Protein AF-0000000084978719 (afdb_homodimer)

Secondary structure (DSSP, 8-state):
--------HHHHHHHHHHTTPPEEEEEE-TTSSEEEEEETTSEEEEEETTS-EEEEESSHHHHHHHHTS---------EEEEE--S-HHHHHHHHHHHHHTT-EEEEGGGS--SS--HHHHHHHHTTT---EEEEE---EEEEETT-GGG-EEE--HHHHHHHHHHHHHH-GGGEEEEEETTTTBPPS---TT-EEEEESS-GGGGHHHHHHHHHHTT----GGG-/--------HHHHHHHHHHTTPPEEEEEE-TTSSEEEEEETTSEEEEEETTS-EEEEESSHHHHHHHHTS---------EEEEE--S-HHHHHHHHHHHHHTT-EEEEGGGS--SS--HHHHHHHHTTT---EEEEE---EEEEETT-GGG-EEE--HHHHHHHHHHHHHH-GGGEEEEEETTTTBPPS---TT-EEEEESS-GGGGHHHHHHHHHHTT----GGG-

Sequence (452 aa):
MSTSLVMTVERVKNILSQNGQVIVSEGRNKNNQATVLTVGNGCIINCWDSGKVNTQGKNTVEIDQLLTGKIATPTLNKKVFVVYGHDNNARTQLEAMLRRWDLEPLIIDQLASKGQTIIEKLEEYTGQANFGIVLATPDDVGYAKDHEDDKKFRARQNVVLELGMLLAKIGRSKVAILLSQADKMERPSDIDGLIYIPFSNNVEEGKVSLAKELKRNGYTIDIENLMSTSLVMTVERVKNILSQNGQVIVSEGRNKNNQATVLTVGNGCIINCWDSGKVNTQGKNTVEIDQLLTGKIATPTLNKKVFVVYGHDNNARTQLEAMLRRWDLEPLIIDQLASKGQTIIEKLEEYTGQANFGIVLATPDDVGYAKDHEDDKKFRARQNVVLELGMLLAKIGRSKVAILLSQADKMERPSDIDGLIYIPFSNNVEEGKVSLAKELKRNGYTIDIENL

Organism: Faecalibacterium duncaniae (strain DSM 17677 / JCM 31915 / A2-165) (NCBI:txid411483)

Foldseek 3Di:
DPPPPQCDPVLLVVLCVVVPWDFPDWDADPVRQWIWTATPQQKIWTRGPVRDIDIDGPPRVVSCCSVVVVVVSVVQLLEEEEAEADCVVQVVLVCVLSVLQVGHYDYLVPPDPPVDDSLVSCVVCLVRHQAYEQEWDQPDWDDDPVCPVLIAGGGDPVSLVVVVSSCVRRHQLRYEYEHEPVVRHDDSDPDPPHHYFYDYPHSCVRVVVVVVSCVVVRHDGDPVSD/DPPPPQCDPVLLVVLCVVVPWDFPDWDADPVRQWIWTATPQQKIWTRGPVRDIDIDTPPRVVSCCCVVVVVVSVVQLLEEEEAEADCVVQVVLVCVLSVLQVGHYDYLVPPDCPVDDSLVSCVVCVVRHQAYEQEWDQPDWDDDPVCPVLIAGGGDPVSLVVVVSSCVRRHQLRYEYEHEPVVRHDDSDPDPPHHYFYDYPHSCVRVVVVVVSCVVVRDDGDPVSD

Structure (mmCIF, N/CA/C/O backbone):
data_AF-0000000084978719-model_v1
#
loop_
_entity.id
_entity.type
_entity.pdbx_description
1 polymer 'CD-NTase-associated protein 12/Pycsar effector protein TIR domain-containing protein'
#
loop_
_atom_site.group_PDB
_atom_site.id
_atom_site.type_symbol
_atom_site.label_atom_id
_atom_site.label_alt_id
_atom_site.label_comp_id
_atom_site.label_asym_id
_atom_site.label_entity_id
_atom_site.label_seq_id
_atom_site.pdbx_PDB_ins_code
_atom_site.Cartn_x
_atom_site.Cartn_y
_atom_site.Cartn_z
_atom_site.occupancy
_atom_site.B_iso_or_equiv
_atom_site.auth_seq_id
_atom_site.auth_comp_id
_atom_site.auth_asym_id
_atom_site.auth_atom_id
_atom_site.pdbx_PDB_model_num
ATOM 1 N N . MET A 1 1 ? -8.977 29.297 31.688 1 23.64 1 MET A N 1
ATOM 2 C CA . MET A 1 1 ? -10.07 29.938 30.969 1 23.64 1 MET A CA 1
ATOM 3 C C . MET A 1 1 ? -10.586 29.031 29.859 1 23.64 1 MET A C 1
ATOM 5 O O . MET A 1 1 ? -9.812 28.594 29 1 23.64 1 MET A O 1
ATOM 9 N N . SER A 1 2 ? -11.547 28.141 30.109 1 27.89 2 SER A N 1
ATOM 10 C CA . SER A 1 2 ? -12.141 27.125 29.25 1 27.89 2 SER A CA 1
ATOM 11 C C . SER A 1 2 ? -12.531 27.703 27.891 1 27.89 2 SER A C 1
ATOM 13 O O . SER A 1 2 ? -13.281 28.688 27.828 1 27.89 2 SER A O 1
ATOM 15 N N . THR A 1 3 ? -11.656 27.906 27 1 33 3 THR A N 1
ATOM 16 C CA . THR A 1 3 ? -11.914 28.531 25.703 1 33 3 THR A CA 1
ATOM 17 C C . THR A 1 3 ? -13.25 28.062 25.125 1 33 3 THR A C 1
ATOM 19 O O . THR A 1 3 ? -13.391 26.891 24.781 1 33 3 THR A O 1
ATOM 22 N N . SER A 1 4 ? -14.359 28.453 25.656 1 39.91 4 SER A N 1
ATOM 23 C CA . SER A 1 4 ? -15.734 28.281 25.219 1 39.91 4 SER A CA 1
ATOM 24 C C . SER A 1 4 ? -15.844 28.391 23.688 1 39.91 4 SER A C 1
ATOM 26 O O . SER A 1 4 ? -15.367 29.359 23.094 1 39.91 4 SER A O 1
ATOM 28 N N . LEU A 1 5 ? -15.648 27.359 23.016 1 45.59 5 LEU A N 1
ATOM 29 C CA . LEU A 1 5 ? -15.75 27.25 21.562 1 45.59 5 LEU A CA 1
ATOM 30 C C . LEU A 1 5 ? -16.875 28.125 21.031 1 45.59 5 LEU A C 1
ATOM 32 O O . LEU A 1 5 ? -18.047 27.938 21.406 1 45.59 5 LEU A O 1
ATOM 36 N N . VAL A 1 6 ? -16.703 29.344 20.75 1 57.75 6 VAL A N 1
ATOM 37 C CA . VAL A 1 6 ? -17.578 30.297 20.078 1 57.75 6 VAL A CA 1
ATOM 38 C C . VAL A 1 6 ? -18.25 29.609 18.875 1 57.75 6 VAL A C 1
ATOM 40 O O . VAL A 1 6 ? -17.562 29.047 18.031 1 57.75 6 VAL A O 1
ATOM 43 N N . MET A 1 7 ? -19.5 29.203 18.953 1 66.06 7 MET A N 1
ATOM 44 C CA . MET A 1 7 ? -20.281 28.641 17.859 1 66.06 7 MET A CA 1
ATOM 45 C C . MET A 1 7 ? -20.547 29.672 16.781 1 66.06 7 MET A C 1
ATOM 47 O O . MET A 1 7 ? -21.172 30.703 17.047 1 66.06 7 MET A O 1
ATOM 51 N N . THR A 1 8 ? -19.844 29.672 15.688 1 76.5 8 THR A N 1
ATOM 52 C CA . THR A 1 8 ? -20.094 30.562 14.555 1 76.5 8 THR A CA 1
ATOM 53 C C . THR A 1 8 ? -21.328 30.109 13.773 1 76.5 8 THR A C 1
ATOM 55 O O . THR A 1 8 ? -21.766 28.969 13.891 1 76.5 8 THR A O 1
ATOM 58 N N . VAL A 1 9 ? -21.844 31.094 13.07 1 85.94 9 VAL A N 1
ATOM 59 C CA . VAL A 1 9 ? -23.016 30.828 12.242 1 85.94 9 VAL A CA 1
ATOM 60 C C . VAL A 1 9 ? -22.703 29.719 11.242 1 85.94 9 VAL A C 1
ATOM 62 O O . VAL A 1 9 ? -23.531 28.828 11.016 1 85.94 9 VAL A O 1
ATOM 65 N N . GLU A 1 10 ? -21.516 29.766 10.727 1 83.75 10 GLU A N 1
ATOM 66 C CA . GLU A 1 10 ? -21.109 28.766 9.742 1 83.75 10 GLU A CA 1
ATOM 67 C C . GLU A 1 10 ? -21.078 27.375 10.359 1 83.75 10 GLU A C 1
ATOM 69 O O . GLU A 1 10 ? -21.469 26.406 9.727 1 83.75 10 GLU A O 1
ATOM 74 N N . ARG A 1 11 ? -20.641 27.344 11.531 1 79.56 11 ARG A N 1
ATOM 75 C CA . ARG A 1 11 ? -20.594 26.078 12.242 1 79.56 11 ARG A CA 1
ATOM 76 C C . ARG A 1 11 ? -22 25.531 12.469 1 79.56 11 ARG A C 1
ATOM 78 O O . ARG A 1 11 ? -22.25 24.328 12.289 1 79.56 11 ARG A O 1
ATOM 85 N N . VAL A 1 12 ? -22.875 26.359 12.82 1 83.44 12 VAL A N 1
ATOM 86 C CA . VAL A 1 12 ? -24.25 25.953 13.062 1 83.44 12 VAL A CA 1
ATOM 87 C C . VAL A 1 12 ? -24.875 25.438 11.766 1 83.44 12 VAL A C 1
ATOM 89 O O . VAL A 1 12 ? -25.5 24.375 11.75 1 83.44 12 VAL A O 1
ATOM 92 N N . LYS A 1 13 ? -24.594 26.094 10.727 1 85.25 13 LYS A N 1
ATOM 93 C CA . LYS A 1 13 ? -25.125 25.688 9.422 1 85.25 13 LYS A CA 1
ATOM 94 C C . LYS A 1 13 ? -24.609 24.312 9.023 1 85.25 13 LYS A C 1
ATOM 96 O O . LYS A 1 13 ? -25.359 23.484 8.523 1 85.25 13 LYS A O 1
ATOM 101 N N . ASN A 1 14 ? -23.375 24.156 9.266 1 79.56 14 ASN A N 1
ATOM 102 C CA . ASN A 1 14 ? -22.75 22.875 8.938 1 79.56 14 ASN A CA 1
ATOM 103 C C . ASN A 1 14 ? -23.359 21.734 9.742 1 79.56 14 ASN A C 1
ATOM 105 O O . ASN A 1 14 ? -23.625 20.656 9.203 1 79.56 14 ASN A O 1
ATOM 109 N N . ILE A 1 15 ? -23.547 21.984 10.953 1 76.88 15 ILE A N 1
ATOM 110 C CA . ILE A 1 15 ? -24.125 20.984 11.836 1 76.88 15 ILE A CA 1
ATOM 111 C C . ILE A 1 15 ? -25.531 20.625 11.352 1 76.88 15 ILE A C 1
ATOM 113 O O . ILE A 1 15 ? -25.891 19.438 11.273 1 76.88 15 ILE A O 1
ATOM 117 N N . LEU A 1 16 ? -26.25 21.578 11 1 83.12 16 LEU A N 1
ATOM 118 C CA . LEU A 1 16 ? -27.625 21.359 10.547 1 83.12 16 LEU A CA 1
ATOM 119 C C . LEU A 1 16 ? -27.641 20.578 9.242 1 83.12 16 LEU A C 1
ATOM 121 O O . LEU A 1 16 ? -28.391 19.609 9.102 1 83.12 16 LEU A O 1
ATOM 125 N N . SER A 1 17 ? -26.766 21 8.328 1 82.06 17 SER A N 1
ATOM 126 C CA . SER A 1 17 ? -26.688 20.359 7.02 1 82.06 17 SER A CA 1
ATOM 127 C C . SER A 1 17 ? -26.297 18.891 7.145 1 82.06 17 SER A C 1
ATOM 129 O O . SER A 1 17 ? -26.891 18.016 6.504 1 82.06 17 SER A O 1
ATOM 131 N N . GLN A 1 18 ? -25.391 18.656 8.008 1 76 18 GLN A N 1
ATOM 132 C CA . GLN A 1 18 ? -24.875 17.297 8.219 1 76 18 GLN A CA 1
ATOM 133 C C . GLN A 1 18 ? -25.938 16.406 8.852 1 76 18 GLN A C 1
ATOM 135 O O . GLN A 1 18 ? -25.875 15.18 8.719 1 76 18 GLN A O 1
ATOM 140 N N . ASN A 1 19 ? -26.828 17.031 9.422 1 77.75 19 ASN A N 1
ATOM 141 C CA . ASN A 1 19 ? -27.828 16.25 10.117 1 77.75 19 ASN A CA 1
ATOM 142 C C . ASN A 1 19 ? -29.203 16.359 9.43 1 77.75 19 ASN A C 1
ATOM 144 O O . ASN A 1 19 ? -30.234 16.125 10.062 1 77.75 19 ASN A O 1
ATOM 148 N N . GLY A 1 20 ? -29.078 16.859 8.312 1 80.75 20 GLY A N 1
ATOM 149 C CA . GLY A 1 20 ? -30.25 16.812 7.469 1 80.75 20 GLY A CA 1
ATOM 150 C C . GLY A 1 20 ? -31.266 17.891 7.812 1 80.75 20 GLY A C 1
ATOM 151 O O . GLY A 1 20 ? -32.438 17.781 7.457 1 80.75 20 GLY A O 1
ATOM 152 N N . GLN A 1 21 ? -30.875 18.766 8.547 1 85.12 21 GLN A N 1
ATOM 153 C CA . GLN A 1 21 ? -31.766 19.859 8.867 1 85.12 21 GLN A CA 1
ATOM 154 C C . GLN A 1 21 ? -31.688 20.969 7.82 1 85.12 21 GLN A C 1
ATOM 156 O O . GLN A 1 21 ? -30.594 21.375 7.434 1 85.12 21 GLN A O 1
ATOM 161 N N . VAL A 1 22 ? -32.844 21.375 7.336 1 90.31 22 VAL A N 1
ATOM 162 C CA . VAL A 1 22 ? -32.875 22.359 6.254 1 90.31 22 VAL A CA 1
ATOM 163 C C . VAL A 1 22 ? -33.125 23.75 6.824 1 90.31 22 VAL A C 1
ATOM 165 O O . VAL A 1 22 ? -34.062 23.953 7.602 1 90.31 22 VAL A O 1
ATOM 168 N N . ILE A 1 23 ? -32.312 24.719 6.395 1 92.5 23 ILE A N 1
ATOM 169 C CA . ILE A 1 23 ? -32.5 26.109 6.762 1 92.5 23 ILE A CA 1
ATOM 170 C C . ILE A 1 23 ? -33.469 26.781 5.785 1 92.5 23 ILE A C 1
ATOM 172 O O . ILE A 1 23 ? -33.219 26.797 4.578 1 92.5 23 ILE A O 1
ATOM 176 N N . VAL A 1 24 ? -34.562 27.266 6.281 1 92.56 24 VAL A N 1
ATOM 177 C CA . VAL A 1 24 ? -35.625 27.828 5.449 1 92.56 24 VAL A CA 1
ATOM 178 C C . VAL A 1 24 ? -35.406 29.328 5.281 1 92.56 24 VAL A C 1
ATOM 180 O O . VAL A 1 24 ? -35.75 29.906 4.25 1 92.56 24 VAL A O 1
ATOM 183 N N . SER A 1 25 ? -34.844 30.016 6.32 1 92.25 25 SER A N 1
ATOM 184 C CA . SER A 1 25 ? -34.562 31.438 6.215 1 92.25 25 SER A CA 1
ATOM 185 C C . SER A 1 25 ? -33.375 31.828 7.078 1 92.25 25 SER A C 1
ATOM 187 O O . SER A 1 25 ? -33.094 31.172 8.086 1 92.25 25 SER A O 1
ATOM 189 N N . GLU A 1 26 ? -32.594 32.75 6.574 1 94.06 26 GLU A N 1
ATOM 190 C CA . GLU A 1 26 ? -31.438 33.344 7.262 1 94.06 26 GLU A CA 1
ATOM 191 C C . GLU A 1 26 ? -31.516 34.875 7.238 1 94.06 26 GLU A C 1
ATOM 193 O O . GLU A 1 26 ? -31.781 35.469 6.195 1 94.06 26 GLU A O 1
ATOM 198 N N . GLY A 1 27 ? -31.312 35.531 8.414 1 92.69 27 GLY A N 1
ATOM 199 C CA . GLY A 1 27 ? -31.297 36.969 8.516 1 92.69 27 GLY A CA 1
ATOM 200 C C . GLY A 1 27 ? -30.734 37.469 9.836 1 92.69 27 GLY A C 1
ATOM 201 O O . GLY A 1 27 ? -30.375 36.688 10.703 1 92.69 27 GLY A O 1
ATOM 202 N N . ARG A 1 28 ? -30.625 38.75 10.016 1 94.38 28 ARG A N 1
ATOM 203 C CA . ARG A 1 28 ? -30.172 39.344 11.258 1 94.38 28 ARG A CA 1
ATOM 204 C C . ARG A 1 28 ? -31.344 39.75 12.141 1 94.38 28 ARG A C 1
ATOM 206 O O . ARG A 1 28 ? -32.406 40.094 11.641 1 94.38 28 ARG A O 1
ATOM 213 N N . ASN A 1 29 ? -31.109 39.625 13.359 1 90.56 29 ASN A N 1
ATOM 214 C CA . ASN A 1 29 ? -32.156 40.062 14.258 1 90.56 29 ASN A CA 1
ATOM 215 C C . ASN A 1 29 ? -32.281 41.594 14.25 1 90.56 29 ASN A C 1
ATOM 217 O O . ASN A 1 29 ? -31.5 42.281 13.609 1 90.56 29 ASN A O 1
ATOM 221 N N . LYS A 1 30 ? -33.281 42.188 14.914 1 89.38 30 LYS A N 1
ATOM 222 C CA . LYS A 1 30 ? -33.656 43.594 14.859 1 89.38 30 LYS A CA 1
ATOM 223 C C . LYS A 1 30 ? -32.5 44.5 15.289 1 89.38 30 LYS A C 1
ATOM 225 O O . LYS A 1 30 ? -32.281 45.562 14.695 1 89.38 30 LYS A O 1
ATOM 230 N N . ASN A 1 31 ? -31.812 44.031 16.281 1 88.88 31 ASN A N 1
ATOM 231 C CA . ASN A 1 31 ? -30.719 44.875 16.797 1 88.88 31 ASN A CA 1
ATOM 232 C C . ASN A 1 31 ? -29.406 44.562 16.109 1 88.88 31 ASN A C 1
ATOM 234 O O . ASN A 1 31 ? -28.359 45.062 16.516 1 88.88 31 ASN A O 1
ATOM 238 N N . ASN A 1 32 ? -29.469 43.656 15.023 1 91.5 32 ASN A N 1
ATOM 239 C CA . ASN A 1 32 ? -28.328 43.25 14.219 1 91.5 32 ASN A CA 1
ATOM 240 C C . ASN A 1 32 ? -27.188 42.719 15.078 1 91.5 32 ASN A C 1
ATOM 242 O O . ASN A 1 32 ? -26.016 43.031 14.859 1 91.5 32 ASN A O 1
ATOM 246 N N . GLN A 1 33 ? -27.484 41.969 16.062 1 91.56 33 GLN A N 1
ATOM 247 C CA . GLN A 1 33 ? -26.484 41.406 16.953 1 91.56 33 GLN A CA 1
ATOM 248 C C . GLN A 1 33 ? -26.422 39.906 16.828 1 91.56 33 GLN A C 1
ATOM 250 O O . GLN A 1 33 ? -25.594 39.25 17.453 1 91.56 33 GLN A O 1
ATOM 255 N N . ALA A 1 34 ? -27.312 39.281 16.047 1 92.19 34 ALA A N 1
ATOM 256 C CA . ALA A 1 34 ? -27.344 37.844 15.867 1 92.19 34 ALA A CA 1
ATOM 257 C C . ALA A 1 34 ? -27.844 37.469 14.469 1 92.19 34 ALA A C 1
ATOM 259 O O . ALA A 1 34 ? -28.656 38.188 13.883 1 92.19 34 ALA A O 1
ATOM 260 N N . THR A 1 35 ? -27.328 36.406 13.93 1 95 35 THR A N 1
ATOM 261 C CA . THR A 1 35 ? -27.906 35.75 12.75 1 95 35 THR A CA 1
ATOM 262 C C . THR A 1 35 ? -28.984 34.75 13.148 1 95 35 THR A C 1
ATOM 264 O O . THR A 1 35 ? -28.766 33.875 14 1 95 35 THR A O 1
ATOM 267 N N . VAL A 1 36 ? -30.125 35 12.586 1 94.12 36 VAL A N 1
ATOM 268 C CA . VAL A 1 36 ? -31.266 34.125 12.906 1 94.12 36 VAL A CA 1
ATOM 269 C C . VAL A 1 36 ? -31.5 33.125 11.773 1 94.12 36 VAL A C 1
ATOM 271 O O . VAL A 1 36 ? -31.656 33.5 10.617 1 94.12 36 VAL A O 1
ATOM 274 N N . LEU A 1 37 ? -31.391 31.828 12.102 1 94.19 37 LEU A N 1
ATOM 275 C CA . LEU A 1 37 ? -31.688 30.734 11.18 1 94.19 37 LEU A CA 1
ATOM 276 C C . LEU A 1 37 ? -33.031 30.078 11.523 1 94.19 37 LEU A C 1
ATOM 278 O O . LEU A 1 37 ? -33.281 29.719 12.68 1 94.19 37 LEU A O 1
ATOM 282 N N . THR A 1 38 ? -33.875 30 10.562 1 94.62 38 THR A N 1
ATOM 283 C CA . THR A 1 38 ? -35.094 29.25 10.734 1 94.62 38 THR A CA 1
ATOM 284 C C . THR A 1 38 ? -35 27.875 10.062 1 94.62 38 THR A C 1
ATOM 286 O O . THR A 1 38 ? -34.688 27.797 8.875 1 94.62 38 THR A O 1
ATOM 289 N N . VAL A 1 39 ? -35.219 26.875 10.789 1 92.12 39 VAL A N 1
ATOM 290 C CA . VAL A 1 39 ? -35.125 25.484 10.328 1 92.12 39 VAL A CA 1
ATOM 291 C C . VAL A 1 39 ? -36.469 24.984 9.875 1 92.12 39 VAL A C 1
ATOM 293 O O . VAL A 1 39 ? -37.5 25.453 10.359 1 92.12 39 VAL A O 1
ATOM 296 N N . GLY A 1 40 ? -36.406 24.078 8.984 1 90.81 40 GLY A N 1
ATOM 297 C CA . GLY A 1 40 ? -37.625 23.547 8.391 1 90.81 40 GLY A CA 1
ATOM 298 C C . GLY A 1 40 ? -38.562 22.922 9.406 1 90.81 40 GLY A C 1
ATOM 299 O O . GLY A 1 40 ? -39.781 22.922 9.211 1 90.81 40 GLY A O 1
ATOM 300 N N . ASN A 1 41 ? -37.969 22.547 10.453 1 87.69 41 ASN A N 1
ATOM 301 C CA . ASN A 1 41 ? -38.812 21.891 11.469 1 87.69 41 ASN A CA 1
ATOM 302 C C . ASN A 1 41 ? -39.469 22.922 12.383 1 87.69 41 ASN A C 1
ATOM 304 O O . ASN A 1 41 ? -40.125 22.562 13.367 1 87.69 41 ASN A O 1
ATOM 308 N N . GLY A 1 42 ? -39.219 24.219 12.141 1 90.25 42 GLY A N 1
ATOM 309 C CA . GLY A 1 42 ? -39.844 25.281 12.898 1 90.25 42 GLY A CA 1
ATOM 310 C C . GLY A 1 42 ? -38.938 25.875 13.961 1 90.25 42 GLY A C 1
ATOM 311 O O . GLY A 1 42 ? -39.312 26.859 14.617 1 90.25 42 GLY A O 1
ATOM 312 N N . CYS A 1 43 ? -37.781 25.219 14.156 1 90.94 43 CYS A N 1
ATOM 313 C CA . CYS A 1 43 ? -36.844 25.734 15.148 1 90.94 43 CYS A CA 1
ATOM 314 C C . CYS A 1 43 ? -36.156 27 14.648 1 90.94 43 CYS A C 1
ATOM 316 O O . CYS A 1 43 ? -35.812 27.109 13.469 1 90.94 43 CYS A O 1
ATOM 318 N N . ILE A 1 44 ? -36.125 28 15.547 1 93.62 44 ILE A N 1
ATOM 319 C CA . ILE A 1 44 ? -35.406 29.234 15.281 1 93.62 44 ILE A CA 1
ATOM 320 C C . ILE A 1 44 ? -34.094 29.266 16.094 1 93.62 44 ILE A C 1
ATOM 322 O O . ILE A 1 44 ? -34.125 29.094 17.312 1 93.62 44 ILE A O 1
ATOM 326 N N . ILE A 1 45 ? -33 29.375 15.344 1 91.69 45 ILE A N 1
ATOM 327 C CA . ILE A 1 45 ? -31.688 29.391 16 1 91.69 45 ILE A CA 1
ATOM 328 C C . ILE A 1 45 ? -31.125 30.812 15.961 1 91.69 45 ILE A C 1
ATOM 330 O O . ILE A 1 45 ? -30.938 31.391 14.891 1 91.69 45 ILE A O 1
ATOM 334 N N . ASN A 1 46 ? -30.859 31.406 17.141 1 91.69 46 ASN A N 1
ATOM 335 C CA . ASN A 1 46 ? -30.172 32.688 17.25 1 91.69 46 ASN A CA 1
ATOM 336 C C . ASN A 1 46 ? -28.672 32.5 17.469 1 91.69 46 ASN A C 1
ATOM 338 O O . ASN A 1 46 ? -28.234 32 18.5 1 91.69 46 ASN A O 1
ATOM 342 N N . CYS A 1 47 ? -27.922 32.812 16.438 1 90.12 47 CYS A N 1
ATOM 343 C CA . CYS A 1 47 ? -26.469 32.812 16.531 1 90.12 47 CYS A CA 1
ATOM 344 C C . CYS A 1 47 ? -25.922 34.188 16.812 1 90.12 47 CYS A C 1
ATOM 346 O O . CYS A 1 47 ? -25.781 35 15.898 1 90.12 47 CYS A O 1
ATOM 348 N N . TRP A 1 48 ? -25.594 34.438 18 1 86.56 48 TRP A N 1
ATOM 349 C CA . TRP A 1 48 ? -25.188 35.781 18.406 1 86.56 48 TRP A CA 1
ATOM 350 C C . TRP A 1 48 ? -23.766 36.062 17.984 1 86.56 48 TRP A C 1
ATOM 352 O O . TRP A 1 48 ? -22.906 35.188 18 1 86.56 48 TRP A O 1
ATOM 362 N N . ASP A 1 49 ? -23.5 37.312 17.719 1 83.5 49 ASP A N 1
ATOM 363 C CA . ASP A 1 49 ? -22.172 37.719 17.297 1 83.5 49 ASP A CA 1
ATOM 364 C C . ASP A 1 49 ? -21.156 37.531 18.422 1 83.5 49 ASP A C 1
ATOM 366 O O . ASP A 1 49 ? -19.953 37.406 18.156 1 83.5 49 ASP A O 1
ATOM 370 N N . SER A 1 50 ? -21.641 37.406 19.609 1 79.94 50 SER A N 1
ATOM 371 C CA . SER A 1 50 ? -20.797 37.156 20.766 1 79.94 50 SER A CA 1
ATOM 372 C C . SER A 1 50 ? -20.359 35.688 20.828 1 79.94 50 SER A C 1
ATOM 374 O O . SER A 1 50 ? -19.484 35.344 21.625 1 79.94 50 SER A O 1
ATOM 376 N N . GLY A 1 51 ? -21.016 34.812 20 1 79.88 51 GLY A N 1
ATOM 377 C CA . GLY A 1 51 ? -20.672 33.406 19.984 1 79.88 51 GLY A CA 1
ATOM 378 C C . GLY A 1 51 ? -21.688 32.531 20.703 1 79.88 51 GLY A C 1
ATOM 379 O O . GLY A 1 51 ? -21.609 31.297 20.656 1 79.88 51 GLY A O 1
ATOM 380 N N . LYS A 1 52 ? -22.609 33.156 21.344 1 81.25 52 LYS A N 1
ATOM 381 C CA . LYS A 1 52 ? -23.656 32.375 22.016 1 81.25 52 LYS A CA 1
ATOM 382 C C . LYS A 1 52 ? -24.703 31.891 21.016 1 81.25 52 LYS A C 1
ATOM 384 O O . LYS A 1 52 ? -25.031 32.594 20.047 1 81.25 52 LYS A O 1
ATOM 389 N N . VAL A 1 53 ? -25.203 30.641 21.172 1 86.38 53 VAL A N 1
ATOM 390 C CA . VAL A 1 53 ? -26.266 30.078 20.344 1 86.38 53 VAL A CA 1
ATOM 391 C C . VAL A 1 53 ? -27.438 29.656 21.219 1 86.38 53 VAL A C 1
ATOM 393 O O . VAL A 1 53 ? -27.234 29.031 22.266 1 86.38 53 VAL A O 1
ATOM 396 N N . ASN A 1 54 ? -28.641 30.109 20.906 1 88.06 54 ASN A N 1
ATOM 397 C CA . ASN A 1 54 ? -29.844 29.594 21.594 1 88.06 54 ASN A CA 1
ATOM 398 C C . ASN A 1 54 ? -30.953 29.266 20.594 1 88.06 54 ASN A C 1
ATOM 400 O O . ASN A 1 54 ? -30.969 29.781 19.484 1 88.06 54 ASN A O 1
ATOM 404 N N . THR A 1 55 ? -31.719 28.328 20.875 1 91.31 55 THR A N 1
ATOM 405 C CA . THR A 1 55 ? -32.812 27.891 20.016 1 91.31 55 THR A CA 1
ATOM 406 C C . THR A 1 55 ? -34.156 28.344 20.578 1 91.31 55 THR A C 1
ATOM 408 O O . THR A 1 55 ? -34.312 28.531 21.797 1 91.31 55 THR A O 1
ATOM 411 N N . GLN A 1 56 ? -35.031 28.719 19.781 1 89.62 56 GLN A N 1
ATOM 412 C CA . GLN A 1 56 ? -36.406 29.062 20.156 1 89.62 56 GLN A CA 1
ATOM 413 C C . GLN A 1 56 ? -37.406 28.578 19.094 1 89.62 56 GLN A C 1
ATOM 415 O O . GLN A 1 56 ? -37 28.016 18.078 1 89.62 56 GLN A O 1
ATOM 420 N N . GLY A 1 57 ? -38.656 28.625 19.344 1 86.31 57 GLY A N 1
ATOM 421 C CA . GLY A 1 57 ? -39.688 28.172 18.406 1 86.31 57 GLY A CA 1
ATOM 422 C C . GLY A 1 57 ? -40.094 26.719 18.641 1 86.31 57 GLY A C 1
ATOM 423 O O . GLY A 1 57 ? -40.25 26.281 19.781 1 86.31 57 GLY A O 1
ATOM 424 N N . LYS A 1 58 ? -40.281 26.016 17.562 1 86.81 58 LYS A N 1
ATOM 425 C CA . LYS A 1 58 ? -40.781 24.641 17.656 1 86.81 58 LYS A CA 1
ATOM 426 C C . LYS A 1 58 ? -39.625 23.641 17.562 1 86.81 58 LYS A C 1
ATOM 428 O O . LYS A 1 58 ? -38.594 23.938 16.969 1 86.81 58 LYS A O 1
ATOM 433 N N . ASN A 1 59 ? -39.75 22.406 18.078 1 86.44 59 ASN A N 1
ATOM 434 C CA . ASN A 1 59 ? -38.844 21.266 17.984 1 86.44 59 ASN A CA 1
ATOM 435 C C . ASN A 1 59 ? -37.438 21.625 18.375 1 86.44 59 ASN A C 1
ATOM 437 O O . ASN A 1 59 ? -36.469 21.219 17.703 1 86.44 59 ASN A O 1
ATOM 441 N N . THR A 1 60 ? -37.312 22.516 19.422 1 87.94 60 THR A N 1
ATOM 442 C CA . THR A 1 60 ? -36 23.031 19.828 1 87.94 60 THR A CA 1
ATOM 443 C C . THR A 1 60 ? -35.156 21.922 20.453 1 87.94 60 THR A C 1
ATOM 445 O O . THR A 1 60 ? -33.938 21.969 20.391 1 87.94 60 THR A O 1
ATOM 448 N N . VAL A 1 61 ? -35.75 20.938 21.016 1 83.75 61 VAL A N 1
ATOM 449 C CA . VAL A 1 61 ? -35.031 19.906 21.75 1 83.75 61 VAL A CA 1
ATOM 450 C C . VAL A 1 61 ? -34.062 19.188 20.812 1 83.75 61 VAL A C 1
ATOM 452 O O . VAL A 1 61 ? -32.906 18.969 21.156 1 83.75 61 VAL A O 1
ATOM 455 N N . GLU A 1 62 ? -34.562 18.828 19.625 1 79.69 62 GLU A N 1
ATOM 456 C CA . GLU A 1 62 ? -33.75 18.109 18.656 1 79.69 62 GLU A CA 1
ATOM 457 C C . GLU A 1 62 ? -32.562 18.953 18.203 1 79.69 62 GLU A C 1
ATOM 459 O O . GLU A 1 62 ? -31.438 18.453 18.125 1 79.69 62 GLU A O 1
ATOM 464 N N . ILE A 1 63 ? -32.906 20.125 17.953 1 81.44 63 ILE A N 1
ATOM 465 C CA . ILE A 1 63 ? -31.859 21.031 17.453 1 81.44 63 ILE A CA 1
ATOM 466 C C . ILE A 1 63 ? -30.906 21.391 18.578 1 81.44 63 ILE A C 1
ATOM 468 O O . ILE A 1 63 ? -29.688 21.453 18.359 1 81.44 63 ILE A O 1
ATOM 472 N N . ASP A 1 64 ? -31.484 21.594 19.781 1 77 64 ASP A N 1
ATOM 473 C CA . ASP A 1 64 ? -30.625 21.844 20.938 1 77 64 ASP A CA 1
ATOM 474 C C . ASP A 1 64 ? -29.672 20.672 21.172 1 77 64 ASP A C 1
ATOM 476 O O . ASP A 1 64 ? -28.5 20.891 21.484 1 77 64 ASP A O 1
ATOM 480 N N . GLN A 1 65 ? -30.188 19.547 21.141 1 74.69 65 GLN A N 1
ATOM 481 C CA . GLN A 1 65 ? -29.328 18.375 21.297 1 74.69 65 GLN A CA 1
ATOM 482 C C . GLN A 1 65 ? -28.219 18.359 20.234 1 74.69 65 GLN A C 1
ATOM 484 O O . GLN A 1 65 ? -27.078 17.969 20.516 1 74.69 65 GLN A O 1
ATOM 489 N N . LEU A 1 66 ? -28.656 18.688 19.062 1 71.19 66 LEU A N 1
ATOM 490 C CA . LEU A 1 66 ? -27.688 18.766 17.984 1 71.19 66 LEU A CA 1
ATOM 491 C C . LEU A 1 66 ? -26.641 19.844 18.281 1 71.19 66 LEU A C 1
ATOM 493 O O . LEU A 1 66 ? -25.453 19.656 18 1 71.19 66 LEU A O 1
ATOM 497 N N . LEU A 1 67 ? -27.328 20.953 18.844 1 70.38 67 LEU A N 1
ATOM 498 C CA . LEU A 1 67 ? -26.453 22.109 19.031 1 70.38 67 LEU A CA 1
ATOM 499 C C . LEU A 1 67 ? -25.719 22.016 20.359 1 70.38 67 LEU A C 1
ATOM 501 O O . LEU A 1 67 ? -24.609 22.562 20.484 1 70.38 67 LEU A O 1
ATOM 505 N N . THR A 1 68 ? -26.531 21.703 21.484 1 58.5 68 THR A N 1
ATOM 506 C CA . THR A 1 68 ? -25.953 21.578 22.812 1 58.5 68 THR A CA 1
ATOM 507 C C . THR A 1 68 ? -25.266 20.219 22.984 1 58.5 68 THR A C 1
ATOM 509 O O . THR A 1 68 ? -24.406 20.062 23.859 1 58.5 68 THR A O 1
ATOM 512 N N . GLY A 1 69 ? -26.281 19.203 22.891 1 50.84 69 GLY A N 1
ATOM 513 C CA . GLY A 1 69 ? -25.656 17.891 22.969 1 50.84 69 GLY A CA 1
ATOM 514 C C . GLY A 1 69 ? -24.234 17.875 22.438 1 50.84 69 GLY A C 1
ATOM 515 O O . GLY A 1 69 ? -23.859 18.734 21.641 1 50.84 69 GLY A O 1
ATOM 516 N N . LYS A 1 70 ? -23.391 17.188 23.328 1 40.06 70 LYS A N 1
ATOM 517 C CA . LYS A 1 70 ? -22.016 16.953 22.844 1 40.06 70 LYS A CA 1
ATOM 518 C C . LYS A 1 70 ? -21.984 16.859 21.328 1 40.06 70 LYS A C 1
ATOM 520 O O . LYS A 1 70 ? -22.297 15.812 20.766 1 40.06 70 LYS A O 1
ATOM 525 N N . ILE A 1 71 ? -22.891 17.562 20.609 1 40.94 71 ILE A N 1
ATOM 526 C CA . ILE A 1 71 ? -22.562 17.75 19.188 1 40.94 71 ILE A CA 1
ATOM 527 C C . ILE A 1 71 ? -21.094 17.406 18.953 1 40.94 71 ILE A C 1
ATOM 529 O O . ILE A 1 71 ? -20.203 18.094 19.484 1 40.94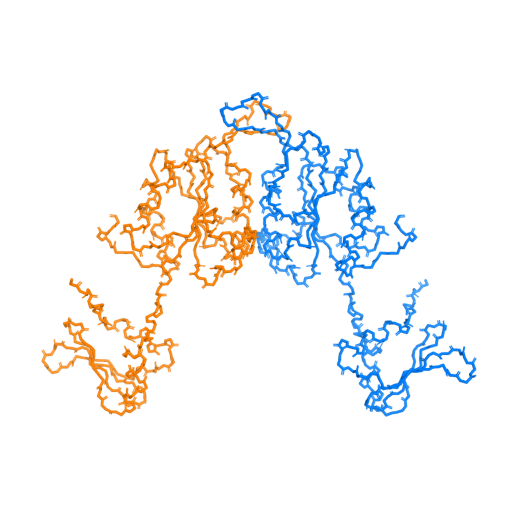 71 ILE A O 1
ATOM 533 N N . ALA A 1 72 ? -21.016 16.406 19.062 1 36.28 72 ALA A N 1
ATOM 534 C CA . ALA A 1 72 ? -19.688 16.031 18.562 1 36.28 72 ALA A CA 1
ATOM 535 C C . ALA A 1 72 ? -19.25 16.938 17.422 1 36.28 72 ALA A C 1
ATOM 537 O O . ALA A 1 72 ? -19.906 17.016 16.391 1 36.28 72 ALA A O 1
ATOM 538 N N . THR A 1 73 ? -19.328 18.422 17.594 1 37.81 73 THR A N 1
ATOM 539 C CA . THR A 1 73 ? -18.625 19.062 16.5 1 37.81 73 THR A CA 1
ATOM 540 C C . THR A 1 73 ? -18.062 18.031 15.523 1 37.81 73 THR A C 1
ATOM 542 O O . THR A 1 73 ? -17.422 17.062 15.938 1 37.81 73 THR A O 1
ATOM 545 N N . PRO A 1 74 ? -18.844 17.75 14.508 1 39.78 74 PRO A N 1
ATOM 546 C CA . PRO A 1 74 ? -18.016 16.828 13.711 1 39.78 74 PRO A CA 1
ATOM 547 C C . PRO A 1 74 ? -16.531 16.953 14.039 1 39.78 74 PRO A C 1
ATOM 549 O O . PRO A 1 74 ? -15.961 18.047 13.938 1 39.78 74 PRO A O 1
ATOM 552 N N . THR A 1 75 ? -16.25 16.75 15.234 1 47.5 75 THR A N 1
ATOM 553 C CA . THR A 1 75 ? -14.82 16.75 15.562 1 47.5 75 THR A CA 1
ATOM 554 C C . THR A 1 75 ? -13.977 16.672 14.289 1 47.5 75 THR A C 1
ATOM 556 O O . THR A 1 75 ? -14.086 15.719 13.523 1 47.5 75 THR A O 1
ATOM 559 N N . LEU A 1 76 ? -13.969 17.938 13.617 1 58.88 76 LEU A N 1
ATOM 560 C CA . LEU A 1 76 ? -13.031 18.016 12.5 1 58.88 76 LEU A CA 1
ATOM 561 C C . LEU A 1 76 ? -11.891 17.016 12.688 1 58.88 76 LEU A C 1
ATOM 563 O O . LEU A 1 76 ? -11.305 16.922 13.766 1 58.88 76 LEU A O 1
ATOM 567 N N . ASN A 1 77 ? -11.945 16.109 11.914 1 76 77 ASN A N 1
ATOM 568 C CA . ASN A 1 77 ? -10.852 15.148 11.945 1 76 77 ASN A CA 1
ATOM 569 C C . ASN A 1 77 ? -9.492 15.844 12.031 1 76 77 ASN A C 1
ATOM 571 O O . ASN A 1 77 ? -9.125 16.609 11.141 1 76 77 ASN A O 1
ATOM 575 N N . LYS A 1 78 ? -8.906 15.859 13.219 1 91.12 78 LYS A N 1
ATOM 576 C CA . LYS A 1 78 ? -7.609 16.484 13.43 1 91.12 78 LYS A CA 1
ATOM 577 C C . LYS A 1 78 ? -6.48 15.477 13.297 1 91.12 78 LYS A C 1
ATOM 579 O O . LYS A 1 78 ? -5.301 15.836 13.359 1 91.12 78 LYS A O 1
ATOM 584 N N . LYS A 1 79 ? -6.887 14.289 13.133 1 93.56 79 LYS A N 1
ATOM 585 C CA . LYS A 1 79 ? -5.871 13.234 13.094 1 93.56 79 LYS A CA 1
ATOM 586 C C . LYS A 1 79 ? -5.309 13.07 11.688 1 93.56 79 LYS A C 1
ATOM 588 O O . LYS A 1 79 ? -6.051 13.133 10.703 1 93.56 79 LYS A O 1
ATOM 593 N N . VAL A 1 80 ? -4.016 12.93 11.633 1 95.88 80 VAL A N 1
ATOM 594 C CA . VAL A 1 80 ? -3.311 12.742 10.367 1 95.88 80 VAL A CA 1
ATOM 595 C C . VAL A 1 80 ? -2.326 11.586 10.492 1 95.88 80 VAL A C 1
ATOM 597 O O . VAL A 1 80 ? -1.55 11.523 11.453 1 95.88 80 VAL A O 1
ATOM 600 N N . PHE A 1 81 ? -2.34 10.641 9.547 1 95.5 81 PHE A N 1
ATOM 601 C CA . PHE A 1 81 ? -1.348 9.57 9.539 1 95.5 81 PHE A CA 1
ATOM 602 C C . PHE A 1 81 ? 0.03 10.117 9.18 1 95.5 81 PHE A C 1
ATOM 604 O O . PHE A 1 81 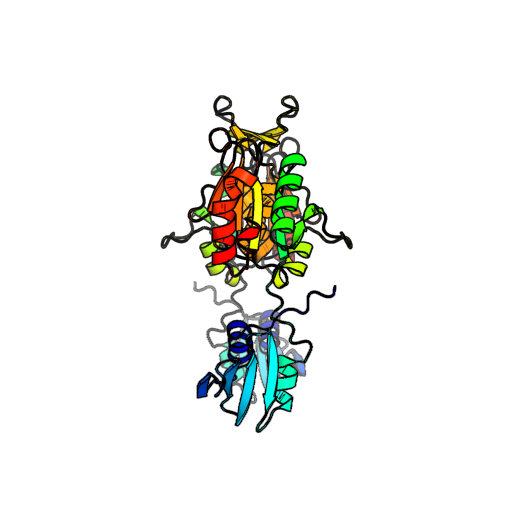? 0.156 10.969 8.297 1 95.5 81 PHE A O 1
ATOM 611 N N . VAL A 1 82 ? 1.008 9.578 9.875 1 96.75 82 VAL A N 1
ATOM 612 C CA . VAL A 1 82 ? 2.377 9.961 9.547 1 96.75 82 VAL A CA 1
ATOM 613 C C . VAL A 1 82 ? 3.238 8.703 9.398 1 96.75 82 VAL A C 1
ATOM 615 O O . VAL A 1 82 ? 3.229 7.832 10.266 1 96.75 82 VAL A O 1
ATOM 618 N N . VAL A 1 83 ? 3.875 8.602 8.32 1 95.75 83 VAL A N 1
ATOM 619 C CA . VAL A 1 83 ? 4.852 7.555 8.039 1 95.75 83 VAL A CA 1
ATOM 620 C C . VAL A 1 83 ? 6.238 8.172 7.879 1 95.75 83 VAL A C 1
ATOM 622 O O . VAL A 1 83 ? 6.391 9.219 7.246 1 95.75 83 VAL A O 1
ATOM 625 N N . TYR A 1 84 ? 7.262 7.539 8.484 1 96.06 84 TYR A N 1
ATOM 626 C CA . TYR A 1 84 ? 8.609 8.07 8.352 1 96.06 84 TYR A CA 1
ATOM 627 C C . TYR A 1 84 ? 9.648 6.957 8.445 1 96.06 84 TYR A C 1
ATOM 629 O O . TYR A 1 84 ? 9.32 5.828 8.82 1 96.06 84 TYR A O 1
ATOM 637 N N . GLY A 1 85 ? 10.852 7.242 7.98 1 94.12 85 GLY A N 1
ATOM 638 C CA . GLY A 1 85 ? 11.961 6.305 8.062 1 94.12 85 GLY A CA 1
ATOM 639 C C . GLY A 1 85 ? 12.82 6.504 9.297 1 94.12 85 GLY A C 1
ATOM 640 O O . GLY A 1 85 ? 12.305 6.559 10.414 1 94.12 85 GLY A O 1
ATOM 641 N N . HIS A 1 86 ? 14.078 6.703 9.102 1 93.81 86 HIS A N 1
ATOM 642 C CA . HIS A 1 86 ? 15.023 6.738 10.219 1 93.81 86 HIS A CA 1
ATOM 643 C C . HIS A 1 86 ? 15.406 8.172 10.562 1 93.81 86 HIS A C 1
ATOM 645 O O . HIS A 1 86 ? 16.156 8.406 11.516 1 93.81 86 HIS A O 1
ATOM 651 N N . ASP A 1 87 ? 14.883 9.125 9.859 1 95.06 87 ASP A N 1
ATOM 652 C CA . ASP A 1 87 ? 15.211 10.523 10.133 1 95.06 87 ASP A CA 1
ATOM 653 C C . ASP A 1 87 ? 14.344 11.07 11.266 1 95.06 87 ASP A C 1
ATOM 655 O O . ASP A 1 87 ? 13.344 11.75 11.016 1 95.06 87 ASP A O 1
ATOM 659 N N . ASN A 1 88 ? 14.836 10.914 12.445 1 95.06 88 ASN A N 1
ATOM 660 C CA . ASN A 1 88 ? 14.094 11.312 13.641 1 95.06 88 ASN A CA 1
ATOM 661 C C . ASN A 1 88 ? 13.969 12.836 13.727 1 95.06 88 ASN A C 1
ATOM 663 O O . ASN A 1 88 ? 12.969 13.344 14.242 1 95.06 88 ASN A O 1
ATOM 667 N N . ASN A 1 89 ? 14.977 13.477 13.242 1 96.44 89 ASN A N 1
ATOM 668 C CA . ASN A 1 89 ? 14.922 14.938 13.266 1 96.44 89 ASN A CA 1
ATOM 669 C C . ASN A 1 89 ? 13.781 15.469 12.398 1 96.44 89 ASN A C 1
ATOM 671 O O . ASN A 1 89 ? 12.984 16.281 12.852 1 96.44 89 ASN A O 1
ATOM 675 N N . ALA A 1 90 ? 13.68 15.008 11.141 1 96.81 90 ALA A N 1
ATOM 676 C CA . ALA A 1 90 ? 12.602 15.422 10.25 1 96.81 90 ALA A CA 1
ATOM 677 C C . ALA A 1 90 ? 11.234 15.047 10.82 1 96.81 90 ALA A C 1
ATOM 679 O O . ALA A 1 90 ? 10.281 15.828 10.727 1 96.81 90 ALA A O 1
ATOM 680 N N . ARG A 1 91 ? 11.141 13.914 11.383 1 96.75 91 ARG A N 1
ATOM 681 C CA . ARG A 1 91 ? 9.898 13.469 12.016 1 96.75 91 ARG A CA 1
ATOM 682 C C . ARG A 1 91 ? 9.484 14.422 13.133 1 96.75 91 ARG A C 1
ATOM 684 O O . ARG A 1 91 ? 8.312 14.812 13.219 1 96.75 91 ARG A O 1
ATOM 691 N N . THR A 1 92 ? 10.422 14.766 13.992 1 97.06 92 THR A N 1
ATOM 692 C CA . THR A 1 92 ? 10.148 15.672 15.102 1 97.06 92 THR A CA 1
ATOM 693 C C . THR A 1 92 ? 9.695 17.031 14.586 1 97.06 92 THR A C 1
ATOM 695 O O . THR A 1 92 ? 8.766 17.641 15.133 1 97.06 92 THR A O 1
ATOM 698 N N . GLN A 1 93 ? 10.367 17.516 13.586 1 97.5 93 GLN A N 1
ATOM 699 C CA . GLN A 1 93 ? 9.992 18.781 12.961 1 97.5 93 GLN A CA 1
ATOM 700 C C . GLN A 1 93 ? 8.555 18.734 12.445 1 97.5 93 GLN A C 1
ATOM 702 O O . GLN A 1 93 ? 7.773 19.656 12.68 1 97.5 93 GLN A O 1
ATOM 707 N N . LEU A 1 94 ? 8.188 17.641 11.734 1 97.94 94 LEU A N 1
ATOM 708 C CA . LEU A 1 94 ? 6.844 17.484 11.18 1 97.94 94 LEU A CA 1
ATOM 709 C C . LEU A 1 94 ? 5.801 17.438 12.297 1 97.94 94 LEU A C 1
ATOM 711 O O . LEU A 1 94 ? 4.766 18.094 12.211 1 97.94 94 LEU A O 1
ATOM 715 N N . GLU A 1 95 ? 6.109 16.656 13.305 1 96.81 95 GLU A N 1
ATOM 716 C CA . GLU A 1 95 ? 5.188 16.547 14.43 1 96.81 95 GLU A CA 1
ATOM 717 C C . GLU A 1 95 ? 4.934 17.891 15.078 1 96.81 95 GLU A C 1
ATOM 719 O O . GLU A 1 95 ? 3.787 18.234 15.375 1 96.81 95 GLU A O 1
ATOM 724 N N . ALA A 1 96 ? 6.004 18.609 15.367 1 96.62 96 ALA A N 1
ATOM 725 C CA . ALA A 1 96 ? 5.887 19.938 15.977 1 96.62 96 ALA A CA 1
ATOM 726 C C . ALA A 1 96 ? 5.039 20.859 15.109 1 96.62 96 ALA A C 1
ATOM 728 O O . ALA A 1 96 ? 4.188 21.594 15.625 1 96.62 96 ALA A O 1
ATOM 729 N N . MET A 1 97 ? 5.258 20.812 13.812 1 96.81 97 MET A N 1
ATOM 730 C CA . MET A 1 97 ? 4.523 21.656 12.867 1 96.81 97 MET A CA 1
ATOM 731 C C . MET A 1 97 ? 3.035 21.312 12.883 1 96.81 97 MET A C 1
ATOM 733 O O . MET A 1 97 ? 2.193 22.203 12.953 1 96.81 97 MET A O 1
ATOM 737 N N . LEU A 1 98 ? 2.709 20.031 12.891 1 96.88 98 LEU A N 1
ATOM 738 C CA . LEU A 1 98 ? 1.317 19.578 12.898 1 96.88 98 LEU A CA 1
ATOM 739 C C . LEU A 1 98 ? 0.635 19.969 14.211 1 96.88 98 LEU A C 1
ATOM 741 O O . LEU A 1 98 ? -0.511 20.422 14.203 1 96.88 98 LEU A O 1
ATOM 745 N N . ARG A 1 99 ? 1.304 19.828 15.297 1 95.94 99 ARG A N 1
ATOM 746 C CA . ARG A 1 99 ? 0.745 20.172 16.594 1 95.94 99 ARG A CA 1
ATOM 747 C C . ARG A 1 99 ? 0.504 21.672 16.703 1 95.94 99 ARG A C 1
ATOM 749 O O . ARG A 1 99 ? -0.492 22.109 17.297 1 95.94 99 ARG A O 1
ATOM 756 N N . ARG A 1 100 ? 1.441 22.453 16.203 1 95.06 100 ARG A N 1
ATOM 757 C CA . ARG A 1 100 ? 1.246 23.891 16.172 1 95.06 100 ARG A CA 1
ATOM 758 C C . ARG A 1 100 ? -0.017 24.25 15.391 1 95.06 100 ARG A C 1
ATOM 760 O O . ARG A 1 100 ? -0.664 25.266 15.695 1 95.06 100 ARG A O 1
ATOM 767 N N . TRP A 1 101 ? -0.367 23.438 14.352 1 94.94 101 TRP A N 1
ATOM 768 C CA . TRP A 1 101 ? -1.563 23.641 13.539 1 94.94 101 TRP A CA 1
ATOM 769 C C . TRP A 1 101 ? -2.791 23.047 14.219 1 94.94 101 TRP A C 1
ATOM 771 O O . TRP A 1 101 ? -3.861 22.953 13.609 1 94.94 101 TRP A O 1
ATOM 781 N N . ASP A 1 102 ? -2.703 22.516 15.43 1 93.38 102 ASP A N 1
ATOM 782 C CA . ASP A 1 102 ? -3.758 21.891 16.219 1 93.38 102 ASP A CA 1
ATOM 783 C C . ASP A 1 102 ? -4.223 20.578 15.586 1 93.38 102 ASP A C 1
ATOM 785 O O . ASP A 1 102 ? -5.414 20.266 15.586 1 93.38 102 ASP A O 1
ATOM 789 N N . LEU A 1 103 ? -3.303 19.984 14.961 1 95.12 103 LEU A N 1
ATOM 790 C CA . LEU A 1 103 ? -3.547 18.656 14.414 1 95.12 103 LEU A CA 1
ATOM 791 C C . LEU A 1 103 ? -2.877 17.578 15.273 1 95.12 103 LEU A C 1
ATOM 793 O O . LEU A 1 103 ? -1.979 17.891 16.062 1 95.12 103 LEU A O 1
ATOM 797 N N . GLU A 1 104 ? -3.371 16.344 15.133 1 94.19 104 GLU A N 1
ATOM 798 C CA . GLU A 1 104 ? -2.877 15.219 15.914 1 94.19 104 GLU A CA 1
ATOM 799 C C . GLU A 1 104 ? -2.223 14.164 15.023 1 94.19 104 GLU A C 1
ATOM 801 O O . GLU A 1 104 ? -2.914 13.391 14.359 1 94.19 104 GLU A O 1
ATOM 806 N N . PRO A 1 105 ? -0.913 14.125 15.047 1 95.88 105 PRO A N 1
ATOM 807 C CA . PRO A 1 105 ? -0.229 13.117 14.227 1 95.88 105 PRO A CA 1
ATOM 808 C C . PRO A 1 105 ? -0.406 11.703 14.773 1 95.88 105 PRO A C 1
ATOM 810 O O . PRO A 1 105 ? -0.201 11.461 15.969 1 95.88 105 PRO A O 1
ATOM 813 N N . LEU A 1 106 ? -0.865 10.836 13.953 1 92.62 106 LEU A N 1
ATOM 814 C CA . LEU A 1 106 ? -0.878 9.398 14.219 1 92.62 106 LEU A CA 1
ATOM 815 C C . LEU A 1 106 ? 0.303 8.711 13.539 1 92.62 106 LEU A C 1
ATOM 817 O O . LEU A 1 106 ? 0.224 8.344 12.367 1 92.62 106 LEU A O 1
ATOM 821 N N . ILE A 1 107 ? 1.349 8.531 14.305 1 91.75 107 ILE A N 1
ATOM 822 C CA . ILE A 1 107 ? 2.562 7.922 13.766 1 91.75 107 ILE A CA 1
ATOM 823 C C . ILE A 1 107 ? 2.41 6.406 13.734 1 91.75 107 ILE A C 1
ATOM 825 O O . ILE A 1 107 ? 2.396 5.75 14.781 1 91.75 107 ILE A O 1
ATOM 829 N N . ILE A 1 108 ? 2.42 5.836 12.625 1 83.25 108 ILE A N 1
ATOM 830 C CA . ILE A 1 108 ? 2.002 4.457 12.414 1 83.25 108 ILE A CA 1
ATOM 831 C C . ILE A 1 108 ? 2.922 3.514 13.188 1 83.25 108 ILE A C 1
ATOM 833 O O . ILE A 1 108 ? 2.457 2.555 13.805 1 83.25 108 ILE A O 1
ATOM 837 N N . ASP A 1 109 ? 4.246 3.752 13.203 1 78.12 109 ASP A N 1
ATOM 838 C CA . ASP A 1 109 ? 5.195 2.852 13.852 1 78.12 109 ASP A CA 1
ATOM 839 C C . ASP A 1 109 ? 5.125 2.992 15.367 1 78.12 109 ASP A C 1
ATOM 841 O O . ASP A 1 109 ? 5.648 2.145 16.094 1 78.12 109 ASP A O 1
ATOM 845 N N . GLN A 1 110 ? 4.438 4.047 15.859 1 77.38 110 GLN A N 1
ATOM 846 C CA . GLN A 1 110 ? 4.41 4.293 17.297 1 77.38 110 GLN A CA 1
ATOM 847 C C . GLN A 1 110 ? 3.047 3.943 17.891 1 77.38 110 GLN A C 1
ATOM 849 O O . GLN A 1 110 ? 2.865 3.982 19.109 1 77.38 110 GLN A O 1
ATOM 854 N N . LEU A 1 111 ? 2.158 3.75 17 1 73.44 111 LEU A N 1
ATOM 855 C CA . LEU A 1 111 ? 0.83 3.406 17.5 1 73.44 111 LEU A CA 1
ATOM 856 C C . LEU A 1 111 ? 0.87 2.119 18.312 1 73.44 111 LEU A C 1
ATOM 858 O O . LEU A 1 111 ? 1.667 1.223 18.031 1 73.44 111 LEU A O 1
ATOM 862 N N . ALA A 1 112 ? 0.216 2.18 19.547 1 62.78 112 ALA A N 1
ATOM 863 C CA . ALA A 1 112 ? 0.214 1.075 20.5 1 62.78 112 ALA A CA 1
ATOM 864 C C . ALA A 1 112 ? -0.022 -0.258 19.797 1 62.78 112 ALA A C 1
ATOM 866 O O . ALA A 1 112 ? -0.79 -0.333 18.828 1 62.78 112 ALA A O 1
ATOM 867 N N . SER A 1 113 ? 0.951 -1.228 20 1 62.56 113 SER A N 1
ATOM 868 C CA . SER A 1 113 ? 1.032 -2.525 19.328 1 62.56 113 SER A CA 1
ATOM 869 C C . SER A 1 113 ? 0.165 -3.562 20.031 1 62.56 113 SER A C 1
ATOM 871 O O . SER A 1 113 ? 0.419 -3.91 21.188 1 62.56 113 SER A O 1
ATOM 873 N N . LYS A 1 114 ? -1.069 -3.344 20.359 1 58.94 114 LYS A N 1
ATOM 874 C CA . LYS A 1 114 ? -1.72 -4.535 20.906 1 58.94 114 LYS A CA 1
ATOM 875 C C . LYS A 1 114 ? -1.337 -5.777 20.109 1 58.94 114 LYS A C 1
ATOM 877 O O . LYS A 1 114 ? -2.182 -6.637 19.844 1 58.94 114 LYS A O 1
ATOM 882 N N . GLY A 1 115 ? -0.036 -5.766 19.672 1 66.5 115 GLY A N 1
ATOM 883 C CA . GLY A 1 115 ? 0.323 -6.91 18.844 1 66.5 115 GLY A CA 1
ATOM 884 C C . GLY A 1 115 ? -0.15 -6.785 17.406 1 66.5 115 GLY A C 1
ATOM 885 O O . GLY A 1 115 ? -0.043 -7.734 16.625 1 66.5 115 GLY A O 1
ATOM 886 N N . GLN A 1 116 ? -0.613 -5.645 17.062 1 74.62 116 GLN A N 1
ATOM 887 C CA . GLN A 1 116 ? -1.191 -5.469 15.742 1 74.62 116 GLN A CA 1
ATOM 888 C C . GLN A 1 116 ? -0.111 -5.176 14.703 1 74.62 116 GLN A C 1
ATOM 890 O O . GLN A 1 116 ? 0.872 -4.492 15 1 74.62 116 GLN A O 1
ATOM 895 N N . THR A 1 117 ? -0.311 -5.73 13.547 1 76.31 117 THR A N 1
ATOM 896 C CA . THR A 1 117 ? 0.524 -5.414 12.391 1 76.31 117 THR A CA 1
ATOM 897 C C . THR A 1 117 ? 0.191 -4.031 11.844 1 76.31 117 THR A C 1
ATOM 899 O O . THR A 1 117 ? -0.82 -3.434 12.227 1 76.31 117 THR A O 1
ATOM 902 N N . ILE A 1 118 ? 1.052 -3.438 11.117 1 77.5 118 ILE A N 1
ATOM 903 C CA . ILE A 1 118 ? 0.859 -2.137 10.492 1 77.5 118 ILE A CA 1
ATOM 904 C C . ILE A 1 118 ? -0.465 -2.123 9.727 1 77.5 118 ILE A C 1
ATOM 906 O O . ILE A 1 118 ? -1.207 -1.14 9.781 1 77.5 118 ILE A O 1
ATOM 910 N N . ILE A 1 119 ? -0.731 -3.254 9.047 1 77.56 119 ILE A N 1
ATOM 911 C CA . ILE A 1 119 ? -1.952 -3.369 8.258 1 77.56 119 ILE A CA 1
ATOM 912 C C . ILE A 1 119 ? -3.172 -3.211 9.164 1 77.56 119 ILE A C 1
ATOM 914 O O . ILE A 1 119 ? -4.094 -2.453 8.852 1 77.56 119 ILE A O 1
ATOM 918 N N . GLU A 1 120 ? -3.156 -3.926 10.281 1 79.81 120 GLU A N 1
ATOM 919 C CA . GLU A 1 120 ? -4.262 -3.883 11.227 1 79.81 120 GLU A CA 1
ATOM 920 C C . GLU A 1 120 ? -4.414 -2.488 11.836 1 79.81 120 GLU A C 1
ATOM 922 O O . GLU A 1 120 ? -5.535 -2.018 12.047 1 79.81 120 GLU A O 1
ATOM 927 N N . LYS A 1 121 ? -3.23 -1.885 12.086 1 79.81 121 LYS A N 1
ATOM 928 C CA . LYS A 1 121 ? -3.262 -0.523 12.609 1 79.81 121 LYS A CA 1
ATOM 929 C C . LYS A 1 121 ? -3.943 0.43 11.633 1 79.81 121 LYS A C 1
ATOM 931 O O . LYS A 1 121 ? -4.785 1.236 12.031 1 79.81 121 LYS A O 1
ATOM 936 N N . LEU A 1 122 ? -3.582 0.362 10.414 1 81.06 122 LEU A N 1
ATOM 937 C CA . LEU A 1 122 ? -4.164 1.226 9.398 1 81.06 122 LEU A CA 1
ATOM 938 C C . LEU A 1 122 ? -5.664 0.983 9.266 1 81.06 122 LEU A C 1
ATOM 940 O O . LEU A 1 122 ? -6.434 1.927 9.086 1 81.06 122 LEU A O 1
ATOM 944 N N . GLU A 1 123 ? -6.07 -0.243 9.367 1 77.38 123 GLU A N 1
ATOM 945 C CA . GLU A 1 123 ? -7.492 -0.579 9.305 1 77.38 123 GLU A CA 1
ATOM 946 C C . GLU A 1 123 ? -8.25 0.001 10.492 1 77.38 123 GLU A C 1
ATOM 948 O O . GLU A 1 123 ? -9.359 0.525 10.336 1 77.38 123 GLU A O 1
ATOM 953 N N . GLU A 1 124 ? -7.664 -0.12 11.617 1 78.69 124 GLU A N 1
ATOM 954 C CA . GLU A 1 124 ? -8.289 0.343 12.852 1 78.69 124 GLU A CA 1
ATOM 955 C C . GLU A 1 124 ? -8.445 1.86 12.859 1 78.69 124 GLU A C 1
ATOM 957 O O . GLU A 1 124 ? -9.461 2.383 13.32 1 78.69 124 GLU A O 1
ATOM 962 N N . TYR A 1 125 ? -7.504 2.545 12.203 1 79.06 125 TYR A N 1
ATOM 963 C CA . TYR A 1 125 ? -7.469 3.996 12.359 1 79.06 125 TYR A CA 1
ATOM 964 C C . TYR A 1 125 ? -7.992 4.688 11.109 1 79.06 125 TYR A C 1
ATOM 966 O O . TYR A 1 125 ? -8.195 5.902 11.102 1 79.06 125 TYR A O 1
ATOM 974 N N . THR A 1 126 ? -8.109 4.023 9.898 1 76.88 126 THR A N 1
ATOM 975 C CA . THR A 1 126 ? -8.555 4.629 8.648 1 76.88 126 THR A CA 1
ATOM 976 C C . THR A 1 126 ? -9.891 5.344 8.844 1 76.88 126 THR A C 1
ATOM 978 O O . THR A 1 126 ? -10.148 6.371 8.203 1 76.88 126 THR A O 1
ATOM 981 N N . GLY A 1 127 ? -10.648 5.086 9.953 1 76.75 127 GLY A N 1
ATOM 982 C CA . GLY A 1 127 ? -11.875 5.801 10.25 1 76.75 127 GLY A CA 1
ATOM 983 C C . GLY A 1 127 ? -11.656 7.039 11.102 1 76.75 127 GLY A C 1
ATOM 984 O O . GLY A 1 127 ? -12.523 7.91 11.172 1 76.75 127 GLY A O 1
ATOM 985 N N . GLN A 1 128 ? -10.484 7.152 11.469 1 81.56 128 GLN A N 1
ATOM 986 C CA . GLN A 1 128 ? -10.18 8.25 12.383 1 81.56 128 GLN A CA 1
ATOM 987 C C . GLN A 1 128 ? -9.398 9.352 11.672 1 81.56 128 GLN A C 1
ATOM 989 O O . GLN A 1 128 ? -9.445 10.516 12.078 1 81.56 128 GLN A O 1
ATOM 994 N N . ALA A 1 129 ? -8.641 9.039 10.711 1 88.69 129 ALA A N 1
ATOM 995 C CA . ALA A 1 129 ? -7.848 9.992 9.945 1 88.69 129 ALA A CA 1
ATOM 996 C C . ALA A 1 129 ? -8.125 9.859 8.445 1 88.69 129 ALA A C 1
ATOM 998 O O . ALA A 1 129 ? -8.273 8.75 7.934 1 88.69 129 ALA A O 1
ATOM 999 N N . ASN A 1 130 ? -8.195 11.008 7.855 1 87.25 130 ASN A N 1
ATOM 1000 C CA . ASN A 1 130 ? -8.523 10.992 6.434 1 87.25 130 ASN A CA 1
ATOM 1001 C C . ASN A 1 130 ? -7.395 11.57 5.59 1 87.25 130 ASN A C 1
ATOM 1003 O O . ASN A 1 130 ? -7.598 11.93 4.426 1 87.25 130 ASN A O 1
ATOM 1007 N N . PHE A 1 131 ? -6.328 11.781 6.219 1 95.81 131 PHE A N 1
ATOM 1008 C CA . PHE A 1 131 ? -5.176 12.305 5.492 1 95.81 131 PHE A CA 1
ATOM 1009 C C . PHE A 1 131 ? -3.887 11.656 5.984 1 95.81 131 PHE A C 1
ATOM 1011 O O . PHE A 1 131 ? -3.758 11.336 7.168 1 95.81 131 PHE A O 1
ATOM 1018 N N . GLY A 1 132 ? -2.936 11.43 5.047 1 96.81 132 GLY A N 1
ATOM 1019 C CA . GLY A 1 132 ? -1.653 10.836 5.387 1 96.81 132 GLY A CA 1
ATOM 1020 C C . GLY A 1 132 ? -0.469 11.641 4.879 1 96.81 132 GLY A C 1
ATOM 1021 O O . GLY A 1 132 ? -0.521 12.203 3.783 1 96.81 132 GLY A O 1
ATOM 1022 N N . ILE A 1 133 ? 0.539 11.719 5.676 1 98.25 133 ILE A N 1
ATOM 1023 C CA . ILE A 1 133 ? 1.8 12.352 5.301 1 98.25 133 ILE A CA 1
ATOM 1024 C C . ILE A 1 133 ? 2.93 11.328 5.363 1 98.25 133 ILE A C 1
ATOM 1026 O O . ILE A 1 133 ? 3.121 10.664 6.391 1 98.25 133 ILE A O 1
ATOM 1030 N N . VAL A 1 134 ? 3.635 11.211 4.328 1 97.88 134 VAL A N 1
ATOM 1031 C CA . VAL A 1 134 ? 4.785 10.312 4.27 1 97.88 134 VAL A CA 1
ATOM 1032 C C . VAL A 1 134 ? 6.07 11.125 4.172 1 97.88 134 VAL A C 1
ATOM 1034 O O . VAL A 1 134 ? 6.258 11.898 3.225 1 97.88 134 VAL A O 1
ATOM 1037 N N . LEU A 1 135 ? 6.852 11.008 5.168 1 97.75 135 LEU A N 1
ATOM 1038 C CA . LEU A 1 135 ? 8.164 11.641 5.16 1 97.75 135 LEU A CA 1
ATOM 1039 C C . LEU A 1 135 ? 9.195 10.758 4.473 1 97.75 135 LEU A C 1
ATOM 1041 O O . LEU A 1 135 ? 9.648 9.766 5.047 1 97.75 135 LEU A O 1
ATOM 1045 N N . ALA A 1 136 ? 9.547 11.125 3.229 1 97.56 136 ALA A N 1
ATOM 1046 C CA . ALA A 1 136 ? 10.547 10.391 2.453 1 97.56 136 ALA A CA 1
ATOM 1047 C C . ALA A 1 136 ? 11.922 11.047 2.578 1 97.56 136 ALA A C 1
ATOM 1049 O O . ALA A 1 136 ? 12.172 12.102 1.989 1 97.56 136 ALA A O 1
ATOM 1050 N N . THR A 1 137 ? 12.781 10.414 3.338 1 97.44 137 THR A N 1
ATOM 1051 C CA . THR A 1 137 ? 14.125 10.914 3.594 1 97.44 137 THR A CA 1
ATOM 1052 C C . THR A 1 137 ? 15.18 9.945 3.062 1 97.44 137 THR A C 1
ATOM 1054 O O . THR A 1 137 ? 14.883 8.781 2.801 1 97.44 137 THR A O 1
ATOM 1057 N N . PRO A 1 138 ? 16.391 10.43 2.799 1 96.75 138 PRO A N 1
ATOM 1058 C CA . PRO A 1 138 ? 17.453 9.594 2.23 1 96.75 138 PRO A CA 1
ATOM 1059 C C . PRO A 1 138 ? 18.047 8.625 3.25 1 96.75 138 PRO A C 1
ATOM 1061 O O . PRO A 1 138 ? 19.234 8.734 3.596 1 96.75 138 PRO A O 1
ATOM 1064 N N . ASP A 1 139 ? 17.359 7.648 3.584 1 96.62 139 ASP A N 1
ATOM 1065 C CA . ASP A 1 139 ? 17.781 6.672 4.582 1 96.62 139 ASP A CA 1
ATOM 1066 C C . ASP A 1 139 ? 18.562 5.531 3.936 1 96.62 139 ASP A C 1
ATOM 1068 O O . ASP A 1 139 ? 19.375 4.887 4.59 1 96.62 139 ASP A O 1
ATOM 1072 N N . ASP A 1 140 ? 18.328 5.266 2.672 1 97.19 140 ASP A N 1
ATOM 1073 C CA . ASP A 1 140 ? 19 4.203 1.923 1 97.19 140 ASP A CA 1
ATOM 1074 C C . ASP A 1 140 ? 19.625 4.746 0.639 1 97.19 140 ASP A C 1
ATOM 1076 O O . ASP A 1 140 ? 19.375 5.891 0.252 1 97.19 140 ASP A O 1
ATOM 1080 N N . VAL A 1 141 ? 20.516 3.943 0.126 1 97.25 141 VAL A N 1
ATOM 1081 C CA . VAL A 1 141 ? 21.047 4.129 -1.22 1 97.25 141 VAL A CA 1
ATOM 1082 C C . VAL A 1 141 ? 20.688 2.93 -2.09 1 97.25 141 VAL A C 1
ATOM 1084 O O . VAL A 1 141 ? 20.688 1.789 -1.622 1 97.25 141 VAL A O 1
ATOM 1087 N N . GLY A 1 142 ? 20.312 3.188 -3.314 1 96.69 142 GLY A N 1
ATOM 1088 C CA . GLY A 1 142 ? 19.969 2.092 -4.203 1 96.69 142 GLY A CA 1
ATOM 1089 C C . GLY A 1 142 ? 20.188 2.414 -5.668 1 96.69 142 GLY A C 1
ATOM 1090 O O . GLY A 1 142 ? 20.391 3.576 -6.031 1 96.69 142 GLY A O 1
ATOM 1091 N N . TYR A 1 143 ? 20.219 1.412 -6.473 1 96.38 143 TYR A N 1
ATOM 1092 C CA . TYR A 1 143 ? 20.391 1.503 -7.918 1 96.38 143 TYR A CA 1
ATOM 1093 C C . TYR A 1 143 ? 19.969 0.205 -8.602 1 96.38 143 TYR A C 1
ATOM 1095 O O . TYR A 1 143 ? 19.906 -0.845 -7.957 1 96.38 143 TYR A O 1
ATOM 1103 N N . ALA A 1 144 ? 19.641 0.304 -9.844 1 95.25 144 ALA A N 1
ATOM 1104 C CA . ALA A 1 144 ? 19.359 -0.906 -10.609 1 95.25 144 ALA A CA 1
ATOM 1105 C C . ALA A 1 144 ? 20.578 -1.825 -10.648 1 95.25 144 ALA A C 1
ATOM 1107 O O . ALA A 1 144 ? 21.719 -1.361 -10.797 1 95.25 144 ALA A O 1
ATOM 1108 N N . LYS A 1 145 ? 20.406 -3.115 -10.516 1 94.31 145 LYS A N 1
ATOM 1109 C CA . LYS A 1 145 ? 21.484 -4.082 -10.336 1 94.31 145 LYS A CA 1
ATOM 1110 C C . LYS A 1 145 ? 22.531 -3.949 -11.438 1 94.31 145 LYS A C 1
ATOM 1112 O O . LYS A 1 145 ? 23.719 -4.168 -11.195 1 94.31 145 LYS A O 1
ATOM 1117 N N . ASP A 1 146 ? 22.203 -3.557 -12.633 1 93.06 146 ASP A N 1
ATOM 1118 C CA . ASP A 1 146 ? 23.141 -3.486 -13.75 1 93.06 146 ASP A CA 1
ATOM 1119 C C . ASP A 1 146 ? 23.656 -2.062 -13.945 1 93.06 146 ASP A C 1
ATOM 1121 O O . ASP A 1 146 ? 24.375 -1.783 -14.906 1 93.06 146 ASP A O 1
ATOM 1125 N N . HIS A 1 147 ? 23.312 -1.142 -13.016 1 93.62 147 HIS A N 1
ATOM 1126 C CA . HIS A 1 147 ? 23.688 0.26 -13.18 1 93.62 147 HIS A CA 1
ATOM 1127 C C . HIS A 1 147 ? 24.188 0.854 -11.875 1 93.62 147 HIS A C 1
ATOM 1129 O O . HIS A 1 147 ? 23.656 1.861 -11.398 1 93.62 147 HIS A O 1
ATOM 1135 N N . GLU A 1 148 ? 25.25 0.377 -11.422 1 90.81 148 GLU A N 1
ATOM 1136 C CA . GLU A 1 148 ? 25.812 0.793 -10.141 1 90.81 148 GLU A CA 1
ATOM 1137 C C . GLU A 1 148 ? 26.203 2.27 -10.156 1 90.81 148 GLU A C 1
ATOM 1139 O O . GLU A 1 148 ? 26.172 2.936 -9.125 1 90.81 148 GLU A O 1
ATOM 1144 N N . ASP A 1 149 ? 26.438 2.783 -11.273 1 92.88 149 ASP A N 1
ATOM 1145 C CA . ASP A 1 149 ? 26.844 4.176 -11.414 1 92.88 149 ASP A CA 1
ATOM 1146 C C . ASP A 1 149 ? 25.672 5.121 -11.234 1 92.88 149 ASP A C 1
ATOM 1148 O O . ASP A 1 149 ? 25.844 6.332 -11.078 1 92.88 149 ASP A O 1
ATOM 1152 N N . ASP A 1 150 ? 24.484 4.566 -11.18 1 93.75 150 ASP A N 1
ATOM 1153 C CA . ASP A 1 150 ? 23.281 5.375 -11.047 1 93.75 150 ASP A CA 1
ATOM 1154 C C . ASP A 1 150 ? 22.75 5.328 -9.617 1 93.75 150 ASP A C 1
ATOM 1156 O O . ASP A 1 150 ? 21.547 5.219 -9.398 1 93.75 150 ASP A O 1
ATOM 1160 N N . LYS A 1 151 ? 23.641 5.473 -8.656 1 94.62 151 LYS A N 1
ATOM 1161 C CA . LYS A 1 151 ? 23.266 5.461 -7.242 1 94.62 151 LYS A CA 1
ATOM 1162 C C . LYS A 1 151 ? 22.422 6.68 -6.883 1 94.62 151 LYS A C 1
ATOM 1164 O O . LYS A 1 151 ? 22.734 7.797 -7.309 1 94.62 151 LYS A O 1
ATOM 1169 N N . LYS A 1 152 ? 21.391 6.445 -6.215 1 96.31 152 LYS A N 1
ATOM 1170 C CA . LYS A 1 152 ? 20.531 7.512 -5.711 1 96.31 152 LYS A CA 1
ATOM 1171 C C . LYS A 1 152 ? 20.094 7.234 -4.277 1 96.31 152 LYS A C 1
ATOM 1173 O O . LYS A 1 152 ? 20.062 6.082 -3.844 1 96.31 152 LYS A O 1
ATOM 1178 N N . PHE A 1 153 ? 19.812 8.305 -3.607 1 97.19 153 PHE A N 1
ATOM 1179 C CA . PHE A 1 153 ? 19.188 8.148 -2.303 1 97.19 153 PHE A CA 1
ATOM 1180 C C . PHE A 1 153 ? 17.75 7.648 -2.455 1 97.19 153 PHE A C 1
ATOM 1182 O O . PHE A 1 153 ? 17.062 8 -3.42 1 97.19 153 PHE A O 1
ATOM 1189 N N . ARG A 1 154 ? 17.375 6.801 -1.5 1 97.38 154 ARG A N 1
ATOM 1190 C CA . ARG A 1 154 ? 16.016 6.238 -1.484 1 97.38 154 ARG A CA 1
ATOM 1191 C C . ARG A 1 154 ? 15.445 6.246 -0.074 1 97.38 154 ARG A C 1
ATOM 1193 O O . ARG A 1 154 ? 16.188 6.23 0.909 1 97.38 154 ARG A O 1
ATOM 1200 N N . ALA A 1 155 ? 14.117 6.352 -0.051 1 96.75 155 ALA A N 1
ATOM 1201 C CA . ALA A 1 155 ? 13.461 6.078 1.224 1 96.75 155 ALA A CA 1
ATOM 1202 C C . ALA A 1 155 ? 13.617 4.613 1.62 1 96.75 155 ALA A C 1
ATOM 1204 O O . ALA A 1 155 ? 13.844 3.754 0.767 1 96.75 155 ALA A O 1
ATOM 1205 N N . ARG A 1 156 ? 13.516 4.367 2.873 1 94.5 156 ARG A N 1
ATOM 1206 C CA . ARG A 1 156 ? 13.516 2.988 3.352 1 94.5 156 ARG A CA 1
ATOM 1207 C C . ARG A 1 156 ? 12.406 2.18 2.682 1 94.5 156 ARG A C 1
ATOM 1209 O O . ARG A 1 156 ? 11.32 2.701 2.428 1 94.5 156 ARG A O 1
ATOM 1216 N N . GLN A 1 157 ? 12.633 0.896 2.527 1 94.44 157 GLN A N 1
ATOM 1217 C CA . GLN A 1 157 ? 11.656 0.021 1.888 1 94.44 157 GLN A CA 1
ATOM 1218 C C . GLN A 1 157 ? 10.336 0.008 2.658 1 94.44 157 GLN A C 1
ATOM 1220 O O . GLN A 1 157 ? 9.258 0.008 2.061 1 94.44 157 GLN A O 1
ATOM 1225 N N . ASN A 1 158 ? 10.414 0.006 3.928 1 91.88 158 ASN A N 1
ATOM 1226 C CA . ASN A 1 158 ? 9.211 -0.005 4.754 1 91.88 158 ASN A CA 1
ATOM 1227 C C . ASN A 1 158 ? 8.367 1.244 4.527 1 91.88 158 ASN A C 1
ATOM 1229 O O . ASN A 1 158 ? 7.133 1.176 4.539 1 91.88 158 ASN A O 1
ATOM 1233 N N . VAL A 1 159 ? 9.016 2.367 4.355 1 95.12 159 VAL A N 1
ATOM 1234 C CA . VAL A 1 159 ? 8.312 3.613 4.086 1 95.12 159 VAL A CA 1
ATOM 1235 C C . VAL A 1 159 ? 7.547 3.5 2.77 1 95.12 159 VAL A C 1
ATOM 1237 O O . VAL A 1 159 ? 6.395 3.93 2.674 1 95.12 159 VAL A O 1
ATOM 1240 N N . VAL A 1 160 ? 8.211 2.932 1.784 1 96 160 VAL A N 1
ATOM 1241 C CA . VAL A 1 160 ? 7.59 2.762 0.476 1 96 160 VAL A CA 1
ATOM 1242 C C . VAL A 1 160 ? 6.387 1.827 0.596 1 96 160 VAL A C 1
ATOM 1244 O O . VAL A 1 160 ? 5.332 2.086 0.013 1 96 160 VAL A O 1
ATOM 1247 N N . LEU A 1 161 ? 6.531 0.754 1.337 1 94.75 161 LEU A N 1
ATOM 1248 C CA . LEU A 1 161 ? 5.441 -0.189 1.562 1 94.75 161 LEU A CA 1
ATOM 1249 C C . LEU A 1 161 ? 4.254 0.5 2.229 1 94.75 161 LEU A C 1
ATOM 1251 O O . LEU A 1 161 ? 3.115 0.363 1.774 1 94.75 161 LEU A O 1
ATOM 1255 N N . GLU A 1 162 ? 4.531 1.209 3.256 1 93.31 162 GLU A N 1
ATOM 1256 C CA . GLU A 1 162 ? 3.479 1.894 4 1 93.31 162 GLU A CA 1
ATOM 1257 C C . GLU A 1 162 ? 2.803 2.961 3.143 1 93.31 162 GLU A C 1
ATOM 1259 O O . GLU A 1 162 ? 1.597 3.191 3.266 1 93.31 162 GLU A O 1
ATOM 1264 N N . LEU A 1 163 ? 3.611 3.662 2.369 1 95.5 163 LEU A N 1
ATOM 1265 C CA . LEU A 1 163 ? 3.037 4.594 1.403 1 95.5 163 LEU A CA 1
ATOM 1266 C C . LEU A 1 163 ? 2.002 3.895 0.527 1 95.5 163 LEU A C 1
ATOM 1268 O O . LEU A 1 163 ? 0.886 4.395 0.362 1 95.5 163 LEU A O 1
ATOM 1272 N N . GLY A 1 164 ? 2.383 2.742 0.012 1 94.88 164 GLY A N 1
ATOM 1273 C CA . GLY A 1 164 ? 1.44 1.977 -0.788 1 94.88 164 GLY A CA 1
ATOM 1274 C C . GLY A 1 164 ? 0.165 1.635 -0.041 1 94.88 164 GLY A C 1
ATOM 1275 O O . GLY A 1 164 ? -0.932 1.739 -0.594 1 94.88 164 GLY A O 1
ATOM 1276 N N . MET A 1 165 ? 0.292 1.261 1.188 1 93.25 165 MET A N 1
ATOM 1277 C CA . MET A 1 165 ? -0.864 0.911 2.008 1 93.25 165 MET A CA 1
ATOM 1278 C C . MET A 1 165 ? -1.777 2.117 2.203 1 93.25 165 MET A C 1
ATOM 1280 O O . MET A 1 165 ? -2.998 2.006 2.072 1 93.25 165 MET A O 1
ATOM 1284 N N . LEU A 1 166 ? -1.188 3.225 2.504 1 93.06 166 LEU A N 1
ATOM 1285 C CA . LEU A 1 166 ? -1.955 4.449 2.715 1 93.06 166 LEU A CA 1
ATOM 1286 C C . LEU A 1 166 ? -2.701 4.848 1.446 1 93.06 166 LEU A C 1
ATOM 1288 O O . LEU A 1 166 ? -3.889 5.172 1.496 1 93.06 166 LEU A O 1
ATOM 1292 N N . LEU A 1 167 ? -1.998 4.812 0.331 1 93 167 LEU A N 1
ATOM 1293 C CA . LEU A 1 167 ? -2.6 5.176 -0.948 1 93 167 LEU A CA 1
ATOM 1294 C C . LEU A 1 167 ? -3.812 4.301 -1.245 1 93 167 LEU A C 1
ATOM 1296 O O . LEU A 1 167 ? -4.836 4.793 -1.729 1 93 167 LEU A O 1
ATOM 1300 N N . ALA A 1 168 ? -3.676 3.062 -0.936 1 90.62 168 ALA A N 1
ATOM 1301 C CA . ALA A 1 168 ? -4.762 2.123 -1.201 1 90.62 168 ALA A CA 1
ATOM 1302 C C . ALA A 1 168 ? -5.938 2.365 -0.261 1 90.62 168 ALA A C 1
ATOM 1304 O O . ALA A 1 168 ? -7.098 2.207 -0.653 1 90.62 168 ALA A O 1
ATOM 1305 N N . LYS A 1 169 ? -5.684 2.764 0.893 1 88.81 169 LYS A N 1
ATOM 1306 C CA . LYS A 1 169 ? -6.711 2.854 1.928 1 88.81 169 LYS A CA 1
ATOM 1307 C C . LYS A 1 169 ? -7.465 4.176 1.839 1 88.81 169 LYS A C 1
ATOM 1309 O O . LYS A 1 169 ? -8.695 4.203 1.954 1 88.81 169 LYS A O 1
ATOM 1314 N N . ILE A 1 170 ? -6.703 5.266 1.647 1 88.94 170 ILE A N 1
ATOM 1315 C CA . ILE A 1 170 ? -7.395 6.539 1.798 1 88.94 170 ILE A CA 1
ATOM 1316 C C . ILE A 1 170 ? -7.383 7.293 0.469 1 88.94 170 ILE A C 1
ATOM 1318 O O . ILE A 1 170 ? -8.141 8.25 0.283 1 88.94 170 ILE A O 1
ATOM 1322 N N . GLY A 1 171 ? -6.512 6.828 -0.489 1 89.25 171 GLY A N 1
ATOM 1323 C CA . GLY A 1 171 ? -6.512 7.422 -1.815 1 89.25 171 GLY A CA 1
ATOM 1324 C C . GLY A 1 171 ? -5.367 8.391 -2.033 1 89.25 171 GLY A C 1
ATOM 1325 O O . GLY A 1 171 ? -4.914 9.047 -1.093 1 89.25 171 GLY A O 1
ATOM 1326 N N . ARG A 1 172 ? -5.012 8.609 -3.279 1 90.94 172 ARG A N 1
ATOM 1327 C CA . ARG A 1 172 ? -3.814 9.375 -3.609 1 90.94 172 ARG A CA 1
ATOM 1328 C C . ARG A 1 172 ? -4.027 10.867 -3.352 1 90.94 172 ARG A C 1
ATOM 1330 O O . A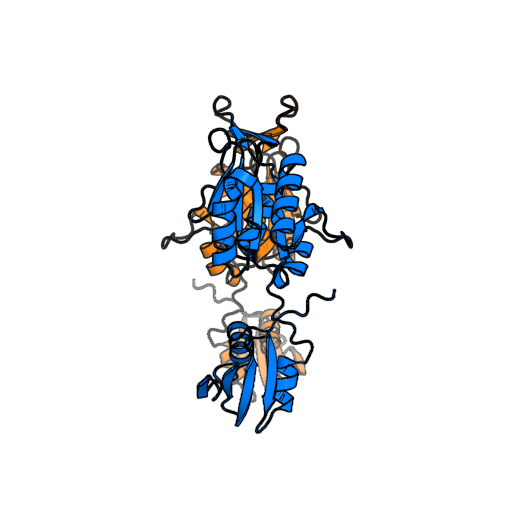RG A 1 172 ? -3.072 11.594 -3.062 1 90.94 172 ARG A O 1
ATOM 1337 N N . SER A 1 173 ? -5.285 11.367 -3.439 1 92.12 173 SER A N 1
ATOM 1338 C CA . SER A 1 173 ? -5.555 12.781 -3.217 1 92.12 173 SER A CA 1
ATOM 1339 C C . SER A 1 173 ? -5.465 13.133 -1.735 1 92.12 173 SER A C 1
ATOM 1341 O O . SER A 1 173 ? -5.449 14.312 -1.372 1 92.12 173 SER A O 1
ATOM 1343 N N . LYS A 1 174 ? -5.301 12.117 -0.925 1 94.62 174 LYS A N 1
ATOM 1344 C CA . LYS A 1 174 ? -5.316 12.32 0.52 1 94.62 174 LYS A CA 1
ATOM 1345 C C . LYS A 1 174 ? -3.973 11.961 1.145 1 94.62 174 LYS A C 1
ATOM 1347 O O . LYS A 1 174 ? -3.877 11.773 2.359 1 94.62 174 LYS A O 1
ATOM 1352 N N . VAL A 1 175 ? -2.971 11.836 0.305 1 96.5 175 VAL A N 1
ATOM 1353 C CA . VAL A 1 175 ? -1.632 11.523 0.793 1 96.5 175 VAL A CA 1
ATOM 1354 C C . VAL A 1 175 ? -0.632 12.539 0.236 1 96.5 175 VAL A C 1
ATOM 1356 O O . VAL A 1 175 ? -0.602 12.789 -0.971 1 96.5 175 VAL A O 1
ATOM 1359 N N . ALA A 1 176 ? 0.111 13.156 1.053 1 98.06 176 ALA A N 1
ATOM 1360 C CA . ALA A 1 176 ? 1.216 14.023 0.645 1 98.06 176 ALA A CA 1
ATOM 1361 C C . ALA A 1 176 ? 2.562 13.398 1.004 1 98.06 176 ALA A C 1
ATOM 1363 O O . ALA A 1 176 ? 2.727 12.844 2.094 1 98.06 176 ALA A O 1
ATOM 1364 N N . ILE A 1 177 ? 3.451 13.469 0.105 1 98.19 177 ILE A N 1
ATOM 1365 C CA . ILE A 1 177 ? 4.797 12.953 0.329 1 98.19 177 ILE A CA 1
ATOM 1366 C C . ILE A 1 177 ? 5.777 14.117 0.484 1 98.19 177 ILE A C 1
ATOM 1368 O O . ILE A 1 177 ? 6.016 14.867 -0.465 1 98.19 177 ILE A O 1
ATOM 1372 N N . LEU A 1 178 ? 6.27 14.32 1.667 1 98.38 178 LEU A N 1
ATOM 1373 C CA . LEU A 1 178 ? 7.367 15.258 1.877 1 98.38 178 LEU A CA 1
ATOM 1374 C C . LEU A 1 178 ? 8.695 14.633 1.486 1 98.38 178 LEU A C 1
ATOM 1376 O O . LEU A 1 178 ? 9.172 13.711 2.156 1 98.38 178 LEU A O 1
ATOM 1380 N N . LEU A 1 179 ? 9.273 15.102 0.443 1 97.88 179 LEU A N 1
ATOM 1381 C CA . LEU A 1 179 ? 10.469 14.5 -0.144 1 97.88 179 LEU A CA 1
ATOM 1382 C C . LEU A 1 179 ? 11.703 15.344 0.148 1 97.88 179 LEU A C 1
ATOM 1384 O O . LEU A 1 179 ? 11.82 16.469 -0.342 1 97.88 179 LEU A O 1
ATOM 1388 N N . SER A 1 180 ? 12.578 14.734 0.955 1 96.56 180 SER A N 1
ATOM 1389 C CA . SER A 1 180 ? 13.82 15.414 1.287 1 96.56 180 SER A CA 1
ATOM 1390 C C . SER A 1 180 ? 14.812 15.352 0.129 1 96.56 180 SER A C 1
ATOM 1392 O O . SER A 1 180 ? 14.93 14.328 -0.538 1 96.56 180 SER A O 1
ATOM 1394 N N . GLN A 1 181 ? 15.523 16.484 -0.134 1 93.44 181 GLN A N 1
ATOM 1395 C CA . GLN A 1 181 ? 16.578 16.531 -1.14 1 93.44 181 GLN A CA 1
ATOM 1396 C C . GLN A 1 181 ? 16.094 15.953 -2.469 1 93.44 181 GLN A C 1
ATOM 1398 O O . GLN A 1 181 ? 16.734 15.055 -3.033 1 93.44 181 GLN A O 1
ATOM 1403 N N . ALA A 1 182 ? 15.062 16.516 -2.979 1 92.12 182 ALA A N 1
ATOM 1404 C CA . ALA A 1 182 ? 14.344 16 -4.137 1 92.12 182 ALA A CA 1
ATOM 1405 C C . ALA A 1 182 ? 15.281 15.82 -5.328 1 92.12 182 ALA A C 1
ATOM 1407 O O . ALA A 1 182 ? 15.062 14.945 -6.168 1 92.12 182 ALA A O 1
ATOM 1408 N N . ASP A 1 183 ? 16.359 16.516 -5.371 1 92.06 183 ASP A N 1
ATOM 1409 C CA . ASP A 1 183 ? 17.281 16.469 -6.504 1 92.06 183 ASP A CA 1
ATOM 1410 C C . ASP A 1 183 ? 18.172 15.227 -6.434 1 92.06 183 ASP A C 1
ATOM 1412 O O . ASP A 1 183 ? 18.719 14.789 -7.449 1 92.06 183 ASP A O 1
ATOM 1416 N N . LYS A 1 184 ? 18.312 14.68 -5.297 1 93.5 184 LYS A N 1
ATOM 1417 C CA . LYS A 1 184 ? 19.25 13.57 -5.098 1 93.5 184 LYS A CA 1
ATOM 1418 C C . LYS A 1 184 ? 18.5 12.281 -4.793 1 93.5 184 LYS A C 1
ATOM 1420 O O . LYS A 1 184 ? 19.047 11.188 -4.93 1 93.5 184 LYS A O 1
ATOM 1425 N N . MET A 1 185 ? 17.297 12.453 -4.414 1 95.31 185 MET A N 1
ATOM 1426 C CA . MET A 1 185 ? 16.5 11.312 -3.984 1 95.31 185 MET A CA 1
ATOM 1427 C C . MET A 1 185 ? 15.68 10.758 -5.141 1 95.31 185 MET A C 1
ATOM 1429 O O . MET A 1 185 ? 15.109 11.516 -5.93 1 95.31 185 MET A O 1
ATOM 1433 N N . GLU A 1 186 ? 15.68 9.461 -5.219 1 94.75 186 GLU A N 1
ATOM 1434 C CA . GLU A 1 186 ? 14.711 8.82 -6.105 1 94.75 186 GLU A CA 1
ATOM 1435 C C . GLU A 1 186 ? 13.312 8.836 -5.492 1 94.75 186 GLU A C 1
ATOM 1437 O O . GLU A 1 186 ? 13.141 8.508 -4.316 1 94.75 186 GLU A O 1
ATOM 1442 N N . ARG A 1 187 ? 12.336 9.227 -6.34 1 94.25 187 ARG A N 1
ATOM 1443 C CA . ARG A 1 187 ? 10.953 9.188 -5.859 1 94.25 187 ARG A CA 1
ATOM 1444 C C . ARG A 1 187 ? 10.531 7.766 -5.516 1 94.25 187 ARG A C 1
ATOM 1446 O O . ARG A 1 187 ? 10.875 6.82 -6.227 1 94.25 187 ARG A O 1
ATOM 1453 N N . PRO A 1 188 ? 9.797 7.641 -4.391 1 90.69 188 PRO A N 1
ATOM 1454 C CA . PRO A 1 188 ? 9.312 6.305 -4.027 1 90.69 188 PRO A CA 1
ATOM 1455 C C . PRO A 1 188 ? 8.461 5.668 -5.125 1 90.69 188 PRO A C 1
ATOM 1457 O O . PRO A 1 188 ? 8.383 4.441 -5.219 1 90.69 188 PRO A O 1
ATOM 1460 N N . SER A 1 189 ? 7.797 6.516 -5.887 1 87.75 189 SER A N 1
ATOM 1461 C CA . SER A 1 189 ? 6.977 5.996 -6.977 1 87.75 189 SER A CA 1
ATOM 1462 C C . SER A 1 189 ? 6.855 7.012 -8.109 1 87.75 189 SER A C 1
ATOM 1464 O O . SER A 1 189 ? 6.887 8.219 -7.871 1 87.75 189 SER A O 1
ATOM 1466 N N . ASP A 1 190 ? 6.691 6.43 -9.312 1 82.38 190 ASP A N 1
ATOM 1467 C CA . ASP A 1 190 ? 6.484 7.293 -10.477 1 82.38 190 ASP A CA 1
ATOM 1468 C C . ASP A 1 190 ? 5.008 7.352 -10.859 1 82.38 190 ASP A C 1
ATOM 1470 O O . ASP A 1 190 ? 4.656 7.887 -11.906 1 82.38 190 ASP A O 1
ATOM 1474 N N . ILE A 1 191 ? 4.18 6.84 -9.969 1 80 191 ILE A N 1
ATOM 1475 C CA . ILE A 1 191 ? 2.742 6.879 -10.219 1 80 191 ILE A CA 1
ATOM 1476 C C . ILE A 1 191 ? 2.285 8.328 -10.367 1 80 191 ILE A C 1
ATOM 1478 O O . ILE A 1 191 ? 2.703 9.203 -9.609 1 80 191 ILE A O 1
ATOM 1482 N N . ASP A 1 192 ? 1.47 8.547 -11.352 1 80.12 192 ASP A N 1
ATOM 1483 C CA . ASP A 1 192 ? 0.954 9.891 -11.594 1 80.12 192 ASP A CA 1
ATOM 1484 C C . ASP A 1 192 ? -0.057 10.289 -10.523 1 80.12 192 ASP A C 1
ATOM 1486 O O . ASP A 1 192 ? -0.82 9.453 -10.039 1 80.12 192 ASP A O 1
ATOM 1490 N N . GLY A 1 193 ? -0.01 11.586 -10.211 1 85.06 193 GLY A N 1
ATOM 1491 C CA . GLY A 1 193 ? -1.051 12.125 -9.344 1 85.06 193 GLY A CA 1
ATOM 1492 C C . GLY A 1 193 ? -0.664 12.141 -7.879 1 85.06 193 GLY A C 1
ATOM 1493 O O . GLY A 1 193 ? -1.435 12.594 -7.035 1 85.06 193 GLY A O 1
ATOM 1494 N N . LEU A 1 194 ? 0.478 11.648 -7.602 1 91.81 194 LEU A N 1
ATOM 1495 C CA . LEU A 1 194 ? 0.938 11.742 -6.219 1 91.81 194 LEU A CA 1
ATOM 1496 C C . LEU A 1 194 ? 1.379 13.164 -5.895 1 91.81 194 LEU A C 1
ATOM 1498 O O . LEU A 1 194 ? 1.89 13.875 -6.762 1 91.81 194 LEU A O 1
ATOM 1502 N N . ILE A 1 195 ? 1.172 13.562 -4.68 1 95.19 195 ILE A N 1
ATOM 1503 C CA . ILE A 1 195 ? 1.526 14.906 -4.234 1 95.19 195 ILE A CA 1
ATOM 1504 C C . ILE A 1 195 ? 2.896 14.883 -3.561 1 95.19 195 ILE A C 1
ATOM 1506 O O . ILE A 1 195 ? 3.039 14.375 -2.447 1 95.19 195 ILE A O 1
ATOM 1510 N N . TYR A 1 196 ? 3.861 15.469 -4.289 1 97.06 196 TYR A N 1
ATOM 1511 C CA . TYR A 1 196 ? 5.203 15.594 -3.729 1 97.06 196 TYR A CA 1
ATOM 1512 C C . TYR A 1 196 ? 5.477 17.016 -3.277 1 97.06 196 TYR A C 1
ATOM 1514 O O . TYR A 1 196 ? 5.254 17.969 -4.035 1 97.06 196 TYR A O 1
ATOM 1522 N N . ILE A 1 197 ? 5.895 17.156 -2.08 1 97.88 197 ILE A N 1
ATOM 1523 C CA . ILE A 1 197 ? 6.293 18.438 -1.505 1 97.88 197 ILE A CA 1
ATOM 1524 C C . ILE A 1 197 ? 7.762 18.375 -1.089 1 97.88 197 ILE A C 1
ATOM 1526 O O . ILE A 1 197 ? 8.109 17.719 -0.107 1 97.88 197 ILE A O 1
ATOM 1530 N N . PRO A 1 198 ? 8.586 19.094 -1.823 1 97.44 198 PRO A N 1
ATOM 1531 C CA . PRO A 1 198 ? 10.016 19 -1.533 1 97.44 198 PRO A CA 1
ATOM 1532 C C . PRO A 1 198 ? 10.422 19.844 -0.32 1 97.44 198 PRO A C 1
ATOM 1534 O O . PRO A 1 198 ? 9.758 20.812 0.011 1 97.44 198 PRO A O 1
ATOM 1537 N N . PHE A 1 199 ? 11.477 19.375 0.351 1 97.31 199 PHE A N 1
ATOM 1538 C CA . PHE A 1 199 ? 12.188 20.156 1.358 1 97.31 199 PHE A CA 1
ATOM 1539 C C . PHE A 1 199 ? 13.664 19.766 1.404 1 97.31 199 PHE A C 1
ATOM 1541 O O . PHE A 1 199 ? 14.039 18.688 0.934 1 97.31 199 PHE A O 1
ATOM 1548 N N . SER A 1 200 ? 14.523 20.578 1.906 1 93.69 200 SER A N 1
ATOM 1549 C CA . SER A 1 200 ? 15.961 20.328 1.917 1 93.69 200 SER A CA 1
ATOM 1550 C C . SER A 1 200 ? 16.469 20.078 3.334 1 93.69 200 SER A C 1
ATOM 1552 O O . SER A 1 200 ? 16.812 18.953 3.688 1 93.69 200 SER A O 1
ATOM 1554 N N . ASN A 1 201 ? 16.359 21.062 4.188 1 91.38 201 ASN A N 1
ATOM 1555 C CA . ASN A 1 201 ? 16.969 20.969 5.512 1 91.38 201 ASN A CA 1
ATOM 1556 C C . ASN A 1 201 ? 15.906 20.906 6.609 1 91.38 201 ASN A C 1
ATOM 1558 O O . ASN A 1 201 ? 16.156 20.359 7.691 1 91.38 201 ASN A O 1
ATOM 1562 N N . ASN A 1 202 ? 14.828 21.469 6.324 1 96.19 202 ASN A N 1
ATOM 1563 C CA . ASN A 1 202 ? 13.758 21.578 7.316 1 96.19 202 ASN A CA 1
ATOM 1564 C C . ASN A 1 202 ? 12.391 21.328 6.695 1 96.19 202 ASN A C 1
ATOM 1566 O O . ASN A 1 202 ? 12.055 21.906 5.66 1 96.19 202 ASN A O 1
ATOM 1570 N N . VAL A 1 203 ? 11.578 20.469 7.348 1 96.75 203 VAL A N 1
ATOM 1571 C CA . VAL A 1 203 ? 10.266 20.078 6.848 1 96.75 203 VAL A CA 1
ATOM 1572 C C . VAL A 1 203 ? 9.375 21.312 6.703 1 96.75 203 VAL A C 1
ATOM 1574 O O . VAL A 1 203 ? 8.461 21.328 5.875 1 96.75 203 VAL A O 1
ATOM 1577 N N . GLU A 1 204 ? 9.688 22.359 7.438 1 95.38 204 GLU A N 1
ATOM 1578 C CA . GLU A 1 204 ? 8.875 23.578 7.43 1 95.38 204 GLU A CA 1
ATOM 1579 C C . GLU A 1 204 ? 8.953 24.281 6.078 1 95.38 204 GLU A C 1
ATOM 1581 O O . GLU A 1 204 ? 8.117 25.125 5.766 1 95.38 204 GLU A O 1
ATOM 1586 N N . GLU A 1 205 ? 9.969 23.953 5.312 1 96.38 205 GLU A N 1
ATOM 1587 C CA . GLU A 1 205 ? 10.094 24.531 3.977 1 96.38 205 GLU A CA 1
ATOM 1588 C C . GLU A 1 205 ? 8.898 24.156 3.102 1 96.38 205 GLU A C 1
ATOM 1590 O O . GLU A 1 205 ? 8.578 24.859 2.143 1 96.38 205 GLU A O 1
ATOM 1595 N N . GLY A 1 206 ? 8.18 23.078 3.436 1 96.06 206 GLY A N 1
ATOM 1596 C CA . GLY A 1 206 ? 7.008 22.641 2.68 1 96.06 206 GLY A CA 1
ATOM 1597 C C . GLY A 1 206 ? 5.699 22.984 3.363 1 96.06 206 GLY A C 1
ATOM 1598 O O . GLY A 1 206 ? 4.633 22.531 2.949 1 96.06 206 GLY A O 1
ATOM 1599 N N . LYS A 1 207 ? 5.746 23.781 4.379 1 95.94 207 LYS A N 1
ATOM 1600 C CA . LYS A 1 207 ? 4.602 23.984 5.266 1 95.94 207 LYS A CA 1
ATOM 1601 C C . LYS A 1 207 ? 3.412 24.562 4.504 1 95.94 207 LYS A C 1
ATOM 1603 O O . LYS A 1 207 ? 2.268 24.156 4.734 1 95.94 207 LYS A O 1
ATOM 1608 N N . VAL A 1 208 ? 3.645 25.547 3.574 1 95.69 208 VAL A N 1
ATOM 1609 C CA . VAL A 1 208 ? 2.551 26.203 2.871 1 95.69 208 VAL A CA 1
ATOM 1610 C C . VAL A 1 208 ? 1.837 25.203 1.964 1 95.69 208 VAL A C 1
ATOM 1612 O O . VAL A 1 208 ? 0.607 25.109 1.98 1 95.69 208 VAL A O 1
ATOM 1615 N N . SER A 1 209 ? 2.611 24.484 1.195 1 96.56 209 SER A N 1
ATOM 1616 C CA . SER A 1 209 ? 2.043 23.484 0.296 1 96.56 209 SER A CA 1
ATOM 1617 C C . SER A 1 209 ? 1.28 22.406 1.069 1 96.56 209 SER A C 1
ATOM 1619 O O . SER A 1 209 ? 0.185 22.016 0.67 1 96.56 209 SER A O 1
ATOM 1621 N N . LEU A 1 210 ? 1.885 21.969 2.156 1 97.5 210 LEU A N 1
ATOM 1622 C CA . LEU A 1 210 ? 1.24 20.953 2.971 1 97.5 210 LEU A CA 1
ATOM 1623 C C . LEU A 1 210 ? -0.059 21.469 3.574 1 97.5 210 LEU A C 1
ATOM 1625 O O . LEU A 1 210 ? -1.075 20.766 3.572 1 97.5 210 LEU A O 1
ATOM 1629 N N . ALA A 1 211 ? -0.054 22.719 4.051 1 95.69 211 ALA A N 1
ATOM 1630 C CA . ALA A 1 211 ? -1.249 23.328 4.625 1 95.69 211 ALA A CA 1
ATOM 1631 C C . ALA A 1 211 ? -2.367 23.422 3.59 1 95.69 211 ALA A C 1
ATOM 1633 O O . ALA A 1 211 ? -3.533 23.156 3.9 1 95.69 211 ALA A O 1
ATOM 1634 N N . LYS A 1 212 ? -1.993 23.797 2.402 1 95.5 212 LYS A N 1
ATOM 1635 C CA . LYS A 1 212 ? -2.969 23.891 1.321 1 95.5 212 LYS A CA 1
ATOM 1636 C C . LYS A 1 212 ? -3.629 22.547 1.056 1 95.5 212 LYS A C 1
ATOM 1638 O O . LYS A 1 212 ? -4.848 22.469 0.883 1 95.5 212 LYS A O 1
ATOM 1643 N N . GLU A 1 213 ? -2.805 21.484 1.032 1 95.88 213 GLU A N 1
ATOM 1644 C CA . GLU A 1 213 ? -3.334 20.141 0.786 1 95.88 213 GLU A CA 1
ATOM 1645 C C . GLU A 1 213 ? -4.258 19.688 1.918 1 95.88 213 GLU A C 1
ATOM 1647 O O . GLU A 1 213 ? -5.305 19.094 1.672 1 95.88 213 GLU A O 1
ATOM 1652 N N . LEU A 1 214 ? -3.85 19.969 3.113 1 94.81 214 LEU A N 1
ATOM 1653 C CA . LEU A 1 214 ? -4.672 19.625 4.27 1 94.81 214 LEU A CA 1
ATOM 1654 C C . LEU A 1 214 ? -6.008 20.359 4.223 1 94.81 214 LEU A C 1
ATOM 1656 O O . LEU A 1 214 ? -7.062 19.75 4.445 1 94.81 214 LEU A O 1
ATOM 1660 N N . LYS A 1 215 ? -5.992 21.609 3.893 1 91.44 215 LYS A N 1
ATOM 1661 C CA . LYS A 1 215 ? -7.215 22.406 3.793 1 91.44 215 LYS A CA 1
ATOM 1662 C C . LYS A 1 215 ? -8.133 21.859 2.699 1 91.44 215 LYS A C 1
ATOM 1664 O O . LYS A 1 215 ? -9.344 21.75 2.896 1 91.44 215 LYS A O 1
ATOM 1669 N N . ARG A 1 216 ? -7.512 21.547 1.602 1 92.19 216 ARG A N 1
ATOM 1670 C CA . ARG A 1 216 ? -8.266 21 0.483 1 92.19 216 ARG A CA 1
ATOM 1671 C C . ARG A 1 216 ? -8.984 19.703 0.891 1 92.19 216 ARG A C 1
ATOM 1673 O O . ARG A 1 216 ? -10.016 19.359 0.318 1 92.19 216 ARG A O 1
ATOM 1680 N N . ASN A 1 217 ? -8.398 19.047 1.885 1 91.56 217 ASN A N 1
ATOM 1681 C CA . ASN A 1 217 ? -8.961 17.766 2.314 1 91.56 217 ASN A CA 1
ATOM 1682 C C . ASN A 1 217 ? -9.766 17.922 3.602 1 91.56 217 ASN A C 1
ATOM 1684 O O . ASN A 1 217 ? -9.969 16.938 4.324 1 91.56 217 ASN A O 1
ATOM 1688 N N . GLY A 1 218 ? -10.094 19.141 3.98 1 87.94 218 GLY A N 1
ATOM 1689 C CA . GLY A 1 218 ? -11.102 19.375 5 1 87.94 218 GLY A CA 1
ATOM 1690 C C . GLY A 1 218 ? -10.508 19.703 6.359 1 87.94 218 GLY A C 1
ATOM 1691 O O . GLY A 1 218 ? -11.242 19.828 7.348 1 87.94 218 GLY A O 1
ATOM 1692 N N . TYR A 1 219 ? -9.266 19.781 6.402 1 91.19 219 TYR A N 1
ATOM 1693 C CA . TYR A 1 219 ? -8.656 20.172 7.668 1 91.19 219 TYR A CA 1
ATOM 1694 C C . TYR A 1 219 ? -8.656 21.688 7.832 1 91.19 219 TYR A C 1
ATOM 1696 O O . TYR A 1 219 ? -8.539 22.422 6.852 1 91.19 219 TYR A O 1
ATOM 1704 N N . THR A 1 220 ? -8.812 22.109 9.047 1 87.75 220 THR A N 1
ATOM 1705 C CA . THR A 1 220 ? -8.781 23.531 9.359 1 87.75 220 THR A CA 1
ATOM 1706 C C . THR A 1 220 ? -7.477 23.891 10.07 1 87.75 220 THR A C 1
ATOM 1708 O O . THR A 1 220 ? -7.098 23.25 11.055 1 87.75 220 THR A O 1
ATOM 1711 N N . ILE A 1 221 ? -6.797 24.828 9.445 1 88.44 221 ILE A N 1
ATOM 1712 C CA . ILE A 1 221 ? -5.551 25.328 10.016 1 88.44 221 ILE A CA 1
ATOM 1713 C C . ILE A 1 221 ? -5.656 26.844 10.234 1 88.44 221 ILE A C 1
ATOM 1715 O O . ILE A 1 221 ? -5.98 27.594 9.312 1 88.44 221 ILE A O 1
ATOM 1719 N N . ASP A 1 222 ? -5.461 27.25 11.422 1 83.88 222 ASP A N 1
ATOM 1720 C CA . ASP A 1 222 ? -5.484 28.688 11.727 1 83.88 222 ASP A CA 1
ATOM 1721 C C . ASP A 1 222 ? -4.301 29.391 11.078 1 83.88 222 ASP A C 1
ATOM 1723 O O . ASP A 1 222 ? -3.15 29 11.258 1 83.88 222 ASP A O 1
ATOM 1727 N N . ILE A 1 223 ? -4.512 30.5 10.406 1 75.06 223 ILE A N 1
ATOM 1728 C CA . ILE A 1 223 ? -3.518 31.266 9.664 1 75.06 223 ILE A CA 1
ATOM 1729 C C . ILE A 1 223 ? -2.418 31.734 10.609 1 75.06 223 ILE A C 1
ATOM 1731 O O . ILE A 1 223 ? -1.245 31.797 10.227 1 75.06 223 ILE A O 1
ATOM 1735 N N . GLU A 1 224 ? -2.816 32 11.852 1 75.12 224 GLU A N 1
ATOM 1736 C CA . GLU A 1 224 ? -1.853 32.5 12.82 1 75.12 224 GLU A CA 1
ATOM 1737 C C . GLU A 1 224 ? -0.807 31.453 13.164 1 75.12 224 GLU A C 1
ATOM 1739 O O . GLU A 1 224 ? 0.284 31.781 13.633 1 75.12 224 GLU A O 1
ATOM 1744 N N . ASN A 1 225 ? -1.233 30.234 12.828 1 75.38 225 ASN A N 1
ATOM 1745 C CA . ASN A 1 225 ? -0.361 29.125 13.195 1 75.38 225 ASN A CA 1
ATOM 1746 C C . ASN A 1 225 ? 0.498 28.672 12.016 1 75.38 225 ASN A C 1
ATOM 1748 O O . ASN A 1 225 ? 1.316 27.766 12.156 1 75.38 225 ASN A O 1
ATOM 1752 N N . LEU A 1 226 ? 0.273 29.219 10.898 1 72.12 226 LEU A N 1
ATOM 1753 C CA . LEU A 1 226 ? 1.034 28.844 9.711 1 72.12 226 LEU A CA 1
ATOM 1754 C C . LEU A 1 226 ? 2.395 29.531 9.695 1 72.12 226 LEU A C 1
ATOM 1756 O O . LEU A 1 226 ? 2.504 30.703 10.047 1 72.12 226 LEU A O 1
ATOM 1760 N N . MET B 1 1 ? -14.945 -29.984 -28.484 1 23.81 1 MET B N 1
ATOM 1761 C CA . MET B 1 1 ? -15.758 -30.75 -27.547 1 23.81 1 MET B CA 1
ATOM 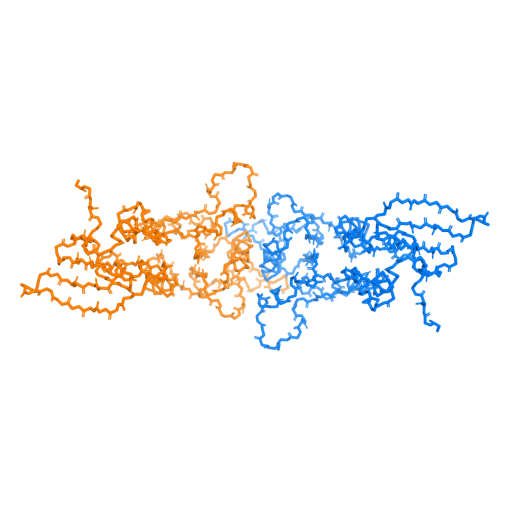1762 C C . MET B 1 1 ? -16.062 -29.906 -26.297 1 23.81 1 MET B C 1
ATOM 1764 O O . MET B 1 1 ? -15.156 -29.391 -25.656 1 23.81 1 MET B O 1
ATOM 1768 N N . SER B 1 2 ? -17.141 -29.125 -26.281 1 27.95 2 SER B N 1
ATOM 1769 C CA . SER B 1 2 ? -17.609 -28.188 -25.25 1 27.95 2 SER B CA 1
ATOM 1770 C C . SER B 1 2 ? -17.578 -28.844 -23.875 1 27.95 2 SER B C 1
ATOM 1772 O O . SER B 1 2 ? -18.188 -29.891 -23.656 1 27.95 2 SER B O 1
ATOM 1774 N N . THR B 1 3 ? -16.469 -28.984 -23.25 1 32.88 3 THR B N 1
ATOM 1775 C CA . THR B 1 3 ? -16.344 -29.656 -21.953 1 32.88 3 THR B CA 1
ATOM 1776 C C . THR B 1 3 ? -17.516 -29.312 -21.047 1 32.88 3 THR B C 1
ATOM 1778 O O . THR B 1 3 ? -17.656 -28.156 -20.609 1 32.88 3 THR B O 1
ATOM 1781 N N . SER B 1 4 ? -18.688 -29.781 -21.297 1 39.81 4 SER B N 1
ATOM 1782 C CA . SER B 1 4 ? -19.906 -29.734 -20.484 1 39.81 4 SER B CA 1
ATOM 1783 C C . SER B 1 4 ? -19.594 -29.891 -19 1 39.81 4 SER B C 1
ATOM 1785 O O . SER B 1 4 ? -18.906 -30.828 -18.594 1 39.81 4 SER B O 1
ATOM 1787 N N . LEU B 1 5 ? -19.297 -28.859 -18.344 1 45.94 5 LEU B N 1
ATOM 1788 C CA . LEU B 1 5 ? -19 -28.781 -16.922 1 45.94 5 LEU B CA 1
ATOM 1789 C C . LEU B 1 5 ? -19.875 -29.766 -16.141 1 45.94 5 LEU B C 1
ATOM 1791 O O . LEU B 1 5 ? -21.094 -29.672 -16.172 1 45.94 5 LEU B O 1
ATOM 1795 N N . VAL B 1 6 ? -19.516 -30.969 -15.969 1 57.81 6 VAL B N 1
ATOM 1796 C CA . VAL B 1 6 ? -20.109 -32 -15.125 1 57.81 6 VAL B CA 1
ATOM 1797 C C . VAL B 1 6 ? -20.484 -31.422 -13.766 1 57.81 6 VAL B C 1
ATOM 1799 O O . VAL B 1 6 ? -19.656 -30.812 -13.094 1 57.81 6 VAL B O 1
ATOM 1802 N N . MET B 1 7 ? -21.75 -31.109 -13.492 1 66 7 MET B N 1
ATOM 1803 C CA . MET B 1 7 ? -22.266 -30.641 -12.211 1 66 7 MET B CA 1
ATOM 1804 C C . MET B 1 7 ? -22.141 -31.719 -11.141 1 66 7 MET B C 1
ATOM 1806 O O . MET B 1 7 ? -22.703 -32.812 -11.289 1 66 7 MET B O 1
ATOM 1810 N N . THR B 1 8 ? -21.188 -31.656 -10.266 1 76.5 8 THR B N 1
ATOM 1811 C CA . THR B 1 8 ? -21.047 -32.594 -9.148 1 76.5 8 THR B CA 1
ATOM 1812 C C . THR B 1 8 ? -22.062 -32.281 -8.055 1 76.5 8 THR B C 1
ATOM 1814 O O . THR B 1 8 ? -22.609 -31.172 -8.008 1 76.5 8 THR B O 1
ATOM 1817 N N . VAL B 1 9 ? -22.297 -33.312 -7.281 1 85.94 9 VAL B N 1
ATOM 1818 C CA . VAL B 1 9 ? -23.234 -33.156 -6.164 1 85.94 9 VAL B CA 1
ATOM 1819 C C . VAL B 1 9 ? -22.766 -32.062 -5.238 1 85.94 9 VAL B C 1
ATOM 1821 O O . VAL B 1 9 ? -23.578 -31.25 -4.762 1 85.94 9 VAL B O 1
ATOM 1824 N N . GLU B 1 10 ? -21.484 -32 -5.055 1 83.56 10 GLU B N 1
ATOM 1825 C CA . GLU B 1 10 ? -20.938 -30.984 -4.164 1 83.56 10 GLU B CA 1
ATOM 1826 C C . GLU B 1 10 ? -21.188 -29.578 -4.715 1 83.56 10 GLU B C 1
ATOM 1828 O O . GLU B 1 10 ? -21.5 -28.656 -3.957 1 83.56 10 GLU B O 1
ATOM 1833 N N . ARG B 1 11 ? -21.078 -29.469 -5.949 1 79.62 11 ARG B N 1
ATOM 1834 C CA . ARG B 1 11 ? -21.344 -28.188 -6.59 1 79.62 11 ARG B CA 1
ATOM 1835 C C . ARG B 1 11 ? -22.797 -27.781 -6.422 1 79.62 11 ARG B C 1
ATOM 1837 O O . ARG B 1 11 ? -23.094 -26.625 -6.129 1 79.62 11 ARG B O 1
ATOM 1844 N N . VAL B 1 12 ? -23.641 -28.688 -6.582 1 83.38 12 VAL B N 1
ATOM 1845 C CA . VAL B 1 12 ? -25.062 -28.422 -6.434 1 83.38 12 VAL B CA 1
ATOM 1846 C C . VAL B 1 12 ? -25.375 -28 -5 1 83.38 12 VAL B C 1
ATOM 1848 O O . VAL B 1 12 ? -26.062 -27 -4.777 1 83.38 12 VAL B O 1
ATOM 1851 N N . LYS B 1 13 ? -24.766 -28.641 -4.094 1 85.12 13 LYS B N 1
ATOM 1852 C CA . LYS B 1 13 ? -24.969 -28.312 -2.688 1 85.12 13 LYS B CA 1
ATOM 1853 C C . LYS B 1 13 ? -24.484 -26.891 -2.377 1 85.12 13 LYS B C 1
ATOM 1855 O O . LYS B 1 13 ? -25.156 -26.156 -1.658 1 85.12 13 LYS B O 1
ATOM 1860 N N . ASN B 1 14 ? -23.375 -26.609 -2.92 1 79.62 14 ASN B N 1
ATOM 1861 C CA . ASN B 1 14 ? -22.812 -25.281 -2.709 1 79.62 14 ASN B CA 1
ATOM 1862 C C . ASN B 1 14 ? -23.719 -24.188 -3.281 1 79.62 14 ASN B C 1
ATOM 1864 O O . ASN B 1 14 ? -23.922 -23.156 -2.645 1 79.62 14 ASN B O 1
ATOM 1868 N N . ILE B 1 15 ? -24.188 -24.422 -4.414 1 77.25 15 ILE B N 1
ATOM 1869 C CA . ILE B 1 15 ? -25.078 -23.469 -5.07 1 77.25 15 ILE B CA 1
ATOM 1870 C C . ILE B 1 15 ? -26.328 -23.266 -4.223 1 77.25 15 ILE B C 1
ATOM 1872 O O . ILE B 1 15 ? -26.75 -22.125 -4 1 77.25 15 ILE B O 1
ATOM 1876 N N . LEU B 1 16 ? -26.828 -24.281 -3.746 1 83.12 16 LEU B N 1
ATOM 1877 C CA . LEU B 1 16 ? -28.047 -24.219 -2.945 1 83.12 16 LEU B CA 1
ATOM 1878 C C . LEU B 1 16 ? -27.797 -23.469 -1.642 1 83.12 16 LEU B C 1
ATOM 1880 O O . LEU B 1 16 ? -28.578 -22.578 -1.27 1 83.12 16 LEU B O 1
ATOM 1884 N N . SER B 1 17 ? -26.672 -23.812 -1.017 1 82.12 17 SER B N 1
ATOM 1885 C CA . SER B 1 17 ? -26.328 -23.188 0.254 1 82.12 17 SER B CA 1
ATOM 1886 C C . SER B 1 17 ? -26.109 -21.688 0.09 1 82.12 17 SER B C 1
ATOM 1888 O O . SER B 1 17 ? -26.594 -20.891 0.902 1 82.12 17 SER B O 1
ATOM 1890 N N . GLN B 1 18 ? -25.5 -21.344 -0.968 1 76.31 18 GLN B N 1
ATOM 1891 C CA . GLN B 1 18 ? -25.188 -19.938 -1.245 1 76.31 18 GLN B CA 1
ATOM 1892 C C . GLN B 1 18 ? -26.453 -19.141 -1.542 1 76.31 18 GLN B C 1
ATOM 1894 O O . GLN B 1 18 ? -26.469 -17.922 -1.376 1 76.31 18 GLN B O 1
ATOM 1899 N N . ASN B 1 19 ? -27.391 -19.844 -1.893 1 78.25 19 ASN B N 1
ATOM 1900 C CA . ASN B 1 19 ? -28.625 -19.156 -2.268 1 78.25 19 ASN B CA 1
ATOM 1901 C C . ASN B 1 19 ? -29.734 -19.406 -1.261 1 78.25 19 ASN B C 1
ATOM 1903 O O . ASN B 1 19 ? -30.922 -19.266 -1.589 1 78.25 19 ASN B O 1
ATOM 1907 N N . GLY B 1 20 ? -29.281 -19.906 -0.221 1 80.75 20 GLY B N 1
ATOM 1908 C CA . GLY B 1 20 ? -30.203 -20 0.901 1 80.75 20 GLY B CA 1
ATOM 1909 C C . GLY B 1 20 ? -31.156 -21.156 0.789 1 80.75 20 GLY B C 1
ATOM 1910 O O . GLY B 1 20 ? -32.188 -21.172 1.448 1 80.75 20 GLY B O 1
ATOM 1911 N N . GLN B 1 21 ? -30.906 -21.969 -0.078 1 85.25 21 GLN B N 1
ATOM 1912 C CA . GLN B 1 21 ? -31.75 -23.156 -0.199 1 85.25 21 GLN B CA 1
ATOM 1913 C C . GLN B 1 21 ? -31.281 -24.266 0.75 1 85.25 21 GLN B C 1
ATOM 1915 O O . GLN B 1 21 ? -30.094 -24.578 0.818 1 85.25 21 GLN B O 1
ATOM 1920 N N . VAL B 1 22 ? -32.25 -24.781 1.497 1 90.38 22 VAL B N 1
ATOM 1921 C CA . VAL B 1 22 ? -31.922 -25.781 2.512 1 90.38 22 VAL B CA 1
ATOM 1922 C C . VAL B 1 22 ? -32.156 -27.188 1.96 1 90.38 22 VAL B C 1
ATOM 1924 O O . VAL B 1 22 ? -33.25 -27.469 1.441 1 90.38 22 VAL B O 1
ATOM 1927 N N . ILE B 1 23 ? -31.172 -28.094 2.123 1 92.44 23 ILE B N 1
ATOM 1928 C CA . ILE B 1 23 ? -31.312 -29.484 1.758 1 92.44 23 ILE B CA 1
ATOM 1929 C C . ILE B 1 23 ? -31.938 -30.266 2.92 1 92.44 23 ILE B C 1
ATOM 1931 O O . ILE B 1 23 ? -31.375 -30.281 4.023 1 92.44 23 ILE B O 1
ATOM 1935 N N . VAL B 1 24 ? -33.062 -30.844 2.707 1 92.5 24 VAL B N 1
ATOM 1936 C CA . VAL B 1 24 ? -33.812 -31.516 3.76 1 92.5 24 VAL B CA 1
ATOM 1937 C C . VAL B 1 24 ? -33.438 -33 3.807 1 92.5 24 VAL B C 1
ATOM 1939 O O . VAL B 1 24 ? -33.469 -33.625 4.871 1 92.5 24 VAL B O 1
ATOM 1942 N N . SER B 1 25 ? -33.125 -33.625 2.637 1 92.25 25 SER B N 1
ATOM 1943 C CA . SER B 1 25 ? -32.688 -35.031 2.605 1 92.25 25 SER B CA 1
ATOM 1944 C C . SER B 1 25 ? -31.719 -35.281 1.444 1 92.25 25 SER B C 1
ATOM 1946 O O . SER B 1 25 ? -31.766 -34.562 0.427 1 92.25 25 SER B O 1
ATOM 1948 N N . GLU B 1 26 ? -30.75 -36.125 1.687 1 94.06 26 GLU B N 1
ATOM 1949 C CA . GLU B 1 26 ? -29.781 -36.594 0.7 1 94.06 26 GLU B CA 1
ATOM 1950 C C . GLU B 1 26 ? -29.703 -38.125 0.676 1 94.06 26 GLU B C 1
ATOM 1952 O O . GLU B 1 26 ? -29.641 -38.75 1.727 1 94.06 26 GLU B O 1
ATOM 1957 N N . GLY B 1 27 ? -29.75 -38.719 -0.533 1 92.69 27 GLY B N 1
ATOM 1958 C CA . GLY B 1 27 ? -29.641 -40.156 -0.702 1 92.69 27 GLY B CA 1
ATOM 1959 C C . GLY B 1 27 ? -29.406 -40.594 -2.141 1 92.69 27 GLY B C 1
ATOM 1960 O O . GLY B 1 27 ? -29.344 -39.75 -3.035 1 92.69 27 GLY B O 1
ATOM 1961 N N . ARG B 1 28 ? -29.234 -41.812 -2.389 1 94.5 28 ARG B N 1
ATOM 1962 C CA . ARG B 1 28 ? -29.062 -42.375 -3.734 1 94.5 28 ARG B CA 1
ATOM 1963 C C . ARG B 1 28 ? -30.391 -42.875 -4.305 1 94.5 28 ARG B C 1
ATOM 1965 O O . ARG B 1 28 ? -31.25 -43.312 -3.559 1 94.5 28 ARG B O 1
ATOM 1972 N N . ASN B 1 29 ? -30.5 -42.688 -5.539 1 90.56 29 ASN B N 1
ATOM 1973 C CA . ASN B 1 29 ? -31.703 -43.219 -6.156 1 90.56 29 ASN B CA 1
ATOM 1974 C C . ASN B 1 29 ? -31.688 -44.75 -6.18 1 90.56 29 ASN B C 1
ATOM 1976 O O . ASN B 1 29 ? -30.688 -45.375 -5.801 1 90.56 29 ASN B O 1
ATOM 1980 N N . LYS B 1 30 ? -32.75 -45.438 -6.598 1 89.75 30 LYS B N 1
ATOM 1981 C CA . LYS B 1 30 ? -32.969 -46.875 -6.504 1 89.75 30 LYS B CA 1
ATOM 1982 C C . LYS B 1 30 ? -31.906 -47.656 -7.254 1 89.75 30 LYS B C 1
ATOM 1984 O O . LYS B 1 30 ? -31.438 -48.688 -6.785 1 89.75 30 LYS B O 1
ATOM 1989 N N . ASN B 1 31 ? -31.531 -47.125 -8.375 1 88.94 31 ASN B N 1
ATOM 1990 C CA . ASN B 1 31 ? -30.547 -47.812 -9.195 1 88.94 31 ASN B CA 1
ATOM 1991 C C . ASN B 1 31 ? -29.125 -47.406 -8.852 1 88.94 31 ASN B C 1
ATOM 1993 O O . ASN B 1 31 ? -28.172 -47.781 -9.531 1 88.94 31 ASN B O 1
ATOM 1997 N N . ASN B 1 32 ? -28.984 -46.531 -7.758 1 91.62 32 ASN B N 1
ATOM 1998 C CA . ASN B 1 32 ? -27.703 -46.031 -7.254 1 91.62 32 ASN B CA 1
ATOM 1999 C C . ASN B 1 32 ? -26.891 -45.344 -8.352 1 91.62 32 ASN B C 1
ATOM 2001 O O . ASN B 1 32 ? -25.688 -45.531 -8.453 1 91.62 32 ASN B O 1
ATOM 2005 N N . GLN B 1 33 ? -27.5 -44.656 -9.195 1 91.56 33 GLN B N 1
ATOM 2006 C CA . GLN B 1 33 ? -26.812 -43.969 -10.289 1 91.56 33 GLN B CA 1
ATOM 2007 C C . GLN B 1 33 ? -26.891 -42.438 -10.117 1 91.56 33 GLN B C 1
ATOM 2009 O O . GLN B 1 33 ? -26.312 -41.688 -10.914 1 91.56 33 GLN B O 1
ATOM 2014 N N . ALA B 1 34 ? -27.562 -41.938 -9.094 1 92.25 34 ALA B N 1
ATOM 2015 C CA . ALA B 1 34 ? -27.688 -40.5 -8.852 1 92.25 34 ALA B CA 1
ATOM 2016 C C . ALA B 1 34 ? -27.828 -40.219 -7.359 1 92.25 34 ALA B C 1
ATOM 2018 O O . ALA B 1 34 ? -28.375 -41.031 -6.609 1 92.25 34 ALA B O 1
ATOM 2019 N N . THR B 1 35 ? -27.297 -39.094 -6.93 1 95 35 THR B N 1
ATOM 2020 C CA . THR B 1 35 ? -27.594 -38.531 -5.617 1 95 35 THR B CA 1
ATOM 2021 C C . THR B 1 35 ? -28.828 -37.656 -5.68 1 95 35 THR B C 1
ATOM 2023 O O . THR B 1 35 ? -28.922 -36.75 -6.52 1 95 35 THR B O 1
ATOM 2026 N N . VAL B 1 36 ? -29.766 -38 -4.852 1 94.06 36 VAL B N 1
ATOM 2027 C CA . VAL B 1 36 ? -31.016 -37.25 -4.832 1 94.06 36 VAL B CA 1
ATOM 2028 C C . VAL B 1 36 ? -31.031 -36.312 -3.643 1 94.06 36 VAL B C 1
ATOM 2030 O O . VAL B 1 36 ? -30.844 -36.719 -2.496 1 94.06 36 VAL B O 1
ATOM 2033 N N . LEU B 1 37 ? -31.156 -35 -3.93 1 94.19 37 LEU B N 1
ATOM 2034 C CA . LEU B 1 37 ? -31.297 -33.938 -2.922 1 94.19 37 LEU B CA 1
ATOM 2035 C C . LEU B 1 37 ? -32.719 -33.438 -2.877 1 94.19 37 LEU B C 1
ATOM 2037 O O . LEU B 1 37 ? -33.312 -33.062 -3.914 1 94.19 37 LEU B O 1
ATOM 2041 N N . THR B 1 38 ? -33.281 -33.438 -1.728 1 94.56 38 THR B N 1
ATOM 2042 C CA . THR B 1 38 ? -34.594 -32.812 -1.541 1 94.56 38 THR B CA 1
ATOM 2043 C C . THR B 1 38 ? -34.438 -31.453 -0.862 1 94.56 38 THR B C 1
ATOM 2045 O O . THR B 1 38 ? -33.844 -31.344 0.208 1 94.56 38 THR B O 1
ATOM 2048 N N . VAL B 1 39 ? -34.938 -30.453 -1.46 1 92.25 39 VAL B N 1
ATOM 2049 C CA . VAL B 1 39 ? -34.844 -29.078 -0.988 1 92.25 39 VAL B CA 1
ATOM 2050 C C . VAL B 1 39 ? -36.062 -28.719 -0.172 1 92.25 39 VAL B C 1
ATOM 2052 O O . VAL B 1 39 ? -37.156 -29.281 -0.389 1 92.25 39 VAL B O 1
ATOM 2055 N N . GLY B 1 40 ? -35.844 -27.812 0.718 1 91 40 GLY B N 1
ATOM 2056 C CA . GLY B 1 40 ? -36.906 -27.406 1.631 1 91 40 GLY B CA 1
ATOM 2057 C C . GLY B 1 40 ? -38.125 -26.859 0.923 1 91 40 GLY B C 1
ATOM 2058 O O . GLY B 1 40 ? -39.25 -26.969 1.425 1 91 40 GLY B O 1
ATOM 2059 N N . ASN B 1 41 ? -37.875 -26.406 -0.231 1 87.88 41 ASN B N 1
ATOM 2060 C CA . ASN B 1 41 ? -39 -25.828 -0.966 1 87.88 41 ASN B CA 1
ATOM 2061 C C . ASN B 1 41 ? -39.781 -26.906 -1.719 1 87.88 41 ASN B C 1
ATOM 2063 O O . ASN B 1 41 ? -40.688 -26.594 -2.482 1 87.88 41 ASN B O 1
ATOM 2067 N N . GLY B 1 42 ? -39.375 -28.172 -1.608 1 90.25 42 GLY B N 1
ATOM 2068 C CA . GLY B 1 42 ? -40.094 -29.281 -2.223 1 90.25 42 GLY B CA 1
ATOM 2069 C C . GLY B 1 42 ? -39.438 -29.766 -3.51 1 90.25 42 GLY B C 1
ATOM 2070 O O . GLY B 1 42 ? -39.875 -30.766 -4.09 1 90.25 42 GLY B O 1
ATOM 2071 N N . CYS B 1 43 ? -38.406 -29 -3.965 1 90.88 43 CYS B N 1
ATOM 2072 C CA . CYS B 1 43 ? -37.75 -29.406 -5.188 1 90.88 43 CYS B CA 1
ATOM 2073 C C . CYS B 1 43 ? -36.844 -30.609 -4.938 1 90.88 43 CYS B C 1
ATOM 2075 O O . CYS B 1 43 ? -36.188 -30.703 -3.893 1 90.88 43 CYS B O 1
ATOM 2077 N N . ILE B 1 44 ? -36.938 -31.578 -5.863 1 93.62 44 ILE B N 1
ATOM 2078 C CA . ILE B 1 44 ? -36.062 -32.75 -5.84 1 93.62 44 ILE B CA 1
ATOM 2079 C C . ILE B 1 44 ? -35.031 -32.625 -6.965 1 93.62 44 ILE B C 1
ATOM 2081 O O . ILE B 1 44 ? -35.406 -32.469 -8.133 1 93.62 44 ILE B O 1
ATOM 2085 N N . ILE B 1 45 ? -33.781 -32.656 -6.535 1 91.75 45 ILE B N 1
ATOM 2086 C CA . ILE B 1 45 ? -32.688 -32.531 -7.508 1 91.75 45 ILE B CA 1
ATOM 2087 C C . ILE B 1 45 ? -32 -33.875 -7.676 1 91.75 45 ILE B C 1
ATOM 2089 O O . ILE B 1 45 ? -31.484 -34.469 -6.707 1 91.75 45 ILE B O 1
ATOM 2093 N N . ASN B 1 46 ? -32 -34.438 -8.906 1 91.62 46 ASN B N 1
ATOM 2094 C CA . ASN B 1 46 ? -31.25 -35.625 -9.234 1 91.62 46 ASN B CA 1
ATOM 2095 C C . ASN B 1 46 ? -29.875 -35.312 -9.82 1 91.62 46 ASN B C 1
ATOM 2097 O O . ASN B 1 46 ? -29.797 -34.75 -10.922 1 91.62 46 ASN B O 1
ATOM 2101 N N . CYS B 1 47 ? -28.875 -35.562 -9.047 1 90 47 CYS B N 1
ATOM 2102 C CA . CYS B 1 47 ? -27.5 -35.406 -9.508 1 90 47 CYS B CA 1
ATOM 2103 C C . CYS B 1 47 ? -26.922 -36.719 -9.984 1 90 47 CYS B C 1
ATOM 2105 O O . CYS B 1 47 ? -26.484 -37.531 -9.172 1 90 47 CYS B O 1
ATOM 2107 N N . TRP B 1 48 ? -26.891 -36.938 -11.227 1 86.31 48 TRP B N 1
ATOM 2108 C CA . TRP B 1 48 ? -26.484 -38.219 -11.789 1 86.31 48 TRP B CA 1
ATOM 2109 C C . TRP B 1 48 ? -24.969 -38.375 -11.758 1 86.31 48 TRP B C 1
ATOM 2111 O O . TRP B 1 48 ? -24.234 -37.406 -11.953 1 86.31 48 TRP B O 1
ATOM 2121 N N . ASP B 1 49 ? -24.547 -39.562 -11.633 1 83.62 49 ASP B N 1
ATOM 2122 C CA . ASP B 1 49 ? -23.125 -39.875 -11.594 1 83.62 49 ASP B CA 1
ATOM 2123 C C . ASP B 1 49 ? -22.453 -39.531 -12.93 1 83.62 49 ASP B C 1
ATOM 2125 O O . ASP B 1 49 ? -21.25 -39.312 -12.984 1 83.62 49 ASP B O 1
ATOM 2129 N N . SER B 1 50 ? -23.25 -39.438 -13.938 1 79.88 50 SER B N 1
ATOM 2130 C CA . SER B 1 50 ? -22.766 -39.094 -15.273 1 79.88 50 SER B CA 1
ATOM 2131 C C . SER B 1 50 ? -22.484 -37.594 -15.375 1 79.88 50 SER B C 1
ATOM 2133 O O . SER B 1 50 ? -21.891 -37.125 -16.359 1 79.88 50 SER B O 1
ATOM 2135 N N . GLY B 1 51 ? -23.016 -36.781 -14.375 1 79.69 51 GLY B N 1
ATOM 2136 C CA . GLY B 1 51 ? -22.812 -35.344 -14.383 1 79.69 51 GLY B CA 1
ATOM 2137 C C . GLY B 1 51 ? -24.062 -34.562 -14.773 1 79.69 51 GLY B C 1
ATOM 2138 O O . GLY B 1 51 ? -24.078 -33.344 -14.703 1 79.69 51 GLY B O 1
ATOM 2139 N N . LYS B 1 52 ? -25.062 -35.281 -15.156 1 80.88 52 LYS B N 1
ATOM 2140 C CA . LYS B 1 52 ? -26.312 -34.594 -15.492 1 80.88 52 LYS B CA 1
ATOM 2141 C C . LYS B 1 52 ? -27.094 -34.25 -14.242 1 80.88 52 LYS B C 1
ATOM 2143 O O . LYS B 1 52 ? -27.094 -34.969 -13.258 1 80.88 52 LYS B O 1
ATOM 2148 N N . VAL B 1 53 ? -27.719 -33.062 -14.227 1 86.31 53 VAL B N 1
ATOM 2149 C CA . VAL B 1 53 ? -28.562 -32.594 -13.125 1 86.31 53 VAL B CA 1
ATOM 2150 C C . VAL B 1 53 ? -29.953 -32.281 -13.656 1 86.31 53 VAL B C 1
ATOM 2152 O O . VAL B 1 53 ? -30.094 -31.625 -14.688 1 86.31 53 VAL B O 1
ATOM 2155 N N . ASN B 1 54 ? -30.984 -32.844 -13.062 1 88 54 ASN B N 1
ATOM 2156 C CA . ASN B 1 54 ? -32.344 -32.469 -13.391 1 88 54 ASN B CA 1
ATOM 2157 C C . ASN B 1 54 ? -33.188 -32.25 -12.133 1 88 54 ASN B C 1
ATOM 2159 O O . ASN B 1 54 ? -32.875 -32.781 -11.07 1 88 54 ASN B O 1
ATOM 2163 N N . THR B 1 55 ? -34.094 -31.406 -12.148 1 91.06 55 THR B N 1
ATOM 2164 C CA . THR B 1 55 ? -34.969 -31.094 -11.023 1 91.06 55 THR B CA 1
ATOM 2165 C C . THR B 1 55 ? -36.344 -31.672 -11.242 1 91.06 55 THR B C 1
ATOM 2167 O O . THR B 1 55 ? -36.781 -31.844 -12.383 1 91.06 55 THR B O 1
ATOM 2170 N N . GLN B 1 56 ? -36.938 -32.125 -10.273 1 89.62 56 GLN B N 1
ATOM 2171 C CA . GLN B 1 56 ? -38.344 -32.625 -10.289 1 89.62 56 GLN B CA 1
ATOM 2172 C C . GLN B 1 56 ? -39.062 -32.25 -8.992 1 89.62 56 GLN B C 1
ATOM 2174 O O . GLN B 1 56 ? -38.438 -31.656 -8.086 1 89.62 56 GLN B O 1
ATOM 2179 N N . GLY B 1 57 ? -40.312 -32.406 -8.883 1 86.56 57 GLY B N 1
ATOM 2180 C CA . GLY B 1 57 ? -41.094 -32.062 -7.703 1 86.56 57 GLY B CA 1
ATOM 2181 C C . GLY B 1 57 ? -41.688 -30.672 -7.762 1 86.56 57 GLY B C 1
ATOM 2182 O O . GLY B 1 57 ? -42.156 -30.234 -8.812 1 86.56 57 GLY B O 1
ATOM 2183 N N . LYS B 1 58 ? -41.656 -30.016 -6.641 1 86.75 58 LYS B N 1
ATOM 2184 C CA . LYS B 1 58 ? -42.281 -28.703 -6.547 1 86.75 58 LYS B CA 1
ATOM 2185 C C . LYS B 1 58 ? -41.25 -27.594 -6.719 1 86.75 58 LYS B C 1
ATOM 2187 O O . LYS B 1 58 ? -40.062 -27.797 -6.445 1 86.75 58 LYS B O 1
ATOM 2192 N N . ASN B 1 59 ? -41.625 -26.359 -7.133 1 86.56 59 ASN B N 1
ATOM 2193 C CA . ASN B 1 59 ? -40.844 -25.109 -7.227 1 86.56 59 ASN B CA 1
ATOM 2194 C C . ASN B 1 59 ? -39.562 -25.328 -7.98 1 86.56 59 ASN B C 1
ATOM 2196 O O . ASN B 1 59 ? -38.5 -24.844 -7.559 1 86.56 59 ASN B O 1
ATOM 2200 N N . THR B 1 60 ? -39.625 -26.203 -9.055 1 88 60 THR B N 1
ATOM 2201 C CA . THR B 1 60 ? -38.438 -26.578 -9.805 1 88 60 THR B CA 1
ATOM 2202 C C . THR B 1 60 ? -37.906 -25.375 -10.578 1 88 60 THR B C 1
ATOM 2204 O O . THR B 1 60 ? -36.688 -25.281 -10.836 1 88 60 THR B O 1
ATOM 2207 N N . VAL B 1 61 ? -38.688 -24.453 -10.922 1 84.06 61 VAL B N 1
ATOM 2208 C CA . VAL B 1 61 ? -38.281 -23.344 -11.773 1 84.06 61 VAL B CA 1
ATOM 2209 C C . VAL B 1 61 ? -37.188 -22.531 -11.094 1 84.06 61 VAL B C 1
ATOM 2211 O O . VAL B 1 61 ? -36.188 -22.203 -11.711 1 84.06 61 VAL B O 1
ATOM 2214 N N . GLU B 1 62 ? -37.375 -22.25 -9.797 1 79.56 62 GLU B N 1
ATOM 2215 C CA . GLU B 1 62 ? -36.406 -21.469 -9.055 1 79.56 62 GLU B CA 1
ATOM 2216 C C . GLU B 1 62 ? -35.062 -22.188 -8.961 1 79.56 62 GLU B C 1
ATOM 2218 O O . GLU B 1 62 ? -34 -21.578 -9.148 1 79.56 62 GLU B O 1
ATOM 2223 N N . ILE B 1 63 ? -35.219 -23.391 -8.664 1 81.12 63 ILE B N 1
ATOM 2224 C CA . ILE B 1 63 ? -34 -24.203 -8.484 1 81.12 63 ILE B CA 1
ATOM 2225 C C . ILE B 1 63 ? -33.344 -24.438 -9.844 1 81.12 63 ILE B C 1
ATOM 2227 O O . ILE B 1 63 ? -32.125 -24.391 -9.961 1 81.12 63 ILE B O 1
ATOM 2231 N N . ASP B 1 64 ? -34.219 -24.703 -10.859 1 76.81 64 ASP B N 1
ATOM 2232 C CA . ASP B 1 64 ? -33.688 -24.828 -12.211 1 76.81 64 ASP B CA 1
ATOM 2233 C C . ASP B 1 64 ? -32.938 -23.578 -12.641 1 76.81 64 ASP B C 1
ATOM 2235 O O . ASP B 1 64 ? -31.859 -23.656 -13.258 1 76.81 64 ASP B O 1
ATOM 2239 N N . GLN B 1 65 ? -33.531 -22.5 -12.445 1 74.56 65 GLN B N 1
ATOM 2240 C CA . GLN B 1 65 ? -32.875 -21.25 -12.766 1 74.56 65 GLN B CA 1
ATOM 2241 C C . GLN B 1 65 ? -31.531 -21.141 -12.031 1 74.56 65 GLN B C 1
ATOM 2243 O O . GLN B 1 65 ? -30.547 -20.625 -12.586 1 74.56 65 GLN B O 1
ATOM 2248 N N . LEU B 1 66 ? -31.594 -21.516 -10.773 1 70.81 66 LEU B N 1
ATOM 2249 C CA . LEU B 1 66 ? -30.359 -21.516 -9.992 1 70.81 66 LEU B CA 1
ATOM 2250 C C . LEU B 1 66 ? -29.344 -22.484 -10.586 1 70.81 66 LEU B C 1
ATOM 2252 O O . LEU B 1 66 ? -28.141 -22.188 -10.633 1 70.81 66 LEU B O 1
ATOM 2256 N N . LEU B 1 67 ? -30.062 -23.625 -11.008 1 70.12 67 LEU B N 1
ATOM 2257 C CA . LEU B 1 67 ? -29.156 -24.688 -11.453 1 70.12 67 LEU B CA 1
ATOM 2258 C C . LEU B 1 67 ? -28.812 -24.516 -12.93 1 70.12 67 LEU B C 1
ATOM 2260 O O . LEU B 1 67 ? -27.734 -24.922 -13.367 1 70.12 67 LEU B O 1
ATOM 2264 N N . THR B 1 68 ? -29.922 -24.312 -13.781 1 58.44 68 THR B N 1
ATOM 2265 C CA . THR B 1 68 ? -29.719 -24.094 -15.219 1 58.44 68 THR B CA 1
ATOM 2266 C C . THR B 1 68 ? -29.25 -22.672 -15.492 1 58.44 68 THR B C 1
ATOM 2268 O O . THR B 1 68 ? -28.672 -22.406 -16.547 1 58.44 68 THR B O 1
ATOM 2271 N N . GLY B 1 69 ? -30.266 -21.766 -15.047 1 49.69 69 GLY B N 1
ATOM 2272 C CA . GLY B 1 69 ? -29.812 -20.391 -15.219 1 49.69 69 GLY B CA 1
ATOM 2273 C C . GLY B 1 69 ? -28.297 -20.25 -15.125 1 49.69 69 GLY B C 1
ATOM 2274 O O . GLY B 1 69 ? -27.625 -21.109 -14.531 1 49.69 69 GLY B O 1
ATOM 2275 N N . LYS B 1 70 ? -27.828 -19.453 -16.188 1 39.78 70 LYS B N 1
ATOM 2276 C CA . LYS B 1 70 ? -26.406 -19.109 -16.109 1 39.78 70 LYS B CA 1
ATOM 2277 C C . LYS B 1 70 ? -25.938 -19.031 -14.664 1 39.78 70 LYS B C 1
ATOM 2279 O O . LYS B 1 70 ? -26.125 -18 -14 1 39.78 70 LYS B O 1
ATOM 2284 N N . ILE B 1 71 ? -26.578 -19.719 -13.766 1 40.44 71 ILE B N 1
ATOM 2285 C CA . ILE B 1 71 ? -25.922 -19.859 -12.469 1 40.44 71 ILE B CA 1
ATOM 2286 C C . ILE B 1 71 ? -24.438 -19.547 -12.594 1 40.44 71 ILE B C 1
ATOM 2288 O O . ILE B 1 71 ? -23.719 -20.234 -13.312 1 40.44 71 ILE B O 1
ATOM 2292 N N . ALA B 1 72 ? -24.391 -18.516 -12.688 1 35.88 72 ALA B N 1
ATOM 2293 C CA . ALA B 1 72 ? -23.016 -18.062 -12.562 1 35.88 72 ALA B CA 1
ATOM 2294 C C . ALA B 1 72 ? -22.219 -18.953 -11.617 1 35.88 72 ALA B C 1
ATOM 2296 O O . ALA B 1 72 ? -22.562 -19.078 -10.438 1 35.88 72 ALA B O 1
ATOM 2297 N N . THR B 1 73 ? -22.25 -20.438 -11.797 1 37.94 73 THR B N 1
ATOM 2298 C CA . THR B 1 73 ? -21.203 -21.016 -10.977 1 37.94 73 THR B CA 1
ATOM 2299 C C . THR B 1 73 ? -20.469 -19.938 -10.195 1 37.94 73 THR B C 1
ATOM 2301 O O . THR B 1 73 ? -20.047 -18.922 -10.766 1 37.94 73 THR B O 1
ATOM 2304 N N . PRO B 1 74 ? -20.922 -19.703 -9.016 1 39.78 74 PRO B N 1
ATOM 2305 C CA . PRO B 1 74 ? -19.969 -18.719 -8.469 1 39.78 74 PRO B CA 1
ATOM 2306 C C . PRO B 1 74 ? -18.625 -18.734 -9.195 1 39.78 74 PRO B C 1
ATOM 2308 O O . PRO B 1 74 ? -17.984 -19.781 -9.266 1 39.78 74 PRO B O 1
ATOM 2311 N N . THR B 1 75 ? -18.719 -18.531 -10.445 1 47.53 75 THR B N 1
ATOM 2312 C CA . THR B 1 75 ? -17.453 -18.422 -11.172 1 47.53 75 THR B CA 1
ATOM 2313 C C . THR B 1 75 ? -16.281 -18.281 -10.195 1 47.53 75 THR B C 1
ATOM 2315 O O . THR B 1 75 ? -16.234 -17.328 -9.422 1 47.53 75 THR B O 1
ATOM 2318 N N . LEU B 1 76 ? -15.984 -19.531 -9.586 1 58.97 76 LEU B N 1
ATOM 2319 C CA . LEU B 1 76 ? -14.773 -19.531 -8.781 1 58.97 76 LEU B CA 1
ATOM 2320 C C . LEU B 1 76 ? -13.797 -18.453 -9.273 1 58.97 76 LEU B C 1
ATOM 2322 O O . LEU B 1 76 ? -13.547 -18.359 -10.477 1 58.97 76 LEU B O 1
ATOM 2326 N N . ASN B 1 77 ? -13.688 -17.562 -8.516 1 75.88 77 ASN B N 1
ATOM 2327 C CA . ASN B 1 77 ? -12.711 -16.516 -8.844 1 75.88 77 ASN B CA 1
ATOM 2328 C C . ASN B 1 77 ? -11.391 -17.125 -9.32 1 75.88 77 ASN B C 1
ATOM 2330 O O . ASN B 1 77 ? -10.734 -17.859 -8.57 1 75.88 77 ASN B O 1
ATOM 2334 N N . LYS B 1 78 ? -11.172 -17.125 -10.625 1 91.25 78 LYS B N 1
ATOM 2335 C CA . LYS B 1 78 ? -9.945 -17.672 -11.203 1 91.25 78 LYS B CA 1
ATOM 2336 C C . LYS B 1 78 ? -8.898 -16.578 -11.383 1 91.25 78 LYS B C 1
ATOM 2338 O O . LYS B 1 78 ? -7.762 -16.844 -11.766 1 91.25 78 LYS B O 1
ATOM 2343 N N . LYS B 1 79 ? -9.328 -15.414 -11.102 1 93.5 79 LYS B N 1
ATOM 2344 C CA . LYS B 1 79 ? -8.422 -14.297 -11.336 1 93.5 79 LYS B CA 1
ATOM 2345 C C . LYS B 1 79 ? -7.492 -14.078 -10.141 1 93.5 79 LYS B C 1
ATOM 2347 O O . LYS B 1 79 ? -7.922 -14.188 -8.992 1 93.5 79 LYS B O 1
ATOM 2352 N N . VAL B 1 80 ? -6.254 -13.844 -10.453 1 95.81 80 VAL B N 1
ATOM 2353 C CA . VAL B 1 80 ? -5.234 -13.594 -9.438 1 95.81 80 VAL B CA 1
ATOM 2354 C C . VAL B 1 80 ? -4.406 -12.375 -9.828 1 95.81 80 VAL B C 1
ATOM 2356 O O . VAL B 1 80 ? -3.939 -12.266 -10.961 1 95.81 80 VAL B O 1
ATOM 2359 N N . PHE B 1 81 ? -4.23 -11.422 -8.914 1 95.44 81 PHE B N 1
ATOM 2360 C CA . PHE B 1 81 ? -3.35 -10.289 -9.172 1 95.44 81 PHE B CA 1
ATOM 2361 C C . PHE B 1 81 ? -1.894 -10.734 -9.219 1 95.44 81 PHE B C 1
ATOM 2363 O O . PHE B 1 81 ? -1.465 -11.57 -8.422 1 95.44 81 PHE B O 1
ATOM 2370 N N . VAL B 1 82 ? -1.183 -10.141 -10.156 1 96.69 82 VAL B N 1
ATOM 2371 C CA . VAL B 1 82 ? 0.249 -10.422 -10.227 1 96.69 82 VAL B CA 1
ATOM 2372 C C . VAL B 1 82 ? 1.024 -9.109 -10.32 1 96.69 82 VAL B C 1
ATOM 2374 O O . VAL B 1 82 ? 0.708 -8.242 -11.141 1 96.69 82 VAL B O 1
ATOM 2377 N N . VAL B 1 83 ? 1.927 -8.953 -9.469 1 95.69 83 VAL B N 1
ATOM 2378 C CA . VAL B 1 83 ? 2.869 -7.84 -9.469 1 95.69 83 VAL B CA 1
ATOM 2379 C C . VAL B 1 83 ? 4.285 -8.359 -9.711 1 95.69 83 VAL B C 1
ATOM 2381 O O . VAL B 1 83 ? 4.68 -9.383 -9.156 1 95.69 83 VAL B O 1
ATOM 2384 N N . TYR B 1 84 ? 5.059 -7.652 -10.562 1 96 84 TYR B N 1
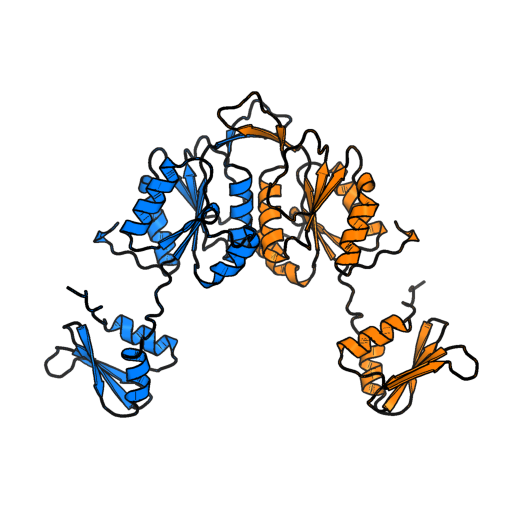ATOM 2385 C CA . TYR B 1 84 ? 6.426 -8.086 -10.828 1 96 84 TYR B CA 1
ATOM 2386 C C . TYR B 1 84 ? 7.309 -6.906 -11.203 1 96 84 TYR B C 1
ATOM 2388 O O . TYR B 1 84 ? 6.812 -5.805 -11.461 1 96 84 TYR B O 1
ATOM 2396 N N . GLY B 1 85 ? 8.609 -7.109 -11.102 1 94 85 GLY B N 1
ATOM 2397 C CA . GLY B 1 85 ? 9.586 -6.102 -11.492 1 94 85 GLY B CA 1
ATOM 2398 C C . GLY B 1 85 ? 10.07 -6.254 -12.914 1 94 85 GLY B C 1
ATOM 2399 O O . GLY B 1 85 ? 9.266 -6.355 -13.844 1 94 85 GLY B O 1
ATOM 2400 N N . HIS B 1 86 ? 11.344 -6.352 -13.086 1 93.75 86 HIS B N 1
ATOM 2401 C CA . HIS B 1 86 ? 11.93 -6.336 -14.422 1 93.75 86 HIS B CA 1
ATOM 2402 C C . HIS B 1 86 ? 12.305 -7.742 -14.883 1 93.75 86 HIS B C 1
ATOM 2404 O O . HIS B 1 86 ? 12.773 -7.926 -16 1 93.75 86 HIS B O 1
ATOM 2410 N N . ASP B 1 87 ? 12.055 -8.727 -14.062 1 95 87 ASP B N 1
ATOM 2411 C CA . ASP B 1 87 ? 12.391 -10.094 -14.438 1 95 87 ASP B CA 1
ATOM 2412 C C . ASP B 1 87 ? 11.281 -10.719 -15.289 1 95 87 ASP B C 1
ATOM 2414 O O . ASP B 1 87 ? 10.445 -11.453 -14.773 1 95 87 ASP B O 1
ATOM 2418 N N . ASN B 1 88 ? 11.414 -10.531 -16.547 1 95 88 ASN B N 1
ATOM 2419 C CA . ASN B 1 88 ? 10.398 -11 -17.484 1 95 88 ASN B CA 1
ATOM 2420 C C . ASN B 1 88 ? 10.352 -12.523 -17.547 1 95 88 ASN B C 1
ATOM 2422 O O . ASN B 1 88 ? 9.289 -13.109 -17.766 1 95 88 ASN B O 1
ATOM 2426 N N . ASN B 1 89 ? 11.492 -13.094 -17.375 1 96.38 89 ASN B N 1
ATOM 2427 C CA . ASN B 1 89 ? 11.539 -14.555 -17.391 1 96.38 89 ASN B CA 1
ATOM 2428 C C . ASN B 1 89 ? 10.727 -15.156 -16.25 1 96.38 89 ASN B C 1
ATOM 2430 O O . ASN B 1 89 ? 9.891 -16.031 -16.469 1 96.38 89 ASN B O 1
ATOM 2434 N N . ALA B 1 90 ? 10.945 -14.688 -15.008 1 96.81 90 ALA B N 1
ATOM 2435 C CA . ALA B 1 90 ? 10.195 -15.164 -13.852 1 96.81 90 ALA B CA 1
ATOM 2436 C C . ALA B 1 90 ? 8.703 -14.891 -14.016 1 96.81 90 ALA B C 1
ATOM 2438 O O . ALA B 1 90 ? 7.875 -15.734 -13.664 1 96.81 90 ALA B O 1
ATOM 2439 N N . ARG B 1 91 ? 8.375 -13.773 -14.516 1 96.69 91 ARG B N 1
ATOM 2440 C CA . ARG B 1 91 ? 6.98 -13.422 -14.773 1 96.69 91 ARG B CA 1
ATOM 2441 C C . ARG B 1 91 ? 6.336 -14.414 -15.727 1 96.69 91 ARG B C 1
ATOM 2443 O O . ARG B 1 91 ? 5.223 -14.891 -15.484 1 96.69 91 ARG B O 1
ATOM 2450 N N . THR B 1 92 ? 7.02 -14.703 -16.828 1 97 92 THR B N 1
ATOM 2451 C CA . THR B 1 92 ? 6.512 -15.641 -17.812 1 97 92 THR B CA 1
ATOM 2452 C C . THR B 1 92 ? 6.32 -17.031 -17.203 1 97 92 THR B C 1
ATOM 2454 O O . THR B 1 92 ? 5.316 -17.688 -17.469 1 97 92 THR B O 1
ATOM 2457 N N . GLN B 1 93 ? 7.281 -17.453 -16.453 1 97.5 93 GLN B N 1
ATOM 2458 C CA . GLN B 1 93 ? 7.184 -18.734 -15.758 1 97.5 93 GLN B CA 1
ATOM 2459 C C . GLN B 1 93 ? 5.953 -18.781 -14.852 1 97.5 93 GLN B C 1
ATOM 2461 O O . GLN B 1 93 ? 5.203 -19.75 -14.867 1 97.5 93 GLN B O 1
ATOM 2466 N N . LEU B 1 94 ? 5.715 -17.719 -14.062 1 97.94 94 LEU B N 1
ATOM 2467 C CA . LEU B 1 94 ? 4.578 -17.641 -13.156 1 97.94 94 LEU B CA 1
ATOM 2468 C C . LEU B 1 94 ? 3.262 -17.672 -13.922 1 97.94 94 LEU B C 1
ATOM 2470 O O . LEU B 1 94 ? 2.342 -18.406 -13.562 1 97.94 94 LEU B O 1
ATOM 2474 N N . GLU B 1 95 ? 3.219 -16.875 -14.977 1 96.81 95 GLU B N 1
ATOM 2475 C CA . GLU B 1 95 ? 2.01 -16.828 -15.789 1 96.81 95 GLU B CA 1
ATOM 2476 C C . GLU B 1 95 ? 1.674 -18.219 -16.359 1 96.81 95 GLU B C 1
ATOM 2478 O O . GLU B 1 95 ? 0.517 -18.641 -16.328 1 96.81 95 GLU B O 1
ATOM 2483 N N . ALA B 1 96 ? 2.676 -18.844 -16.922 1 96.62 96 ALA B N 1
ATOM 2484 C CA . ALA B 1 96 ? 2.479 -20.188 -17.5 1 96.62 96 ALA B CA 1
ATOM 2485 C C . ALA B 1 96 ? 1.979 -21.156 -16.438 1 96.62 96 ALA B C 1
ATOM 2487 O O . ALA B 1 96 ? 1.066 -21.953 -16.688 1 96.62 96 ALA B O 1
ATOM 2488 N N . MET B 1 97 ? 2.541 -21.094 -15.258 1 96.81 97 MET B N 1
ATOM 2489 C CA . MET B 1 97 ? 2.164 -21.969 -14.148 1 96.81 97 MET B CA 1
ATOM 2490 C C . MET B 1 97 ? 0.713 -21.734 -13.742 1 96.81 97 MET B C 1
ATOM 2492 O O . MET B 1 97 ? -0.052 -22.688 -13.578 1 96.81 97 MET B O 1
ATOM 2496 N N . LEU B 1 98 ? 0.31 -20.469 -13.641 1 96.81 98 LEU B N 1
ATOM 2497 C CA . LEU B 1 98 ? -1.054 -20.125 -13.258 1 96.81 98 LEU B CA 1
ATOM 2498 C C . LEU B 1 98 ? -2.049 -20.562 -14.32 1 96.81 98 LEU B C 1
ATOM 2500 O O . LEU B 1 98 ? -3.113 -21.094 -14 1 96.81 98 LEU B O 1
ATOM 2504 N N . ARG B 1 99 ? -1.726 -20.391 -15.547 1 95.88 99 ARG B N 1
ATOM 2505 C CA . ARG B 1 99 ? -2.605 -20.781 -16.641 1 95.88 99 ARG B CA 1
ATOM 2506 C C . ARG B 1 99 ? -2.764 -22.297 -16.703 1 95.88 99 ARG B C 1
ATOM 2508 O O . ARG B 1 99 ? -3.852 -22.797 -16.984 1 95.88 99 ARG B O 1
ATOM 2515 N N . ARG B 1 100 ? -1.663 -22.984 -16.469 1 95 100 ARG B N 1
ATOM 2516 C CA . ARG B 1 100 ? -1.741 -24.453 -16.406 1 95 100 ARG B CA 1
ATOM 2517 C C . ARG B 1 100 ? -2.707 -24.891 -15.312 1 95 100 ARG B C 1
ATOM 2519 O O . ARG B 1 100 ? -3.342 -25.938 -15.422 1 95 100 ARG B O 1
ATOM 2526 N N . TRP B 1 101 ? -2.807 -24.094 -14.203 1 94.94 101 TRP B N 1
ATOM 2527 C CA . TRP B 1 101 ? -3.709 -24.375 -13.094 1 94.94 101 TRP B CA 1
ATOM 2528 C C . TRP B 1 101 ? -5.117 -23.875 -13.391 1 94.94 101 TRP B C 1
ATOM 2530 O O . TRP B 1 101 ? -5.977 -23.844 -12.508 1 94.94 101 TRP B O 1
ATOM 2540 N N . ASP B 1 102 ? -5.402 -23.359 -14.562 1 93.38 102 ASP B N 1
ATOM 2541 C CA . ASP B 1 102 ? -6.68 -22.812 -15.023 1 93.38 102 ASP B CA 1
ATOM 2542 C C . ASP B 1 102 ? -7.035 -21.531 -14.273 1 93.38 102 ASP B C 1
ATOM 2544 O O . ASP B 1 102 ? -8.203 -21.297 -13.938 1 93.38 102 ASP B O 1
ATOM 2548 N N . LEU B 1 103 ? -6.023 -20.875 -13.914 1 95.12 103 LEU B N 1
ATOM 2549 C CA . LEU B 1 103 ? -6.195 -19.547 -13.312 1 95.12 103 LEU B CA 1
ATOM 2550 C C . LEU B 1 103 ? -5.875 -18.453 -14.312 1 95.12 103 LEU B C 1
ATOM 2552 O O . LEU B 1 103 ? -5.227 -18.703 -15.336 1 95.12 103 LEU B O 1
ATOM 2556 N N . GLU B 1 104 ? -6.391 -17.25 -14.023 1 94.19 104 GLU B N 1
ATOM 2557 C CA . GLU B 1 104 ? -6.223 -16.094 -14.906 1 94.19 104 GLU B CA 1
ATOM 2558 C C . GLU B 1 104 ? -5.418 -14.992 -14.227 1 94.19 104 GLU B C 1
ATOM 2560 O O . GLU B 1 104 ? -5.945 -14.25 -13.391 1 94.19 104 GLU B O 1
ATOM 2565 N N . PRO B 1 105 ? -4.16 -14.859 -14.617 1 95.81 105 PRO B N 1
ATOM 2566 C CA . PRO B 1 105 ? -3.346 -13.797 -14.016 1 95.81 105 PRO B CA 1
ATOM 2567 C C . PRO B 1 105 ? -3.768 -12.406 -14.477 1 95.81 105 PRO B C 1
ATOM 2569 O O . PRO B 1 105 ? -3.928 -12.172 -15.68 1 95.81 105 PRO B O 1
ATOM 2572 N N . LEU B 1 106 ? -4.039 -11.562 -13.555 1 92.5 106 LEU B N 1
ATOM 2573 C CA . LEU B 1 106 ? -4.227 -10.133 -13.797 1 92.5 106 LEU B CA 1
ATOM 2574 C C . LEU B 1 106 ? -2.955 -9.359 -13.477 1 92.5 106 LEU B C 1
ATOM 2576 O O . LEU B 1 106 ? -2.721 -8.992 -12.32 1 92.5 106 LEU B O 1
ATOM 2580 N N . ILE B 1 107 ? -2.188 -9.109 -14.508 1 91.56 107 ILE B N 1
ATOM 2581 C CA . ILE B 1 107 ? -0.916 -8.414 -14.328 1 91.56 107 ILE B CA 1
ATOM 2582 C C . ILE B 1 107 ? -1.158 -6.91 -14.234 1 91.56 107 ILE B C 1
ATOM 2584 O O . ILE B 1 107 ? -1.513 -6.27 -15.227 1 91.56 107 ILE B O 1
ATOM 2588 N N . ILE B 1 108 ? -0.873 -6.328 -13.148 1 83.06 108 ILE B N 1
ATOM 2589 C CA . ILE B 1 108 ? -1.307 -4.98 -12.812 1 83.06 108 ILE B CA 1
ATOM 2590 C C . ILE B 1 108 ? -0.708 -3.98 -13.797 1 83.06 108 ILE B C 1
ATOM 2592 O O . ILE B 1 108 ? -1.393 -3.061 -14.25 1 83.06 108 ILE B O 1
ATOM 2596 N N . ASP B 1 109 ? 0.571 -4.133 -14.188 1 77.69 109 ASP B N 1
ATOM 2597 C CA . ASP B 1 109 ? 1.235 -3.176 -15.062 1 77.69 109 ASP B CA 1
ATOM 2598 C C . ASP B 1 109 ? 0.754 -3.328 -16.5 1 77.69 109 ASP B C 1
ATOM 2600 O O . ASP B 1 109 ? 0.996 -2.455 -17.344 1 77.69 109 ASP B O 1
ATOM 2604 N N . GLN B 1 110 ? 0.022 -4.418 -16.797 1 77.12 110 GLN B N 1
ATOM 2605 C CA . GLN B 1 110 ? -0.391 -4.672 -18.172 1 77.12 110 GLN B CA 1
ATOM 2606 C C . GLN B 1 110 ? -1.886 -4.426 -18.359 1 77.12 110 GLN B C 1
ATOM 2608 O O . GLN B 1 110 ? -2.398 -4.48 -19.484 1 77.12 110 GLN B O 1
ATOM 2613 N N . LEU B 1 111 ? -2.49 -4.297 -17.25 1 73.38 111 LEU B N 1
ATOM 2614 C CA . LEU B 1 111 ? -3.926 -4.051 -17.344 1 73.38 111 LEU B CA 1
ATOM 2615 C C . LEU B 1 111 ? -4.203 -2.766 -18.109 1 73.38 111 LEU B C 1
ATOM 2617 O O . LEU B 1 111 ? -3.426 -1.812 -18.047 1 73.38 111 LEU B O 1
ATOM 2621 N N . ALA B 1 112 ? -5.164 -2.877 -19.125 1 62.53 112 ALA B N 1
ATOM 2622 C CA . ALA B 1 112 ? -5.512 -1.777 -20.031 1 62.53 112 ALA B CA 1
ATOM 2623 C C . ALA B 1 112 ? -5.652 -0.467 -19.25 1 62.53 112 ALA B C 1
ATOM 2625 O O . ALA B 1 112 ? -6.133 -0.454 -18.125 1 62.53 112 ALA B O 1
ATOM 2626 N N . SER B 1 113 ? -4.84 0.58 -19.672 1 62.31 113 SER B N 1
ATOM 2627 C CA . SER B 1 113 ? -4.695 1.884 -19.047 1 62.31 113 SER B CA 1
ATOM 2628 C C . SER B 1 113 ? -5.809 2.834 -19.469 1 62.31 113 SER B C 1
ATOM 2630 O O . SER B 1 113 ? -5.914 3.18 -20.641 1 62.31 113 SER B O 1
ATOM 2632 N N . LYS B 1 114 ? -7.066 2.523 -19.469 1 60.03 114 LYS B N 1
ATOM 2633 C CA . LYS B 1 114 ? -7.926 3.66 -19.797 1 60.03 114 LYS B CA 1
ATOM 2634 C C . LYS B 1 114 ? -7.422 4.934 -19.125 1 60.03 114 LYS B C 1
ATOM 2636 O O . LYS B 1 114 ? -8.219 5.734 -18.625 1 60.03 114 LYS B O 1
ATOM 2641 N N . GLY B 1 115 ? -6.062 5.012 -19.078 1 66.25 115 GLY B N 1
ATOM 2642 C CA . GLY B 1 115 ? -5.57 6.191 -18.375 1 66.25 115 GLY B CA 1
ATOM 2643 C C . GLY B 1 115 ? -5.609 6.051 -16.875 1 66.25 115 GLY B C 1
ATOM 2644 O O . GLY B 1 115 ? -5.363 7.016 -16.141 1 66.25 115 GLY B O 1
ATOM 2645 N N . GLN B 1 116 ? -5.875 4.859 -16.438 1 74.69 116 GLN B N 1
ATOM 2646 C CA . GLN B 1 116 ? -6.039 4.652 -14.992 1 74.69 116 GLN B CA 1
ATOM 2647 C C . GLN B 1 116 ? -4.691 4.453 -14.312 1 74.69 116 GLN B C 1
ATOM 2649 O O . GLN B 1 116 ? -3.781 3.848 -14.883 1 74.69 116 GLN B O 1
ATOM 2654 N N . THR B 1 117 ? -4.582 5.008 -13.133 1 76.38 117 THR B N 1
ATOM 2655 C CA . THR B 1 117 ? -3.434 4.762 -12.266 1 76.38 117 THR B CA 1
ATOM 2656 C C . THR B 1 117 ? -3.498 3.363 -11.656 1 76.38 117 THR B C 1
ATOM 2658 O O . THR B 1 117 ? -4.527 2.691 -11.742 1 76.38 117 THR B O 1
ATOM 2661 N N . ILE B 1 118 ? -2.432 2.842 -11.203 1 77.56 118 ILE B N 1
ATOM 2662 C CA . ILE B 1 118 ? -2.348 1.538 -10.562 1 77.56 118 ILE B CA 1
ATOM 2663 C C . ILE B 1 118 ? -3.398 1.439 -9.453 1 77.56 118 ILE B C 1
ATOM 2665 O O . ILE B 1 118 ? -4.055 0.406 -9.305 1 77.56 118 ILE B O 1
ATOM 2669 N N . ILE B 1 119 ? -3.539 2.559 -8.719 1 77.38 119 ILE B N 1
ATOM 2670 C CA . ILE B 1 119 ? -4.492 2.596 -7.613 1 77.38 119 ILE B CA 1
ATOM 2671 C C . ILE B 1 119 ? -5.902 2.342 -8.141 1 77.38 119 ILE B C 1
ATOM 2673 O O . ILE B 1 119 ? -6.641 1.524 -7.586 1 77.38 119 ILE B O 1
ATOM 2677 N N . GLU B 1 120 ? -6.262 3.047 -9.211 1 79.62 120 GLU B N 1
ATOM 2678 C CA . GLU B 1 120 ? -7.586 2.914 -9.82 1 79.62 120 GLU B CA 1
ATOM 2679 C C . GLU B 1 120 ? -7.801 1.508 -10.367 1 79.62 120 GLU B C 1
ATOM 2681 O O . GLU B 1 120 ? -8.898 0.953 -10.258 1 79.62 120 GLU B O 1
ATOM 2686 N N . LYS B 1 121 ? -6.691 0.979 -10.945 1 79.81 121 LYS B N 1
ATOM 2687 C CA . LYS B 1 121 ? -6.773 -0.386 -11.461 1 79.81 121 LYS B CA 1
ATOM 2688 C C . LYS B 1 121 ? -7.078 -1.376 -10.344 1 79.81 121 LYS B C 1
ATOM 2690 O O . LYS B 1 121 ? -7.941 -2.244 -10.492 1 79.81 121 LYS B O 1
ATOM 2695 N N . LEU B 1 122 ? -6.398 -1.27 -9.273 1 81.06 122 LEU B N 1
ATOM 2696 C CA . LEU B 1 122 ? -6.605 -2.162 -8.141 1 81.06 122 LEU B CA 1
ATOM 2697 C C . LEU B 1 122 ? -8.023 -2.027 -7.594 1 81.06 122 LEU B C 1
ATOM 2699 O O . LEU B 1 122 ? -8.641 -3.021 -7.207 1 81.06 122 LEU B O 1
ATOM 2703 N N . GLU B 1 123 ? -8.531 -0.829 -7.566 1 77.31 123 GLU B N 1
ATOM 2704 C CA . GLU B 1 123 ? -9.898 -0.596 -7.098 1 77.31 123 GLU B CA 1
ATOM 2705 C C . GLU B 1 123 ? -10.914 -1.243 -8.031 1 77.31 123 GLU B C 1
ATOM 2707 O O . GLU B 1 123 ? -11.891 -1.842 -7.57 1 77.31 123 GLU B O 1
ATOM 2712 N N . GLU B 1 124 ? -10.672 -1.095 -9.266 1 78.75 124 GLU B N 1
ATOM 2713 C CA . GLU B 1 124 ? -11.578 -1.617 -10.281 1 78.75 124 GLU B CA 1
ATOM 2714 C C . GLU B 1 124 ? -11.625 -3.143 -10.258 1 78.75 124 GLU B C 1
ATOM 2716 O O . GLU B 1 124 ? -12.688 -3.744 -10.414 1 78.75 124 GLU B O 1
ATOM 2721 N N . TYR B 1 125 ? -10.5 -3.756 -9.906 1 78.81 125 TYR B N 1
ATOM 2722 C CA . TYR B 1 125 ? -10.398 -5.199 -10.078 1 78.81 125 TYR B CA 1
ATOM 2723 C C . TYR B 1 125 ? -10.5 -5.918 -8.734 1 78.81 125 TYR B C 1
ATOM 2725 O O . TYR B 1 125 ? -10.602 -7.145 -8.688 1 78.81 125 TYR B O 1
ATOM 2733 N N . THR B 1 126 ? -10.32 -5.246 -7.551 1 76.62 126 THR B N 1
ATOM 2734 C CA . THR B 1 126 ? -10.352 -5.871 -6.234 1 76.62 126 THR B CA 1
ATOM 2735 C C . THR B 1 126 ? -11.625 -6.688 -6.055 1 76.62 126 THR B C 1
ATOM 2737 O O . THR B 1 126 ? -11.625 -7.715 -5.371 1 76.62 126 THR B O 1
ATOM 2740 N N . GLY B 1 127 ? -12.688 -6.461 -6.883 1 76.62 127 GLY B N 1
ATOM 2741 C CA . GLY B 1 127 ? -13.898 -7.266 -6.828 1 76.62 127 GLY B CA 1
ATOM 2742 C C . GLY B 1 127 ? -13.836 -8.492 -7.715 1 76.62 127 GLY B C 1
ATOM 2743 O O . GLY B 1 127 ? -14.625 -9.43 -7.539 1 76.62 127 GLY B O 1
ATOM 2744 N N . GLN B 1 128 ? -12.797 -8.539 -8.398 1 81.5 128 GLN B N 1
ATOM 2745 C CA . GLN B 1 128 ? -12.688 -9.625 -9.375 1 81.5 128 GLN B CA 1
ATOM 2746 C C . GLN B 1 128 ? -11.656 -10.656 -8.93 1 81.5 128 GLN B C 1
ATOM 2748 O O . GLN B 1 128 ? -11.734 -11.82 -9.312 1 81.5 128 GLN B O 1
ATOM 2753 N N . ALA B 1 129 ? -10.688 -10.281 -8.211 1 88.5 129 ALA B N 1
ATOM 2754 C CA . ALA B 1 129 ? -9.641 -11.164 -7.715 1 88.5 129 ALA B CA 1
ATOM 2755 C C . ALA B 1 129 ? -9.484 -11.039 -6.203 1 88.5 129 ALA B C 1
ATOM 2757 O O . ALA B 1 129 ? -9.555 -9.938 -5.656 1 88.5 129 ALA B O 1
ATOM 2758 N N . ASN B 1 130 ? -9.312 -12.18 -5.629 1 87.06 130 ASN B N 1
ATOM 2759 C CA . ASN B 1 130 ? -9.227 -12.172 -4.172 1 87.06 130 ASN B CA 1
ATOM 2760 C C . ASN B 1 130 ? -7.867 -12.656 -3.688 1 87.06 130 ASN B C 1
ATOM 2762 O O . ASN B 1 130 ? -7.707 -13.008 -2.516 1 87.06 130 ASN B O 1
ATOM 2766 N N . PHE B 1 131 ? -7.004 -12.82 -4.598 1 95.75 131 PHE B N 1
ATOM 2767 C CA . PHE B 1 131 ? -5.656 -13.25 -4.234 1 95.75 131 PHE B CA 1
ATOM 2768 C C . PHE B 1 131 ? -4.613 -12.508 -5.062 1 95.75 131 PHE B C 1
ATOM 2770 O O . PHE B 1 131 ? -4.848 -12.188 -6.23 1 95.75 131 PHE B O 1
ATOM 2777 N N . GLY B 1 132 ? -3.455 -12.203 -4.43 1 96.75 132 GLY B N 1
ATOM 2778 C CA . GLY B 1 132 ? -2.369 -11.523 -5.117 1 96.75 132 GLY B CA 1
ATOM 2779 C C . GLY B 1 132 ? -1.035 -12.234 -4.973 1 96.75 132 GLY B C 1
ATOM 2780 O O . GLY B 1 132 ? -0.732 -12.789 -3.916 1 96.75 132 GLY B O 1
ATOM 2781 N N . ILE B 1 133 ? -0.288 -12.266 -6.023 1 98.25 133 ILE B N 1
ATOM 2782 C CA . ILE B 1 133 ? 1.067 -12.805 -6.031 1 98.25 133 ILE B CA 1
ATOM 2783 C C . ILE B 1 133 ? 2.059 -11.703 -6.402 1 98.25 133 ILE B C 1
ATOM 2785 O O . ILE B 1 133 ? 1.905 -11.047 -7.434 1 98.25 133 ILE B O 1
ATOM 2789 N N . VAL B 1 134 ? 3.018 -11.531 -5.605 1 97.88 134 VAL B N 1
ATOM 2790 C CA . VAL B 1 134 ? 4.07 -10.555 -5.867 1 97.88 134 VAL B CA 1
ATOM 2791 C C . VAL B 1 134 ? 5.387 -11.273 -6.145 1 97.88 134 VAL B C 1
ATOM 2793 O O . VAL B 1 134 ? 5.887 -12.016 -5.297 1 97.88 134 VAL B O 1
ATOM 2796 N N . LEU B 1 135 ? 5.844 -11.109 -7.312 1 97.75 135 LEU B N 1
ATOM 2797 C CA . LEU B 1 135 ? 7.148 -11.648 -7.684 1 97.75 135 LEU B CA 1
ATOM 2798 C C . LEU B 1 135 ? 8.266 -10.68 -7.301 1 97.75 135 LEU B C 1
ATOM 2800 O O . LEU B 1 135 ? 8.469 -9.664 -7.969 1 97.75 135 LEU B O 1
ATOM 2804 N N . ALA B 1 136 ? 8.977 -11.016 -6.211 1 97.5 136 ALA B N 1
ATOM 2805 C CA . ALA B 1 136 ? 10.109 -10.211 -5.746 1 97.5 136 ALA B CA 1
ATOM 2806 C C . ALA B 1 136 ? 11.43 -10.766 -6.258 1 97.5 136 ALA B C 1
ATOM 2808 O O . ALA B 1 136 ? 11.914 -11.789 -5.77 1 97.5 136 ALA B O 1
ATOM 2809 N N . THR B 1 137 ? 11.984 -10.086 -7.234 1 97.38 137 THR B N 1
ATOM 2810 C CA . THR B 1 137 ? 13.234 -10.5 -7.867 1 97.38 137 THR B CA 1
ATOM 2811 C C . THR B 1 137 ? 14.328 -9.453 -7.648 1 97.38 137 THR B C 1
ATOM 2813 O O . THR B 1 137 ? 14.031 -8.305 -7.301 1 97.38 137 THR B O 1
ATOM 2816 N N . PRO B 1 138 ? 15.594 -9.844 -7.734 1 96.81 138 PRO B N 1
ATOM 2817 C CA . PRO B 1 138 ? 16.703 -8.93 -7.484 1 96.81 138 PRO B CA 1
ATOM 2818 C C . PRO B 1 138 ? 16.922 -7.934 -8.625 1 96.81 138 PRO B C 1
ATOM 2820 O O . PRO B 1 138 ? 17.953 -7.973 -9.297 1 96.81 138 PRO B O 1
ATOM 2823 N N . ASP B 1 139 ? 16.109 -7.004 -8.742 1 96.62 139 ASP B N 1
ATOM 2824 C CA . ASP B 1 139 ? 16.156 -6.008 -9.805 1 96.62 139 ASP B CA 1
ATOM 2825 C C . ASP B 1 139 ? 17.016 -4.809 -9.398 1 96.62 139 ASP B C 1
ATOM 2827 O O . ASP B 1 139 ? 17.562 -4.113 -10.25 1 96.62 139 ASP B O 1
ATOM 2831 N N . ASP B 1 140 ? 17.125 -4.562 -8.109 1 97.19 140 ASP B N 1
ATOM 2832 C CA . ASP B 1 140 ? 17.906 -3.451 -7.57 1 97.19 140 ASP B CA 1
ATOM 2833 C C . ASP B 1 140 ? 18.906 -3.934 -6.516 1 97.19 140 ASP B C 1
ATOM 2835 O O . ASP B 1 140 ? 18.844 -5.086 -6.082 1 97.19 140 ASP B O 1
ATOM 2839 N N . VAL B 1 141 ? 19.844 -3.064 -6.277 1 97.31 141 VAL B N 1
ATOM 2840 C CA . VAL B 1 141 ? 20.75 -3.201 -5.141 1 97.31 141 VAL B CA 1
ATOM 2841 C C . VAL B 1 141 ? 20.562 -2.02 -4.191 1 97.31 141 VAL B C 1
ATOM 2843 O O . VAL B 1 141 ? 20.359 -0.885 -4.633 1 97.31 141 VAL B O 1
ATOM 2846 N N . GLY B 1 142 ? 20.562 -2.293 -2.916 1 96.69 142 GLY B N 1
ATOM 2847 C CA . GLY B 1 142 ? 20.406 -1.214 -1.953 1 96.69 142 GLY B CA 1
ATOM 2848 C C . GLY B 1 142 ? 21.062 -1.502 -0.617 1 96.69 142 GLY B C 1
ATOM 2849 O O . GLY B 1 142 ? 21.438 -2.643 -0.337 1 96.69 142 GLY B O 1
ATOM 2850 N N . TYR B 1 143 ? 21.25 -0.484 0.167 1 96.38 143 TYR B N 1
ATOM 2851 C CA . TYR B 1 143 ? 21.828 -0.546 1.505 1 96.38 143 TYR B CA 1
ATOM 2852 C C . TYR B 1 143 ? 21.531 0.729 2.287 1 96.38 143 TYR B C 1
ATOM 2854 O O . TYR B 1 143 ? 21.203 1.762 1.699 1 96.38 143 TYR B O 1
ATOM 2862 N N . ALA B 1 144 ? 21.578 0.619 3.57 1 95.25 144 ALA B N 1
ATOM 2863 C CA . ALA B 1 144 ? 21.438 1.816 4.398 1 95.25 144 ALA B CA 1
ATOM 2864 C C . ALA B 1 144 ? 22.547 2.818 4.094 1 95.25 144 ALA B C 1
ATOM 2866 O O . ALA B 1 144 ? 23.703 2.436 3.91 1 95.25 144 ALA B O 1
ATOM 2867 N N . LYS B 1 145 ? 22.25 4.09 4.023 1 94.38 145 LYS B N 1
ATOM 2868 C CA . LYS B 1 145 ? 23.156 5.129 3.553 1 94.38 145 LYS B CA 1
ATOM 2869 C C . LYS B 1 145 ? 24.484 5.078 4.309 1 94.38 145 LYS B C 1
ATOM 2871 O O . LYS B 1 145 ? 25.547 5.375 3.744 1 94.38 145 LYS B O 1
ATOM 2876 N N . ASP B 1 146 ? 24.531 4.672 5.566 1 93.12 146 ASP B N 1
ATOM 2877 C CA . ASP B 1 146 ? 25.75 4.68 6.367 1 93.12 146 ASP B CA 1
ATOM 2878 C C . ASP B 1 146 ? 26.406 3.297 6.391 1 93.12 146 ASP B C 1
ATOM 2880 O O . ASP B 1 146 ? 27.391 3.08 7.102 1 93.12 146 ASP B O 1
ATOM 2884 N N . HIS B 1 147 ? 25.875 2.352 5.59 1 93.75 147 HIS B N 1
ATOM 2885 C CA . HIS B 1 147 ? 26.375 0.983 5.629 1 93.75 147 HIS B CA 1
ATOM 2886 C C . HIS B 1 147 ? 26.531 0.412 4.223 1 93.75 147 HIS B C 1
ATOM 2888 O O . HIS B 1 147 ? 25.953 -0.63 3.906 1 93.75 147 HIS B O 1
ATOM 2894 N N . GLU B 1 148 ? 27.391 0.943 3.494 1 90.88 148 GLU B N 1
ATOM 2895 C CA . GLU B 1 148 ? 27.594 0.556 2.102 1 90.88 148 GLU B CA 1
ATOM 2896 C C . GLU B 1 148 ? 28.062 -0.89 1.992 1 90.88 148 GLU B C 1
ATOM 2898 O O . GLU B 1 148 ? 27.797 -1.565 0.998 1 90.88 148 GLU B O 1
ATOM 2903 N N . ASP B 1 149 ? 28.641 -1.377 2.988 1 93 149 ASP B N 1
ATOM 2904 C CA . ASP B 1 149 ? 29.172 -2.736 2.984 1 93 149 ASP B CA 1
ATOM 2905 C C . ASP B 1 149 ? 28.062 -3.764 3.137 1 93 149 ASP B C 1
ATOM 2907 O O . ASP B 1 149 ? 28.266 -4.957 2.916 1 93 149 ASP B O 1
ATOM 2911 N N . ASP B 1 150 ? 26.875 -3.295 3.439 1 93.81 150 ASP B N 1
ATOM 2912 C CA . ASP B 1 150 ? 25.734 -4.184 3.643 1 93.81 150 ASP B CA 1
ATOM 2913 C C . ASP B 1 150 ? 24.828 -4.191 2.42 1 93.81 150 ASP B C 1
ATOM 2915 O O . ASP B 1 150 ? 23.594 -4.18 2.555 1 93.81 150 ASP B O 1
ATOM 2919 N N . LYS B 1 151 ? 25.406 -4.27 1.253 1 94.69 151 LYS B N 1
ATOM 2920 C CA . LYS B 1 151 ? 24.672 -4.301 -0.001 1 94.69 151 LYS B CA 1
ATOM 2921 C C . LYS B 1 151 ? 23.844 -5.582 -0.122 1 94.69 151 LYS B C 1
ATOM 2923 O O . LYS B 1 151 ? 24.328 -6.668 0.191 1 94.69 151 LYS B O 1
ATOM 2928 N N . LYS B 1 152 ? 22.641 -5.426 -0.47 1 96.31 152 LYS B N 1
ATOM 2929 C CA . LYS B 1 152 ? 21.766 -6.559 -0.724 1 96.31 152 LYS B CA 1
ATOM 2930 C C . LYS B 1 152 ? 20.906 -6.324 -1.971 1 96.31 152 LYS B C 1
ATOM 2932 O O . LYS B 1 152 ? 20.672 -5.18 -2.361 1 96.31 152 LYS B O 1
ATOM 2937 N N . PHE B 1 153 ? 20.531 -7.422 -2.549 1 97.19 153 PHE B N 1
ATOM 2938 C CA . PHE B 1 153 ? 19.547 -7.324 -3.617 1 97.19 153 PHE B CA 1
ATOM 2939 C C . PHE B 1 153 ? 18.188 -6.93 -3.059 1 97.19 153 PHE B C 1
ATOM 2941 O O . PHE B 1 153 ? 17.828 -7.324 -1.946 1 97.19 153 PHE B O 1
ATOM 2948 N N . ARG B 1 154 ? 17.484 -6.113 -3.855 1 97.38 154 ARG B N 1
ATOM 2949 C CA . ARG B 1 154 ? 16.156 -5.648 -3.484 1 97.38 154 ARG B CA 1
ATOM 2950 C C . ARG B 1 154 ? 15.211 -5.707 -4.672 1 97.38 154 ARG B C 1
ATOM 2952 O O . ARG B 1 154 ? 15.641 -5.645 -5.824 1 97.38 154 ARG B O 1
ATOM 2959 N N . ALA B 1 155 ? 13.945 -5.902 -4.328 1 96.69 155 ALA B N 1
ATOM 2960 C CA . ALA B 1 155 ? 12.938 -5.688 -5.359 1 96.69 155 ALA B CA 1
ATOM 2961 C C . ALA B 1 155 ? 12.867 -4.219 -5.762 1 96.69 155 ALA B C 1
ATOM 2963 O O . ALA B 1 155 ? 13.266 -3.34 -4.996 1 96.69 155 ALA B O 1
ATOM 2964 N N . ARG B 1 156 ? 12.406 -3.988 -6.938 1 94.5 156 ARG B N 1
ATOM 2965 C CA . ARG B 1 156 ? 12.172 -2.617 -7.379 1 94.5 156 ARG B CA 1
ATOM 2966 C C . ARG B 1 156 ? 11.242 -1.885 -6.414 1 94.5 156 ARG B C 1
ATOM 2968 O O . ARG B 1 156 ? 10.312 -2.48 -5.867 1 94.5 156 ARG B O 1
ATOM 2975 N N . GLN B 1 157 ? 11.39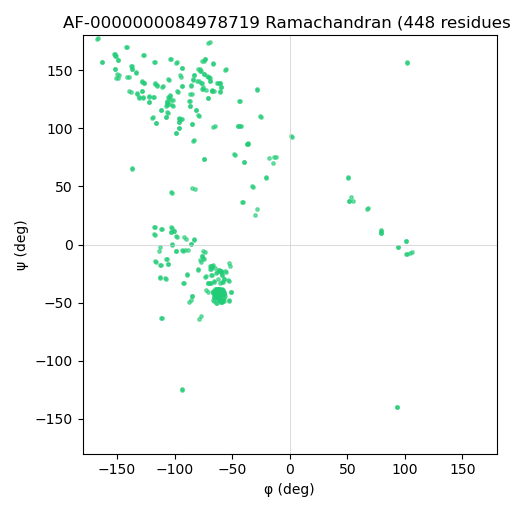8 -0.584 -6.312 1 94.44 157 GLN B N 1
ATOM 2976 C CA . GLN B 1 157 ? 10.586 0.224 -5.414 1 94.44 157 GLN B CA 1
ATOM 2977 C C . GLN B 1 157 ? 9.109 0.138 -5.785 1 94.44 157 GLN B C 1
ATOM 2979 O O . GLN B 1 157 ? 8.242 0.066 -4.91 1 94.44 157 GLN B O 1
ATOM 2984 N N . ASN B 1 158 ? 8.828 0.132 -7.02 1 91.81 158 ASN B N 1
ATOM 2985 C CA . ASN B 1 158 ? 7.449 0.052 -7.477 1 91.81 158 ASN B CA 1
ATOM 2986 C C . ASN B 1 158 ? 6.789 -1.252 -7.035 1 91.81 158 ASN B C 1
ATOM 2988 O O . ASN B 1 158 ? 5.602 -1.271 -6.707 1 91.81 158 ASN B O 1
ATOM 2992 N N . VAL B 1 159 ? 7.543 -2.326 -7.059 1 95.06 159 VAL B N 1
ATOM 2993 C CA . VAL B 1 159 ? 7.031 -3.619 -6.613 1 95.06 159 VAL B CA 1
ATOM 2994 C C . VAL B 1 159 ? 6.664 -3.545 -5.133 1 95.06 159 VAL B C 1
ATOM 2996 O O . VAL B 1 159 ? 5.617 -4.051 -4.723 1 95.06 159 VAL B O 1
ATOM 2999 N N . VAL B 1 160 ? 7.535 -2.916 -4.367 1 95.94 160 VAL B N 1
ATOM 3000 C CA . VAL B 1 160 ? 7.293 -2.777 -2.936 1 95.94 160 VAL B CA 1
ATOM 3001 C C . VAL B 1 160 ? 6.047 -1.932 -2.701 1 95.94 160 VAL B C 1
ATOM 3003 O O . VAL B 1 160 ? 5.219 -2.258 -1.849 1 95.94 160 VAL B O 1
ATOM 3006 N N . LEU B 1 161 ? 5.895 -0.857 -3.447 1 94.69 161 LEU B N 1
ATOM 3007 C CA . LEU B 1 161 ? 4.723 0.006 -3.348 1 94.69 161 LEU B CA 1
ATOM 3008 C C . LEU B 1 161 ? 3.445 -0.771 -3.656 1 94.69 161 LEU B C 1
ATOM 3010 O O . LEU B 1 161 ? 2.475 -0.707 -2.898 1 94.69 161 LEU B O 1
ATOM 3014 N N . GLU B 1 162 ? 3.471 -1.469 -4.734 1 93.31 162 GLU B N 1
ATOM 3015 C CA . GLU B 1 162 ? 2.301 -2.232 -5.156 1 93.31 162 GLU B CA 1
ATOM 3016 C C . GLU B 1 162 ? 1.97 -3.334 -4.156 1 93.31 162 GLU B C 1
ATOM 3018 O O . GLU B 1 162 ? 0.799 -3.648 -3.934 1 93.31 162 GLU B O 1
ATOM 3023 N N . LEU B 1 163 ? 3.014 -3.967 -3.652 1 95.44 163 LEU B N 1
ATOM 3024 C CA . LEU B 1 163 ? 2.803 -4.926 -2.572 1 95.44 163 LEU B CA 1
ATOM 3025 C C . LEU B 1 163 ? 2.016 -4.293 -1.431 1 95.44 163 LEU B C 1
ATOM 3027 O O . LEU B 1 163 ? 1.03 -4.867 -0.959 1 95.44 163 LEU B O 1
ATOM 3031 N N . GLY B 1 164 ? 2.447 -3.111 -1.017 1 94.88 164 GLY B N 1
ATOM 3032 C CA . GLY B 1 164 ? 1.72 -2.404 0.025 1 94.88 164 GLY B CA 1
ATOM 3033 C C . GLY B 1 164 ? 0.265 -2.158 -0.325 1 94.88 164 GLY B C 1
ATOM 3034 O O . GLY B 1 164 ? -0.62 -2.336 0.515 1 94.88 164 GLY B O 1
ATOM 3035 N N . MET B 1 165 ? 0.009 -1.792 -1.541 1 93.19 165 MET B N 1
ATOM 3036 C CA . MET B 1 165 ? -1.354 -1.532 -1.995 1 93.19 165 MET B CA 1
ATOM 3037 C C . MET B 1 165 ? -2.199 -2.801 -1.936 1 93.19 165 MET B C 1
ATOM 3039 O O . MET B 1 165 ? -3.336 -2.773 -1.461 1 93.19 165 MET B O 1
ATOM 3043 N N . LEU B 1 166 ? -1.639 -3.873 -2.402 1 93.06 166 LEU B N 1
ATOM 3044 C CA . LEU B 1 166 ? -2.348 -5.148 -2.398 1 93.06 166 LEU B CA 1
ATOM 3045 C C . LEU B 1 166 ? -2.674 -5.586 -0.975 1 93.06 166 LEU B C 1
ATOM 3047 O O . LEU B 1 166 ? -3.803 -5.992 -0.689 1 93.06 166 LEU B O 1
ATOM 3051 N N . LEU B 1 167 ? -1.692 -5.496 -0.105 1 93 167 LEU B N 1
ATOM 3052 C CA . LEU B 1 167 ? -1.88 -5.883 1.288 1 93 167 LEU B CA 1
ATOM 3053 C C . LEU B 1 167 ? -3.018 -5.094 1.926 1 93 167 LEU B C 1
ATOM 3055 O O . LEU B 1 167 ? -3.824 -5.652 2.674 1 93 167 LEU B O 1
ATOM 3059 N N . ALA B 1 168 ? -3.057 -3.854 1.606 1 90.56 168 ALA B N 1
ATOM 3060 C CA . ALA B 1 168 ? -4.086 -2.99 2.18 1 90.56 168 ALA B CA 1
ATOM 3061 C C . ALA B 1 168 ? -5.461 -3.322 1.609 1 90.56 168 ALA B C 1
ATOM 3063 O O . ALA B 1 168 ? -6.469 -3.238 2.316 1 90.56 168 ALA B O 1
ATOM 3064 N N . LYS B 1 169 ? -5.52 -3.711 0.421 1 88.81 169 LYS B N 1
ATOM 3065 C CA . LYS B 1 169 ? -6.785 -3.883 -0.281 1 88.81 169 LYS B CA 1
ATOM 3066 C C . LYS B 1 169 ? -7.391 -5.254 0.005 1 88.81 169 LYS B C 1
ATOM 3068 O O . LYS B 1 169 ? -8.594 -5.367 0.248 1 88.81 169 LYS B O 1
ATOM 3073 N N . ILE B 1 170 ? -6.531 -6.285 -0.044 1 88.94 170 ILE B N 1
ATOM 3074 C CA . ILE B 1 170 ? -7.145 -7.609 -0.005 1 88.94 170 ILE B CA 1
ATOM 3075 C C . ILE B 1 170 ? -6.711 -8.344 1.264 1 88.94 170 ILE B C 1
ATOM 3077 O O . ILE B 1 170 ? -7.32 -9.344 1.65 1 88.94 170 ILE B O 1
ATOM 3081 N N . GLY B 1 171 ? -5.637 -7.82 1.945 1 89.19 171 GLY B N 1
ATOM 3082 C CA . GLY B 1 171 ? -5.219 -8.398 3.215 1 89.19 171 GLY B CA 1
ATOM 3083 C C . GLY B 1 171 ? -3.996 -9.289 3.092 1 89.19 171 GLY B C 1
ATOM 3084 O O . GLY B 1 171 ? -3.789 -9.93 2.061 1 89.19 171 GLY B O 1
ATOM 3085 N N . ARG B 1 172 ? -3.275 -9.461 4.172 1 90.94 172 ARG B N 1
ATOM 3086 C CA . ARG B 1 172 ? -1.982 -10.141 4.148 1 90.94 172 ARG B CA 1
ATOM 3087 C C . ARG B 1 172 ? -2.156 -11.641 3.945 1 90.94 172 ARG B C 1
ATOM 3089 O O . ARG B 1 172 ? -1.274 -12.305 3.393 1 90.94 172 ARG B O 1
ATOM 3096 N N . SER B 1 173 ? -3.324 -12.203 4.371 1 92.19 173 SER B N 1
ATOM 3097 C CA . SER B 1 173 ? -3.545 -13.641 4.219 1 92.19 173 SER B CA 1
ATOM 3098 C C . SER B 1 173 ? -3.852 -14 2.77 1 92.19 173 SER B C 1
ATOM 3100 O O . SER B 1 173 ? -3.859 -15.18 2.406 1 92.19 173 SER B O 1
ATOM 3102 N N . LYS B 1 174 ? -3.984 -13 1.951 1 94.62 174 LYS B N 1
ATOM 3103 C CA . LYS B 1 174 ? -4.391 -13.227 0.568 1 94.62 174 LYS B CA 1
ATOM 3104 C C . LYS B 1 174 ? -3.307 -12.773 -0.406 1 94.62 174 LYS B C 1
ATOM 3106 O O . LYS B 1 174 ? -3.572 -12.586 -1.595 1 94.62 174 LYS B O 1
ATOM 3111 N N . VAL B 1 175 ? -2.129 -12.57 0.122 1 96.5 175 VAL B N 1
ATOM 3112 C CA . VAL B 1 175 ? -1.006 -12.172 -0.721 1 96.5 175 VAL B CA 1
ATOM 3113 C C . VAL B 1 175 ? 0.177 -13.102 -0.48 1 96.5 175 VAL B C 1
ATOM 3115 O O . VAL B 1 175 ? 0.561 -13.352 0.667 1 96.5 175 VAL B O 1
ATOM 3118 N N . ALA B 1 176 ? 0.716 -13.68 -1.479 1 98.06 176 ALA B N 1
ATOM 3119 C CA . ALA B 1 176 ? 1.948 -14.461 -1.41 1 98.06 176 ALA B CA 1
ATOM 3120 C C . ALA B 1 176 ? 3.09 -13.75 -2.131 1 98.06 176 ALA B C 1
ATOM 3122 O O . ALA B 1 176 ? 2.898 -13.203 -3.217 1 98.06 176 ALA B O 1
ATOM 3123 N N . ILE B 1 177 ? 4.191 -13.75 -1.518 1 98.19 177 ILE B N 1
ATOM 3124 C CA . ILE B 1 177 ? 5.379 -13.141 -2.109 1 98.19 177 ILE B CA 1
ATOM 3125 C C . ILE B 1 177 ? 6.352 -14.234 -2.545 1 98.19 177 ILE B C 1
ATOM 3127 O O . ILE B 1 177 ? 6.898 -14.961 -1.708 1 98.19 177 ILE B O 1
ATOM 3131 N N . LEU B 1 178 ? 6.508 -14.422 -3.826 1 98.38 178 LEU B N 1
ATOM 3132 C CA . LEU B 1 178 ? 7.562 -15.289 -4.344 1 98.38 178 LEU B CA 1
ATOM 3133 C C . LEU B 1 178 ? 8.906 -14.562 -4.344 1 98.38 178 LEU B C 1
ATOM 3135 O O . LEU B 1 178 ? 9.109 -13.617 -5.109 1 98.38 178 LEU B O 1
ATOM 3139 N N . LEU B 1 179 ? 9.781 -14.984 -3.514 1 97.88 179 LEU B N 1
ATOM 3140 C CA . LEU B 1 179 ? 11.047 -14.289 -3.281 1 97.88 179 LEU B CA 1
ATOM 3141 C C . LEU B 1 179 ? 12.203 -15.055 -3.918 1 97.88 179 LEU B C 1
ATOM 3143 O O . LEU B 1 179 ? 12.539 -16.156 -3.49 1 97.88 179 LEU B O 1
ATOM 3147 N N . SER B 1 180 ? 12.773 -14.391 -4.934 1 96.62 180 SER B N 1
ATOM 3148 C CA . SER B 1 180 ? 13.922 -14.992 -5.609 1 96.62 180 SER B CA 1
ATOM 3149 C C . SER B 1 180 ? 15.188 -14.844 -4.781 1 96.62 180 SER B C 1
ATOM 3151 O O . SER B 1 180 ? 15.422 -13.805 -4.164 1 96.62 180 SER B O 1
ATOM 3153 N N . GLN B 1 181 ? 16.016 -15.922 -4.742 1 93.44 181 GLN B N 1
ATOM 3154 C CA . GLN B 1 181 ? 17.312 -15.883 -4.078 1 93.44 181 GLN B CA 1
ATOM 3155 C C . GLN B 1 181 ? 17.188 -15.328 -2.662 1 93.44 181 GLN B C 1
ATOM 3157 O O . GLN B 1 181 ? 17.891 -14.383 -2.293 1 93.44 181 GLN B O 1
ATOM 3162 N N . ALA B 1 182 ? 16.391 -15.961 -1.888 1 92.12 182 ALA B N 1
ATOM 3163 C CA . ALA B 1 182 ? 15.992 -15.477 -0.568 1 92.12 182 ALA B CA 1
ATOM 3164 C C . ALA B 1 182 ? 17.203 -15.219 0.312 1 92.12 182 ALA B C 1
ATOM 3166 O O . ALA B 1 182 ? 17.188 -14.352 1.186 1 92.12 182 ALA B O 1
ATOM 3167 N N . ASP B 1 183 ? 18.312 -15.836 0.039 1 92 183 ASP B N 1
ATOM 3168 C CA . ASP B 1 183 ? 19.5 -15.711 0.863 1 92 183 ASP B CA 1
ATOM 3169 C C . ASP B 1 183 ? 20.25 -14.414 0.558 1 92 183 ASP B C 1
ATOM 3171 O O . ASP B 1 183 ? 21.016 -13.922 1.387 1 92 183 ASP B O 1
ATOM 3175 N N . LYS B 1 184 ? 20.031 -13.883 -0.573 1 93.56 184 LYS B N 1
ATOM 3176 C CA . LYS B 1 184 ? 20.781 -12.711 -1.014 1 93.56 184 LYS B CA 1
ATOM 3177 C C . LYS B 1 184 ? 19.891 -11.477 -1.084 1 93.56 184 LYS B C 1
ATOM 3179 O O . LYS B 1 184 ? 20.375 -10.352 -1.106 1 93.56 184 LYS B O 1
ATOM 3184 N N . MET B 1 185 ? 18.656 -11.727 -1.11 1 95.31 185 MET B N 1
ATOM 3185 C CA . MET B 1 185 ? 17.688 -10.648 -1.283 1 95.31 185 MET B CA 1
ATOM 3186 C C . MET B 1 185 ? 17.188 -10.141 0.066 1 95.31 185 MET B C 1
ATOM 3188 O O . MET B 1 185 ? 16.938 -10.93 0.975 1 95.31 185 MET B O 1
ATOM 3192 N N . GLU B 1 186 ? 17.109 -8.844 0.157 1 94.75 186 GLU B N 1
ATOM 3193 C CA . GLU B 1 186 ? 16.391 -8.266 1.287 1 94.75 186 GLU B CA 1
ATOM 3194 C C . GLU B 1 186 ? 14.883 -8.383 1.094 1 94.75 186 GLU B C 1
ATOM 3196 O O . GLU B 1 186 ? 14.359 -8.07 0.021 1 94.75 186 GLU B O 1
ATOM 3201 N N . ARG B 1 187 ? 14.211 -8.828 2.182 1 94.25 187 ARG B N 1
ATOM 3202 C CA . ARG B 1 187 ? 12.75 -8.891 2.111 1 94.25 187 ARG B CA 1
ATOM 3203 C C . ARG B 1 187 ? 12.148 -7.504 1.916 1 94.25 187 ARG B C 1
ATOM 3205 O O . ARG B 1 187 ? 12.617 -6.531 2.516 1 94.25 187 ARG B O 1
ATOM 3212 N N . PRO B 1 188 ? 11.125 -7.438 1.052 1 90.56 188 PRO B N 1
ATOM 3213 C CA . PRO B 1 188 ? 10.469 -6.145 0.859 1 90.56 188 PRO B CA 1
ATOM 3214 C C . PRO B 1 188 ? 9.922 -5.562 2.16 1 90.56 188 PRO B C 1
ATOM 3216 O O . PRO B 1 188 ? 9.805 -4.34 2.291 1 90.56 188 PRO B O 1
ATOM 3219 N N . SER B 1 189 ? 9.555 -6.449 3.064 1 87.69 189 SER B N 1
ATOM 3220 C CA . SER B 1 189 ? 9.055 -5.98 4.352 1 87.69 189 SER B CA 1
ATOM 3221 C C . SER B 1 189 ? 9.32 -6.996 5.453 1 87.69 189 SER B C 1
ATOM 3223 O O . SER B 1 189 ? 9.359 -8.203 5.199 1 87.69 189 SER B O 1
ATOM 3225 N N . ASP B 1 190 ? 9.469 -6.43 6.66 1 82.38 190 ASP B N 1
ATOM 3226 C CA . ASP B 1 190 ? 9.656 -7.297 7.816 1 82.38 190 ASP B CA 1
ATOM 3227 C C . ASP B 1 190 ? 8.359 -7.453 8.602 1 82.38 190 ASP B C 1
ATOM 3229 O O . ASP B 1 190 ? 8.359 -7.996 9.711 1 82.38 190 ASP B O 1
ATOM 3233 N N . ILE B 1 191 ? 7.277 -6.996 7.984 1 80.25 191 ILE B N 1
ATOM 3234 C CA . ILE B 1 191 ? 5.977 -7.129 8.633 1 80.25 191 ILE B CA 1
ATOM 3235 C C . ILE B 1 191 ? 5.676 -8.602 8.891 1 80.25 191 ILE B C 1
ATOM 3237 O O . ILE B 1 191 ? 5.922 -9.453 8.031 1 80.25 191 ILE B O 1
ATOM 3241 N N . ASP B 1 192 ? 5.188 -8.867 10.078 1 80 192 ASP B N 1
ATOM 3242 C CA . ASP B 1 192 ? 4.852 -10.242 10.445 1 80 192 ASP B CA 1
ATOM 3243 C C . ASP B 1 192 ? 3.613 -10.727 9.695 1 80 192 ASP B C 1
ATOM 3245 O O . ASP B 1 192 ? 2.688 -9.945 9.453 1 80 192 ASP B O 1
ATOM 3249 N N . GLY B 1 193 ? 3.668 -12.008 9.367 1 85.06 193 GLY B N 1
ATOM 3250 C CA . GLY B 1 193 ? 2.467 -12.625 8.828 1 85.06 193 GLY B CA 1
ATOM 3251 C C . GLY B 1 193 ? 2.422 -12.625 7.312 1 85.06 193 GLY B C 1
ATOM 3252 O O . GLY B 1 193 ? 1.475 -13.141 6.711 1 85.06 193 GLY B O 1
ATOM 3253 N N . LEU B 1 194 ? 3.396 -12.062 6.727 1 91.81 194 LEU B N 1
ATOM 3254 C CA . LEU B 1 194 ? 3.449 -12.141 5.273 1 91.81 194 LEU B CA 1
ATOM 3255 C C . LEU B 1 194 ? 3.875 -13.531 4.82 1 91.81 194 LEU B C 1
ATOM 3257 O O . LEU B 1 194 ? 4.664 -14.195 5.496 1 91.81 194 LEU B O 1
ATOM 3261 N N . ILE B 1 195 ? 3.369 -13.961 3.711 1 95.19 195 ILE B N 1
ATOM 3262 C CA . ILE B 1 195 ? 3.676 -15.281 3.172 1 95.19 195 ILE B CA 1
ATOM 3263 C C . ILE B 1 195 ? 4.793 -15.164 2.139 1 95.19 195 ILE B C 1
ATOM 3265 O O . ILE B 1 195 ? 4.578 -14.656 1.034 1 95.19 195 ILE B O 1
ATOM 3269 N N . TYR B 1 196 ? 5.961 -15.664 2.561 1 97.06 196 TYR B N 1
ATOM 3270 C CA . TYR B 1 196 ? 7.094 -15.703 1.646 1 97.06 196 TYR B CA 1
ATOM 3271 C C . TYR B 1 196 ? 7.328 -17.109 1.119 1 97.06 196 TYR B C 1
ATOM 3273 O O . TYR B 1 196 ? 7.406 -18.062 1.897 1 97.06 196 TYR B O 1
ATOM 3281 N N . ILE B 1 197 ? 7.414 -17.234 -0.151 1 97.88 197 ILE B N 1
ATOM 3282 C CA . ILE B 1 197 ? 7.719 -18.484 -0.828 1 97.88 197 ILE B CA 1
ATOM 3283 C C . ILE B 1 197 ? 9 -18.328 -1.642 1 97.88 197 ILE B C 1
ATOM 3285 O O . ILE B 1 197 ? 9.016 -17.656 -2.674 1 97.88 197 ILE B O 1
ATOM 3289 N N . PRO B 1 198 ? 10.047 -18.969 -1.184 1 97.38 198 PRO B N 1
ATOM 3290 C CA . PRO B 1 198 ? 11.328 -18.797 -1.867 1 97.38 198 PRO B CA 1
ATOM 3291 C C . PRO B 1 198 ? 11.43 -19.609 -3.156 1 97.38 198 PRO B C 1
ATOM 3293 O O . PRO B 1 198 ? 10.766 -20.641 -3.297 1 97.38 198 PRO B O 1
ATOM 3296 N N . PHE B 1 199 ? 12.219 -19.078 -4.098 1 97.31 199 PHE B N 1
ATOM 3297 C CA . PHE B 1 199 ? 12.664 -19.812 -5.273 1 97.31 199 PHE B CA 1
ATOM 3298 C C . PHE B 1 199 ? 14.039 -19.328 -5.727 1 97.31 199 PHE B C 1
ATOM 3300 O O . PHE B 1 199 ? 14.461 -18.234 -5.367 1 97.31 199 PHE B O 1
ATOM 3307 N N . SER B 1 200 ? 14.766 -20.094 -6.461 1 93.62 200 SER B N 1
ATOM 3308 C CA . SER B 1 200 ? 16.125 -19.734 -6.875 1 93.62 200 SER B CA 1
ATOM 3309 C C . SER B 1 200 ? 16.188 -19.469 -8.375 1 93.62 200 SER B C 1
ATOM 3311 O O . SER B 1 200 ? 16.344 -18.328 -8.797 1 93.62 200 SER B O 1
ATOM 3313 N N . ASN B 1 201 ? 15.922 -20.453 -9.18 1 91.25 201 ASN B N 1
ATOM 3314 C CA . ASN B 1 201 ? 16.125 -20.328 -10.617 1 91.25 201 ASN B CA 1
ATOM 3315 C C . ASN B 1 201 ? 14.789 -20.344 -11.367 1 91.25 201 ASN B C 1
ATOM 3317 O O . ASN B 1 201 ? 14.688 -19.797 -12.469 1 91.25 201 ASN B O 1
ATOM 3321 N N . ASN B 1 202 ? 13.875 -21 -10.781 1 96.12 202 ASN B N 1
ATOM 3322 C CA . ASN B 1 202 ? 12.586 -21.203 -11.43 1 96.12 202 ASN B CA 1
ATOM 3323 C C . ASN B 1 202 ? 11.43 -21.031 -10.445 1 96.12 202 ASN B C 1
ATOM 3325 O O . ASN B 1 202 ? 11.445 -21.625 -9.359 1 96.12 202 ASN B O 1
ATOM 3329 N N . VAL B 1 203 ? 10.406 -20.234 -10.836 1 96.75 203 VAL B N 1
ATOM 3330 C CA . VAL B 1 203 ? 9.258 -19.938 -9.984 1 96.75 203 VAL B CA 1
ATOM 3331 C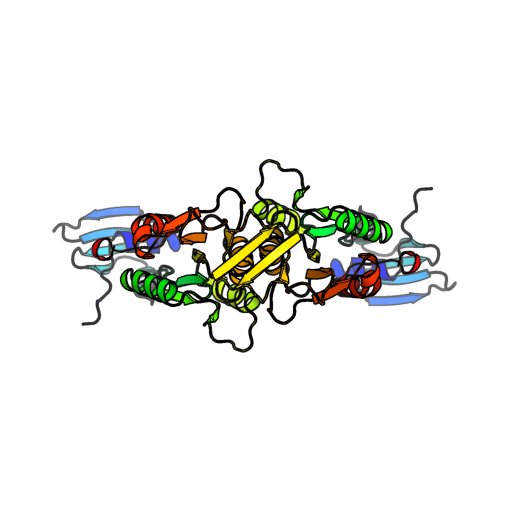 C . VAL B 1 203 ? 8.539 -21.219 -9.609 1 96.75 203 VAL B C 1
ATOM 3333 O O . VAL B 1 203 ? 7.902 -21.297 -8.562 1 96.75 203 VAL B O 1
ATOM 3336 N N . GLU B 1 204 ? 8.711 -22.25 -10.406 1 95.38 204 GLU B N 1
ATOM 3337 C CA . GLU B 1 204 ? 8.023 -23.516 -10.188 1 95.38 204 GLU B CA 1
ATOM 3338 C C . GLU B 1 204 ? 8.531 -24.203 -8.922 1 95.38 204 GLU B C 1
ATOM 3340 O O . GLU B 1 204 ? 7.879 -25.109 -8.398 1 95.38 204 GLU B O 1
ATOM 3345 N N . GLU B 1 205 ? 9.68 -23.797 -8.469 1 96.44 205 GLU B N 1
ATOM 3346 C CA . GLU B 1 205 ? 10.219 -24.359 -7.23 1 96.44 205 GLU B CA 1
ATOM 3347 C C . GLU B 1 205 ? 9.297 -24.062 -6.051 1 96.44 205 GLU B C 1
ATOM 3349 O O . GLU B 1 205 ? 9.312 -24.781 -5.047 1 96.44 205 GLU B O 1
ATOM 3354 N N . GLY B 1 206 ? 8.438 -23.031 -6.156 1 96.06 206 GLY B N 1
ATOM 3355 C CA . GLY B 1 206 ? 7.504 -22.688 -5.098 1 96.06 206 GLY B CA 1
ATOM 3356 C C . GLY B 1 206 ? 6.082 -23.125 -5.387 1 96.06 206 GLY B C 1
ATOM 3357 O O . GLY B 1 206 ? 5.148 -22.719 -4.688 1 96.06 206 GLY B O 1
ATOM 3358 N N . LYS B 1 207 ? 5.895 -23.906 -6.387 1 95.94 207 LYS B N 1
ATOM 3359 C CA . LYS B 1 207 ? 4.562 -24.188 -6.91 1 95.94 207 LYS B CA 1
ATOM 3360 C C . LYS B 1 207 ? 3.678 -24.844 -5.855 1 95.94 207 LYS B C 1
ATOM 3362 O O . LYS B 1 207 ? 2.49 -24.531 -5.746 1 95.94 207 LYS B O 1
ATOM 3367 N N . VAL B 1 208 ? 4.238 -25.812 -5.027 1 95.69 208 VAL B N 1
ATOM 3368 C CA . VAL B 1 208 ? 3.438 -26.547 -4.055 1 95.69 208 VAL B CA 1
ATOM 3369 C C . VAL B 1 208 ? 2.945 -25.594 -2.969 1 95.69 208 VAL B C 1
ATOM 3371 O O . VAL B 1 208 ? 1.758 -25.578 -2.633 1 95.69 208 VAL B O 1
ATOM 3374 N N . SER B 1 209 ? 3.852 -24.797 -2.451 1 96.56 209 SER B N 1
ATOM 3375 C CA . SER B 1 209 ? 3.494 -23.828 -1.417 1 96.56 209 SER B CA 1
ATOM 3376 C C . SER B 1 209 ? 2.471 -22.828 -1.931 1 96.56 209 SER B C 1
ATOM 3378 O O . SER B 1 209 ? 1.511 -22.5 -1.23 1 96.56 209 SER B O 1
ATOM 3380 N N . LEU B 1 210 ? 2.713 -22.359 -3.139 1 97.5 210 LEU B N 1
ATOM 3381 C CA . LEU B 1 210 ? 1.792 -21.391 -3.727 1 97.5 210 LEU B CA 1
ATOM 3382 C C . LEU B 1 210 ? 0.414 -22 -3.938 1 97.5 210 LEU B C 1
ATOM 3384 O O . LEU B 1 210 ? -0.604 -21.375 -3.635 1 97.5 210 LEU B O 1
ATOM 3388 N N . ALA B 1 211 ? 0.365 -23.25 -4.406 1 95.69 211 ALA B N 1
ATOM 3389 C CA . ALA B 1 211 ? -0.896 -23.953 -4.621 1 95.69 211 ALA B CA 1
ATOM 3390 C C . ALA B 1 211 ? -1.664 -24.125 -3.312 1 95.69 211 ALA B C 1
ATOM 3392 O O . ALA B 1 211 ? -2.885 -23.953 -3.275 1 95.69 211 ALA B O 1
ATOM 3393 N N . LYS B 1 212 ? -0.94 -24.453 -2.295 1 95.5 212 LYS B N 1
ATOM 3394 C CA . LYS B 1 212 ? -1.557 -24.609 -0.98 1 95.5 212 LYS B CA 1
ATOM 3395 C C . LYS B 1 212 ? -2.211 -23.297 -0.525 1 95.5 212 LYS B C 1
ATOM 3397 O O . LYS B 1 212 ? -3.332 -23.312 -0.013 1 95.5 212 LYS B O 1
ATOM 3402 N N . GLU B 1 213 ? -1.498 -22.172 -0.728 1 95.81 213 GLU B N 1
ATOM 3403 C CA . GLU B 1 213 ? -2.027 -20.875 -0.327 1 95.81 213 GLU B CA 1
ATOM 3404 C C . GLU B 1 213 ? -3.262 -20.5 -1.146 1 95.81 213 GLU B C 1
ATOM 3406 O O . GLU B 1 213 ? -4.238 -19.984 -0.605 1 95.81 213 GLU B O 1
ATOM 3411 N N . LEU B 1 214 ? -3.191 -20.766 -2.406 1 94.69 214 LEU B N 1
ATOM 3412 C CA . LEU B 1 214 ? -4.328 -20.484 -3.277 1 94.69 214 LEU B CA 1
ATOM 3413 C C . LEU B 1 214 ? -5.543 -21.312 -2.859 1 94.69 214 LEU B C 1
ATOM 3415 O O . LEU B 1 214 ? -6.656 -20.781 -2.771 1 94.69 214 LEU B O 1
ATOM 3419 N N . LYS B 1 215 ? -5.34 -22.547 -2.555 1 91.38 215 LYS B N 1
ATOM 3420 C CA . LYS B 1 215 ? -6.426 -23.422 -2.123 1 91.38 215 LYS B CA 1
ATOM 3421 C C . LYS B 1 215 ? -7.027 -22.953 -0.808 1 91.38 215 LYS B C 1
ATOM 3423 O O . LYS B 1 215 ? -8.25 -22.922 -0.652 1 91.38 215 LYS B O 1
ATOM 3428 N N . ARG B 1 216 ? -6.148 -22.578 0.06 1 92.12 216 ARG B N 1
ATOM 3429 C CA . ARG B 1 216 ? -6.59 -22.062 1.353 1 92.12 216 ARG B CA 1
ATOM 3430 C C . ARG B 1 216 ? -7.477 -20.844 1.178 1 92.12 216 ARG B C 1
ATOM 3432 O O . ARG B 1 216 ? -8.328 -20.562 2.025 1 92.12 216 ARG B O 1
ATOM 3439 N N . ASN B 1 217 ? -7.258 -20.156 0.06 1 91.38 217 ASN B N 1
ATOM 3440 C CA . ASN B 1 217 ? -8.008 -18.922 -0.179 1 91.38 217 ASN B CA 1
ATOM 3441 C C . ASN B 1 217 ? -9.125 -19.141 -1.19 1 91.38 217 ASN B C 1
ATOM 3443 O O . ASN B 1 217 ? -9.594 -18.188 -1.822 1 91.38 217 ASN B O 1
ATOM 3447 N N . GLY B 1 218 ? -9.469 -20.375 -1.467 1 87.81 218 GLY B N 1
ATOM 3448 C CA . GLY B 1 218 ? -10.703 -20.688 -2.164 1 87.81 218 GLY B CA 1
ATOM 3449 C C . GLY B 1 218 ? -10.5 -20.984 -3.637 1 87.81 218 GLY B C 1
ATOM 3450 O O . GLY B 1 218 ? -11.469 -21.172 -4.379 1 87.81 218 GLY B O 1
ATOM 3451 N N . TYR B 1 219 ? -9.32 -20.984 -4.031 1 91.12 219 TYR B N 1
ATOM 3452 C CA . TYR B 1 219 ? -9.062 -21.344 -5.422 1 91.12 219 TYR B CA 1
ATOM 3453 C C . TYR B 1 219 ? -9.008 -22.859 -5.594 1 91.12 219 TYR B C 1
ATOM 3455 O O . TYR B 1 219 ? -8.562 -23.562 -4.691 1 91.12 219 TYR B O 1
ATOM 3463 N N . THR B 1 220 ? -9.461 -23.297 -6.715 1 87.62 220 THR B N 1
ATOM 3464 C CA . THR B 1 220 ? -9.414 -24.719 -7.039 1 87.62 220 THR B CA 1
ATOM 3465 C C . THR B 1 220 ? -8.344 -25 -8.086 1 87.62 220 THR B C 1
ATOM 3467 O O . THR B 1 220 ? -8.297 -24.344 -9.125 1 87.62 220 THR B O 1
ATOM 3470 N N . ILE B 1 221 ? -7.461 -25.891 -7.688 1 88.56 221 ILE B N 1
ATOM 3471 C CA . ILE B 1 221 ? -6.391 -26.312 -8.586 1 88.56 221 ILE B CA 1
ATOM 3472 C C . ILE B 1 221 ? -6.445 -27.812 -8.781 1 88.56 221 ILE B C 1
ATOM 3474 O O . ILE B 1 221 ? -6.441 -28.578 -7.809 1 88.56 221 ILE B O 1
ATOM 3478 N N . ASP B 1 222 ? -6.566 -28.234 -10 1 83.88 222 ASP B N 1
ATOM 3479 C CA . ASP B 1 222 ? -6.57 -29.656 -10.297 1 83.88 222 ASP B CA 1
ATOM 3480 C C . ASP B 1 222 ? -5.203 -30.281 -10.016 1 83.88 222 ASP B C 1
ATOM 3482 O O . ASP B 1 222 ? -4.184 -29.797 -10.508 1 83.88 222 ASP B O 1
ATOM 3486 N N . ILE B 1 223 ? -5.141 -31.391 -9.32 1 75.31 223 ILE B N 1
ATOM 3487 C CA . ILE B 1 223 ? -3.928 -32.062 -8.891 1 75.31 223 ILE B CA 1
ATOM 3488 C C . ILE B 1 223 ? -3.109 -32.5 -10.117 1 75.31 223 ILE B C 1
ATOM 3490 O O . ILE B 1 223 ? -1.878 -32.469 -10.086 1 75.31 223 ILE B O 1
ATOM 3494 N N . GLU B 1 224 ? -3.818 -32.781 -11.195 1 75.19 224 GLU B N 1
ATOM 3495 C CA . GLU B 1 224 ? -3.135 -33.25 -12.398 1 75.19 224 GLU B CA 1
ATOM 3496 C C . GLU B 1 224 ? -2.305 -32.125 -13.023 1 75.19 224 GLU B C 1
ATOM 3498 O O . GLU B 1 224 ? -1.374 -32.375 -13.789 1 75.19 224 GLU B O 1
ATOM 3503 N N . ASN B 1 225 ? -2.703 -30.938 -12.57 1 75.19 225 ASN B N 1
ATOM 3504 C CA . ASN B 1 225 ? -2.049 -29.781 -13.164 1 75.19 225 ASN B CA 1
ATOM 3505 C C . ASN B 1 225 ? -0.927 -29.25 -12.273 1 75.19 225 ASN B C 1
ATOM 3507 O O . ASN B 1 225 ? -0.249 -28.281 -12.625 1 75.19 225 ASN B O 1
ATOM 3511 N N . LEU B 1 226 ? -0.795 -29.797 -11.133 1 72.25 226 LEU B N 1
ATOM 3512 C CA . LEU B 1 226 ? 0.241 -29.359 -10.211 1 72.25 226 LEU B CA 1
ATOM 3513 C C . LEU B 1 226 ? 1.598 -29.938 -10.594 1 72.25 226 LEU B C 1
ATOM 3515 O O . LEU B 1 226 ? 1.691 -31.109 -10.984 1 72.25 226 LEU B O 1
#

Radius of gyration: 29.3 Å; Cα contacts (8 Å, |Δi|>4): 851; chains: 2; bounding box: 72×93×58 Å

Solvent-accessible surface area (backbone atoms only — not comparable to full-atom values): 24468 Å² total; per-residue (Å²): 128,81,78,70,77,61,49,46,64,66,53,53,50,50,53,32,53,76,66,70,44,49,74,72,45,76,47,63,42,95,84,64,53,26,44,35,37,29,32,69,74,47,22,31,36,40,30,28,77,88,22,51,72,49,68,41,77,35,68,32,64,63,52,38,40,56,68,63,35,85,37,61,52,76,67,66,60,40,34,28,36,35,45,60,62,80,57,59,67,54,49,50,49,46,49,52,54,39,45,60,36,69,32,44,76,42,42,62,92,69,48,85,59,88,78,55,46,71,68,54,49,47,63,70,39,55,83,55,26,75,36,36,39,34,45,38,44,66,48,17,32,31,24,46,59,92,35,70,90,57,63,28,26,22,48,36,55,58,42,37,22,50,49,18,24,48,36,54,71,68,29,47,92,30,36,39,32,40,27,36,40,58,90,55,33,48,70,67,59,86,64,79,76,61,42,77,38,55,26,74,89,44,59,69,71,23,42,67,64,50,49,52,54,40,40,75,70,67,36,77,65,57,71,90,51,104,129,83,77,71,77,59,49,45,64,68,54,52,52,49,53,31,53,76,66,69,44,48,75,73,44,77,46,63,43,96,82,64,52,26,44,34,35,31,32,69,75,48,23,30,36,40,30,28,76,88,21,51,73,51,67,41,77,36,69,32,64,64,51,37,38,55,67,65,35,85,38,62,53,75,67,65,59,41,34,28,37,34,46,60,62,79,56,60,66,55,51,50,49,46,49,52,53,38,42,60,35,69,31,42,76,41,43,63,92,68,49,84,58,88,78,54,47,69,67,54,48,49,63,70,40,54,83,54,27,75,36,36,38,35,47,38,44,68,45,17,33,32,25,46,62,93,35,71,89,57,62,29,28,21,48,37,54,59,43,35,21,50,49,19,23,48,36,55,70,67,30,47,93,32,35,40,32,40,28,37,41,58,90,54,32,49,70,69,57,85,64,79,75,60,42,77,38,56,26,72,90,44,58,69,72,27,43,67,64,50,50,51,54,41,41,75,69,67,35,78,64,55,71,90,52,103

Nearest PDB structures (foldseek):
  7un8-assembly1_C  TM=7.712E-01  e=3.789E-06  Sphingobacterium faecium
  7un8-assembly1_E  TM=7.645E-01  e=4.291E-06  Sphingobacterium faecium
  7un8-assembly1_F  TM=7.542E-01  e=8.496E-06  Sphingobacterium faecium
  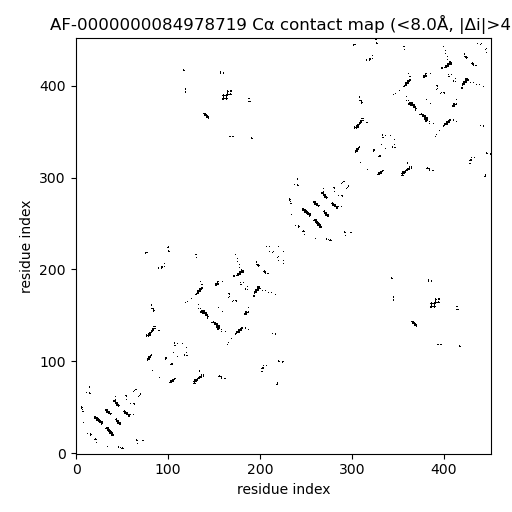7nuw-assembly1_A  TM=5.906E-01  e=6.956E-03  Homo sapiens
  4c7m-assembly1_A  TM=5.150E-01  e=7.402E-03  Brucella melitensis

InterPro domains:
  IPR019302 CD-NTase-associated protein 12/Pycsar effector protein, TIR domain [PF10137] (79-200)

pLDDT: mean 86.3, std 14.34, range [23.64, 98.38]